Protein AF-E0STH6-F1 (afdb_monomer_lite)

Sequence (412 aa):
MKVSERFRKMLRERCEHLIDGGINCFPKWLHGRVPSFRKGESYQKFLVTPISEDNEFKKFILKRFEDPEVGGIVIVGHVGGVVAIDNDALKVKNMEKEFLRVVKEFGHIVYIDRRVVLQPKVSLRGMHATLFVDRELFHKYIFKIEHNYNAEFTIRAHGLITVYPSLRIEKSDEGNELSVYLKLSQADIFDALYDERLEVLPKIIEAFGGKLVLQPIDYSKAEASEYTGSPGEPWHGLQFREITANNVFLFLKNFARIMHCEGLERIVESIEKEEPFPMPYVIYQSLVPDTNHPRSSWTLAENIIGRILGEAGADESALLKVREAIERSQEKYMKINSSVDHRTVRANLTRAYKFKEFGHDKPGACVFKLMGMCGSECNLTCWLKLKTSSAREALEKAALLAIAGHEVQPNA

Radius of gyration: 22.59 Å; chains: 1; bounding box: 60×48×62 Å

Organism: Ignisphaera aggregans (strain DSM 17230 / JCM 13409 / AQ1.S1) (NCBI:txid583356)

Secondary structure (DSSP, 8-state):
----HHHHHHHHHHHHHHHHTT-EEEEEESS-SSPPPPTT--GGGGGTS-GGG-HHHHHHHHHGGGSTTEEEEEEE-GGGTEEEEEE-TTT-S-THHHHHHHHHHHTTTSEEEEEEEESSS-EEEEEEEEEEE-THHHHHEEEEEEE-SS--EEEESSSEEEESS-EEEEEETTEEEEEEEEE--SS-TTTS-EETTSSSHHHHHHHTTEEEEEEE--GGG-SS-----------PPP--TT--TTTHHHHHHHHHHHTT-HHHHHHHHHHHTTPSPSSPP-BHHHHSTT-S---BHHHHHHHHHHHHHHHTT--HHHHHHHHHHHHHHHHHHHHH-TT------HHHHHHHHHH-----SPTT--HHHHTT-S-TT--S-HHHHHTSHHHHHHHHHHHHHHHTTPPPPPP-

Structure (mmCIF, N/CA/C/O backbone):
data_AF-E0STH6-F1
#
_entry.id   AF-E0STH6-F1
#
loop_
_atom_site.group_PDB
_atom_site.id
_atom_site.type_symbol
_atom_site.label_atom_id
_atom_site.label_alt_id
_atom_site.label_comp_id
_atom_site.label_asym_id
_atom_site.label_entity_id
_atom_site.label_seq_id
_atom_site.pdbx_PDB_ins_code
_atom_site.Cartn_x
_atom_site.Cartn_y
_atom_site.Cartn_z
_atom_site.occupancy
_atom_site.B_iso_or_equiv
_atom_site.auth_seq_id
_atom_site.auth_comp_id
_atom_site.auth_asym_id
_atom_site.auth_atom_id
_atom_site.pdbx_PDB_model_num
ATOM 1 N N . MET A 1 1 ? 9.265 -13.059 20.787 1.00 78.88 1 MET A N 1
ATOM 2 C CA . MET A 1 1 ? 8.400 -12.449 21.830 1.00 78.88 1 MET A CA 1
ATOM 3 C C . MET A 1 1 ? 7.137 -13.292 21.927 1.00 78.88 1 MET A C 1
ATOM 5 O O . MET A 1 1 ? 6.694 -13.748 20.885 1.00 78.88 1 MET A O 1
ATOM 9 N N . LYS A 1 2 ? 6.586 -13.540 23.123 1.00 87.81 2 LYS A N 1
ATOM 10 C CA . LYS A 1 2 ? 5.322 -14.283 23.292 1.00 87.81 2 LYS A CA 1
ATOM 11 C C . LYS A 1 2 ? 4.220 -13.342 23.773 1.00 87.81 2 LYS A C 1
ATOM 13 O O . LYS A 1 2 ? 4.488 -12.458 24.583 1.00 87.81 2 LYS A O 1
ATOM 18 N N . VAL A 1 3 ? 3.002 -13.542 23.283 1.00 90.75 3 VAL A N 1
ATOM 19 C CA . VAL A 1 3 ? 1.813 -12.766 23.645 1.00 90.75 3 VAL A CA 1
ATOM 20 C C . VAL A 1 3 ? 1.096 -13.439 24.811 1.00 90.75 3 VAL A C 1
ATOM 22 O O . VAL A 1 3 ? 0.913 -14.660 24.829 1.00 90.75 3 VAL A O 1
ATOM 25 N N . SER A 1 4 ? 0.691 -12.640 25.800 1.00 95.31 4 SER A N 1
ATOM 26 C CA . SER A 1 4 ? 0.012 -13.153 26.989 1.00 95.31 4 SER A CA 1
ATOM 27 C C . SER A 1 4 ? -1.300 -13.849 26.626 1.00 95.31 4 SER A C 1
ATOM 29 O O . SER A 1 4 ? -2.015 -13.443 25.709 1.00 95.31 4 SER A O 1
ATOM 31 N N . GLU A 1 5 ? -1.638 -14.901 27.369 1.00 96.25 5 GLU A N 1
ATOM 32 C CA . GLU A 1 5 ? -2.890 -15.638 27.178 1.00 96.25 5 GLU A CA 1
ATOM 33 C C . GLU A 1 5 ? -4.118 -14.730 27.313 1.00 96.25 5 GLU A C 1
ATOM 35 O O . GLU A 1 5 ? -5.025 -14.800 26.489 1.00 96.25 5 GLU A O 1
ATOM 40 N N . ARG A 1 6 ? -4.102 -13.796 28.275 1.00 96.56 6 ARG A N 1
ATOM 41 C CA . ARG A 1 6 ? -5.165 -12.796 28.453 1.00 96.56 6 ARG A CA 1
ATOM 42 C C . ARG A 1 6 ? -5.404 -11.971 27.186 1.00 96.56 6 ARG A C 1
ATOM 44 O O . ARG A 1 6 ? -6.552 -11.781 26.798 1.00 96.56 6 ARG A O 1
ATOM 51 N N . PHE A 1 7 ? -4.341 -11.482 26.545 1.00 94.62 7 PHE A N 1
ATOM 52 C CA . PHE A 1 7 ? -4.475 -10.698 25.317 1.00 94.62 7 PHE A CA 1
ATOM 53 C C . PHE A 1 7 ? -4.980 -11.570 24.166 1.00 94.62 7 PHE A C 1
ATOM 55 O O . PHE A 1 7 ? -5.891 -11.169 23.451 1.00 94.62 7 PHE A O 1
ATOM 62 N N . ARG A 1 8 ? -4.468 -12.799 24.031 1.00 95.06 8 ARG A N 1
ATOM 63 C CA . ARG A 1 8 ? -4.928 -13.748 23.004 1.00 95.06 8 ARG A CA 1
ATOM 64 C C . ARG A 1 8 ? -6.395 -14.145 23.166 1.00 95.06 8 ARG A C 1
ATOM 66 O O . ARG A 1 8 ? -7.093 -14.263 22.164 1.00 95.06 8 ARG A O 1
ATOM 73 N N . LYS A 1 9 ? -6.883 -14.280 24.403 1.00 96.25 9 LYS A N 1
ATOM 74 C CA . LYS A 1 9 ? -8.303 -14.515 24.694 1.00 96.25 9 LYS A CA 1
ATOM 75 C C . LYS A 1 9 ? -9.173 -13.350 24.216 1.00 96.25 9 LYS A C 1
ATOM 77 O O . LYS A 1 9 ? -10.132 -13.582 23.492 1.00 96.25 9 LYS A O 1
ATOM 82 N N . MET A 1 10 ? -8.775 -12.114 24.520 1.00 95.56 10 MET A N 1
ATOM 83 C CA . MET A 1 10 ? -9.455 -10.912 24.021 1.00 95.56 10 MET A CA 1
ATOM 84 C C . MET A 1 10 ? -9.454 -10.854 22.485 1.00 95.56 10 MET A C 1
ATOM 86 O O . MET A 1 10 ? -10.474 -10.533 21.883 1.00 95.56 10 MET A O 1
ATOM 90 N N . LEU A 1 11 ? -8.331 -11.192 21.833 1.00 94.88 11 LEU A N 1
ATOM 91 C CA . LEU A 1 11 ? -8.275 -11.251 20.370 1.00 94.88 11 LEU A CA 1
ATOM 92 C C . LEU A 1 11 ? -9.243 -12.296 19.799 1.00 94.88 11 LEU A C 1
ATOM 94 O O . LEU A 1 11 ? -9.912 -12.036 18.802 1.00 94.88 11 LEU A O 1
ATOM 98 N N . ARG A 1 12 ? -9.322 -13.471 20.431 1.00 95.31 12 ARG A N 1
ATOM 99 C CA . ARG A 1 12 ? -10.223 -14.555 20.032 1.00 95.31 12 ARG A CA 1
ATOM 100 C C . ARG A 1 12 ? -11.687 -14.146 20.165 1.00 95.31 12 ARG A C 1
ATOM 102 O O . ARG A 1 12 ? -12.418 -14.285 19.194 1.00 95.31 12 ARG A O 1
ATOM 109 N N . GLU A 1 13 ? -12.090 -13.639 21.330 1.00 95.19 13 GLU A N 1
ATOM 110 C CA . GLU A 1 13 ? -13.458 -13.161 21.595 1.00 95.19 13 GLU A CA 1
ATOM 111 C C . GLU A 1 13 ? -13.850 -12.081 20.583 1.00 95.19 13 GLU A C 1
ATOM 113 O O . GLU A 1 13 ? -14.916 -12.122 19.973 1.00 95.19 13 GLU A O 1
ATOM 118 N N . ARG A 1 14 ? -12.926 -11.156 20.312 1.00 93.62 14 ARG A N 1
ATOM 119 C CA . ARG A 1 14 ? -13.131 -10.117 19.314 1.00 93.62 14 ARG A CA 1
ATOM 120 C C . ARG A 1 14 ? -13.286 -10.676 17.899 1.00 93.62 14 ARG A C 1
ATOM 122 O O . ARG A 1 14 ? -14.179 -10.251 17.176 1.00 93.62 14 ARG A O 1
ATOM 129 N N . CYS A 1 15 ? -12.421 -11.603 17.498 1.00 92.62 15 CYS A N 1
ATOM 130 C CA . CYS A 1 15 ? -12.483 -12.266 16.196 1.00 92.62 15 CYS A CA 1
ATOM 131 C C . CYS A 1 15 ? -13.795 -13.038 16.015 1.00 92.62 15 CYS A C 1
ATOM 133 O O . CYS A 1 15 ? -14.380 -13.008 14.937 1.00 92.62 15 CYS A O 1
ATOM 135 N N . GLU A 1 16 ? -14.264 -13.711 17.063 1.00 94.12 16 GLU A N 1
ATOM 136 C CA . GLU A 1 16 ? -15.542 -14.419 17.065 1.00 94.12 16 GLU A CA 1
ATOM 137 C C . GLU A 1 16 ? -16.713 -13.461 16.830 1.00 94.12 16 GLU A C 1
ATOM 139 O O . GLU A 1 16 ? -17.486 -13.684 15.902 1.00 94.12 16 GLU A O 1
ATOM 144 N N . HIS A 1 17 ? -16.765 -12.341 17.558 1.00 92.19 17 HIS A N 1
ATOM 145 C CA . HIS A 1 17 ? -17.800 -11.320 17.365 1.00 92.19 17 HIS A CA 1
ATOM 146 C C . HIS A 1 17 ? -17.785 -10.716 15.953 1.00 92.19 17 HIS A C 1
ATOM 148 O O . HIS A 1 17 ? -18.843 -10.442 15.397 1.00 92.19 17 HIS A O 1
ATOM 154 N N . LEU A 1 18 ? -16.603 -10.516 15.356 1.00 90.81 18 LEU A N 1
ATOM 155 C CA . LEU A 1 18 ? -16.492 -10.023 13.978 1.00 90.81 18 LEU A CA 1
ATOM 156 C C . LEU A 1 18 ? -17.097 -11.010 12.982 1.00 90.81 18 LEU A C 1
ATOM 158 O O . LEU A 1 18 ? -17.889 -10.606 12.136 1.00 90.81 18 LEU A O 1
ATOM 162 N N . ILE A 1 19 ? -16.757 -12.295 13.114 1.00 90.69 19 ILE A N 1
ATOM 163 C CA . ILE A 1 19 ? -17.283 -13.353 12.245 1.00 90.69 19 ILE A CA 1
ATOM 164 C C . ILE A 1 19 ? -18.804 -13.445 12.384 1.00 90.69 19 ILE A C 1
ATOM 166 O O . ILE A 1 19 ? -19.499 -13.529 11.374 1.00 90.69 19 ILE A O 1
ATOM 170 N N . ASP A 1 20 ? -19.319 -13.385 13.612 1.00 88.94 20 ASP A N 1
ATOM 171 C CA . ASP A 1 20 ? -20.760 -13.446 13.878 1.00 88.94 20 ASP A CA 1
ATOM 172 C C . ASP A 1 20 ? -21.508 -12.207 13.375 1.00 88.94 20 ASP A C 1
ATOM 174 O O . ASP A 1 20 ? -22.646 -12.317 12.926 1.00 88.94 20 ASP A O 1
ATOM 178 N N . GLY A 1 21 ? -20.843 -11.049 13.351 1.00 84.00 21 GLY A N 1
ATOM 179 C CA . GLY A 1 21 ? -21.325 -9.824 12.711 1.00 84.00 21 GLY A CA 1
ATOM 180 C C . GLY A 1 21 ? -21.163 -9.788 11.186 1.00 84.00 21 GLY A C 1
ATOM 181 O O . GLY A 1 21 ? -21.366 -8.736 10.587 1.00 84.00 21 GLY A O 1
ATOM 182 N N . GLY A 1 22 ? -20.766 -10.892 10.543 1.00 83.38 22 GLY A N 1
ATOM 183 C CA . GLY A 1 22 ? -20.619 -10.978 9.084 1.00 83.38 22 GLY A CA 1
ATOM 184 C C . GLY A 1 22 ? -19.307 -10.414 8.526 1.00 83.38 22 GLY A C 1
ATOM 185 O O . GLY A 1 22 ? -19.155 -10.290 7.310 1.00 83.38 22 GLY A O 1
ATOM 186 N N . ILE A 1 23 ? -18.333 -10.095 9.383 1.00 87.00 23 ILE A N 1
ATOM 187 C CA . ILE A 1 23 ? -17.012 -9.602 8.984 1.00 87.00 23 ILE A CA 1
ATOM 188 C C . ILE A 1 23 ? -16.007 -10.748 9.027 1.00 87.00 23 ILE A C 1
ATOM 190 O O . ILE A 1 23 ? -15.649 -11.273 10.085 1.00 87.00 23 ILE A O 1
ATOM 194 N N . ASN A 1 24 ? -15.466 -11.093 7.861 1.00 85.69 24 ASN A N 1
ATOM 195 C CA . ASN A 1 24 ? -14.418 -12.099 7.776 1.00 85.69 24 ASN A CA 1
ATOM 196 C C . ASN A 1 24 ? -13.152 -11.628 8.494 1.00 85.69 24 ASN A C 1
ATOM 198 O O . ASN A 1 24 ? -12.640 -10.535 8.248 1.00 85.69 24 ASN A O 1
ATOM 202 N N . CYS A 1 25 ? -12.639 -12.481 9.375 1.00 88.12 25 CYS A N 1
ATOM 203 C CA . CYS A 1 25 ? -11.616 -12.125 10.342 1.00 88.12 25 CYS A CA 1
ATOM 204 C C . CYS A 1 25 ? -10.623 -13.275 10.548 1.00 88.12 25 CYS A C 1
ATOM 206 O O . CYS A 1 25 ? -11.005 -14.444 10.591 1.00 88.12 25 CYS A O 1
ATOM 208 N N . PHE A 1 26 ? -9.337 -12.942 10.683 1.00 85.81 26 PHE A N 1
ATOM 209 C CA . PHE A 1 26 ? -8.238 -13.898 10.764 1.00 85.81 26 PHE A CA 1
ATOM 210 C C . PHE A 1 26 ? -7.182 -13.496 11.809 1.00 85.81 26 PHE A C 1
ATOM 212 O O . PHE A 1 26 ? -6.922 -12.305 12.005 1.00 85.81 26 PHE A O 1
ATOM 219 N N . PRO A 1 27 ? -6.502 -14.469 12.442 1.00 87.38 27 PRO A N 1
ATOM 220 C CA . PRO A 1 27 ? -5.383 -14.216 13.346 1.00 87.38 27 PRO A CA 1
ATOM 221 C C . PRO A 1 27 ? -4.172 -13.614 12.621 1.00 87.38 27 PRO A C 1
ATOM 223 O O . PRO A 1 27 ? -3.837 -13.976 11.487 1.00 87.38 27 PRO A O 1
ATOM 226 N N . LYS A 1 28 ? -3.459 -12.734 13.329 1.00 85.06 28 LYS A N 1
ATOM 227 C CA . LYS A 1 28 ? -2.213 -12.099 12.893 1.00 85.06 28 LYS A CA 1
ATOM 228 C C . LYS A 1 28 ? -1.058 -12.476 13.814 1.00 85.06 28 LYS A C 1
ATOM 230 O O . LYS A 1 28 ? -1.096 -12.190 15.009 1.00 85.06 28 LYS A O 1
ATOM 235 N N . TRP A 1 29 ? 0.002 -13.047 13.252 1.00 84.44 29 TRP A N 1
ATOM 236 C CA . TRP A 1 29 ? 1.235 -13.345 13.985 1.00 84.44 29 TRP A CA 1
ATOM 237 C C . TRP A 1 29 ? 2.114 -12.102 14.131 1.00 84.44 29 TRP A C 1
ATOM 239 O O . TRP A 1 29 ? 2.215 -11.303 13.198 1.00 84.44 29 TRP A O 1
ATOM 249 N N . LEU A 1 30 ? 2.810 -11.985 15.265 1.00 82.62 30 LEU A N 1
ATOM 250 C CA . LEU A 1 30 ? 3.708 -10.871 15.597 1.00 82.62 30 LEU A CA 1
ATOM 251 C C . LEU A 1 30 ? 4.749 -10.599 14.506 1.00 82.62 30 LEU A C 1
ATOM 253 O O . LEU A 1 30 ? 5.013 -9.444 14.172 1.00 82.62 30 LEU A O 1
ATOM 257 N N . HIS A 1 31 ? 5.325 -11.671 13.959 1.00 74.94 31 HIS A N 1
ATOM 258 C CA . HIS A 1 31 ? 6.380 -11.634 12.944 1.00 74.94 31 HIS A CA 1
ATOM 259 C C . HIS A 1 31 ? 5.861 -11.962 11.531 1.00 74.94 31 HIS A C 1
ATOM 261 O O . HIS A 1 31 ? 6.570 -11.775 10.540 1.00 74.94 31 HIS A O 1
ATOM 267 N N . GLY A 1 32 ? 4.619 -12.445 11.422 1.00 63.31 32 GLY A N 1
ATOM 268 C CA . GLY A 1 32 ? 4.029 -12.926 10.176 1.00 63.31 32 GLY A CA 1
ATOM 269 C C . GLY A 1 32 ? 3.346 -11.818 9.378 1.00 63.31 32 GLY A C 1
ATOM 270 O O . GLY A 1 32 ? 2.658 -10.955 9.923 1.00 63.31 32 GLY A O 1
ATOM 271 N N . ARG A 1 33 ? 3.486 -11.839 8.046 1.00 53.09 33 ARG A N 1
ATOM 272 C CA . ARG A 1 33 ? 2.798 -10.889 7.148 1.00 53.09 33 ARG A CA 1
ATOM 273 C C . ARG A 1 33 ? 1.398 -11.349 6.727 1.00 53.09 33 ARG A C 1
ATOM 275 O O . ARG A 1 33 ? 0.561 -10.483 6.493 1.00 53.09 33 ARG A O 1
ATOM 282 N N . VAL A 1 34 ? 1.109 -12.649 6.741 1.00 52.84 34 VAL A N 1
ATOM 283 C CA . VAL A 1 34 ? -0.125 -13.228 6.176 1.00 52.84 34 VAL A CA 1
ATOM 284 C C . VAL A 1 34 ? -0.783 -14.176 7.190 1.00 52.84 34 VAL A C 1
ATOM 286 O O . VAL A 1 34 ? -0.053 -14.843 7.926 1.00 52.84 34 VAL A O 1
ATOM 289 N N . PRO A 1 35 ? -2.124 -14.247 7.261 1.00 57.06 35 PRO A N 1
ATOM 290 C CA . PRO A 1 35 ? -2.815 -15.327 7.958 1.00 57.06 35 PRO A CA 1
ATOM 291 C C . PRO A 1 35 ? -2.490 -16.696 7.342 1.00 57.06 35 PRO A C 1
ATOM 293 O O . PRO A 1 35 ? -2.284 -16.805 6.136 1.00 57.06 35 PRO A O 1
ATOM 296 N N . SER A 1 36 ? -2.455 -17.753 8.153 1.00 50.22 36 SER A N 1
ATOM 297 C CA . SER A 1 36 ? -2.300 -19.124 7.645 1.00 50.22 36 SER A CA 1
ATOM 298 C C . SER A 1 36 ? -3.665 -19.711 7.265 1.00 50.22 36 SER A C 1
ATOM 300 O O . SER A 1 36 ? -4.509 -19.897 8.140 1.00 50.22 36 SER A O 1
ATOM 302 N N . PHE A 1 37 ? -3.873 -20.019 5.983 1.00 56.94 37 PHE A N 1
ATOM 303 C CA . PHE A 1 37 ? -5.074 -20.693 5.462 1.00 56.94 37 PHE A CA 1
ATOM 304 C C . PHE A 1 37 ? -4.937 -22.227 5.540 1.00 56.94 37 PHE A C 1
ATOM 306 O O . PHE A 1 37 ? -3.838 -22.742 5.780 1.00 56.94 37 PHE A O 1
ATOM 313 N N . ARG A 1 38 ? -6.030 -22.989 5.354 1.00 54.62 38 ARG A N 1
ATOM 314 C CA . ARG A 1 38 ? -5.915 -24.448 5.152 1.00 54.62 38 ARG A CA 1
ATOM 315 C C . ARG A 1 38 ? -5.156 -24.714 3.846 1.00 54.62 38 ARG A C 1
ATOM 317 O O . ARG A 1 38 ? -5.165 -23.899 2.925 1.00 54.62 38 ARG A O 1
ATOM 324 N N . LYS A 1 39 ? -4.478 -25.862 3.759 1.00 46.38 39 LYS A N 1
ATOM 325 C CA . LYS A 1 39 ? -3.745 -26.266 2.550 1.00 46.38 39 LYS A CA 1
ATOM 326 C C . LYS A 1 39 ? -4.707 -26.285 1.353 1.00 46.38 39 LYS A C 1
ATOM 328 O O . LYS A 1 39 ? -5.705 -26.992 1.399 1.00 46.38 39 LYS A O 1
ATOM 333 N N . GLY A 1 40 ? -4.388 -25.521 0.308 1.00 50.62 40 GLY A N 1
ATOM 334 C CA . GLY A 1 40 ? -5.206 -25.401 -0.906 1.00 50.62 40 GLY A CA 1
ATOM 335 C C . GLY A 1 40 ? -6.249 -24.278 -0.882 1.00 50.62 40 GLY A C 1
ATOM 336 O O . GLY A 1 40 ? -6.810 -23.975 -1.928 1.00 50.62 40 GLY A O 1
ATOM 337 N N . GLU A 1 41 ? -6.479 -23.620 0.258 1.00 56.06 41 GLU A N 1
ATOM 338 C CA . GLU A 1 41 ? -7.356 -22.449 0.325 1.00 56.06 41 GLU A CA 1
ATOM 339 C C . GLU A 1 41 ? -6.565 -21.152 0.150 1.00 56.06 41 GLU A C 1
ATOM 341 O O . GLU A 1 41 ? -5.469 -20.984 0.691 1.00 56.06 41 GLU A O 1
ATOM 346 N N . SER A 1 42 ? -7.148 -20.213 -0.591 1.00 59.06 42 SER A N 1
ATOM 347 C CA . SER A 1 42 ? -6.598 -18.880 -0.794 1.00 59.06 42 SER A CA 1
ATOM 348 C C . SER A 1 42 ? -7.498 -17.818 -0.165 1.00 59.06 42 SER A C 1
ATOM 350 O O . SER A 1 42 ? -8.705 -18.009 -0.006 1.00 59.06 42 SER A O 1
ATOM 352 N N . TYR A 1 43 ? -6.920 -16.663 0.178 1.00 59.75 43 TYR A N 1
ATOM 353 C CA . TYR A 1 43 ? -7.680 -15.564 0.779 1.00 59.75 43 TYR A CA 1
ATOM 354 C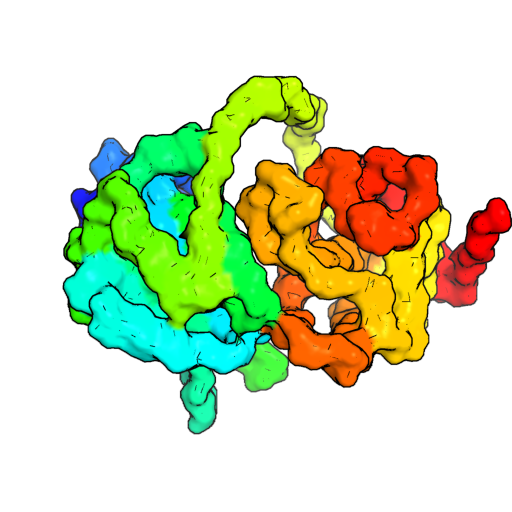 C . TYR A 1 43 ? -8.819 -15.065 -0.128 1.00 59.75 43 TYR A C 1
ATOM 356 O O . TYR A 1 43 ? -9.790 -14.509 0.379 1.00 59.75 43 TYR A O 1
ATOM 364 N N . GLN A 1 44 ? -8.719 -15.269 -1.452 1.00 60.59 44 GLN A N 1
ATOM 365 C CA . GLN A 1 44 ? -9.730 -14.826 -2.412 1.00 60.59 44 GLN A CA 1
ATOM 366 C C . GLN A 1 44 ? -11.097 -15.486 -2.188 1.00 60.59 44 GLN A C 1
ATOM 368 O O . GLN A 1 44 ? -12.108 -14.820 -2.390 1.00 60.59 44 GLN A O 1
ATOM 373 N N . LYS A 1 45 ? -11.152 -16.737 -1.700 1.00 65.19 45 LYS A N 1
ATOM 374 C CA . LYS A 1 45 ? -12.418 -17.401 -1.323 1.00 65.19 45 LYS A CA 1
ATOM 375 C C . LYS A 1 45 ? -13.212 -16.554 -0.320 1.00 65.19 45 LYS A C 1
ATOM 377 O O . LYS A 1 45 ? -14.419 -16.374 -0.447 1.00 65.19 45 LYS A O 1
ATOM 382 N N . PHE A 1 46 ? -12.510 -15.962 0.639 1.00 65.81 46 PHE A N 1
ATOM 383 C CA . PHE A 1 46 ? -13.097 -15.183 1.728 1.00 65.81 46 PHE A CA 1
ATOM 384 C C . PHE A 1 46 ? -13.355 -13.714 1.360 1.00 65.81 46 PHE A C 1
ATOM 386 O O . PHE A 1 46 ? -13.711 -12.923 2.232 1.00 65.81 46 PHE A O 1
ATOM 393 N N . LEU A 1 47 ? -13.187 -13.342 0.084 1.00 61.19 47 LEU A N 1
ATOM 394 C CA . LEU A 1 47 ? -13.750 -12.108 -0.472 1.00 61.19 47 LEU A CA 1
ATOM 395 C C . LEU A 1 47 ? -15.221 -12.283 -0.873 1.00 61.19 47 LEU A C 1
ATOM 397 O O . LEU A 1 47 ? -15.914 -11.285 -1.036 1.00 61.19 47 LEU A O 1
ATOM 401 N N . VAL A 1 48 ? -15.693 -13.523 -1.028 1.00 63.66 48 VAL A N 1
ATOM 402 C CA . VAL A 1 48 ? -17.047 -13.824 -1.517 1.00 63.66 48 VAL A CA 1
ATOM 403 C C . VAL A 1 48 ? -17.860 -14.596 -0.479 1.00 63.66 48 VAL A C 1
ATOM 405 O O . VAL A 1 48 ? -19.036 -14.307 -0.296 1.00 63.66 48 VAL A O 1
ATOM 408 N N . THR A 1 49 ? -17.239 -15.535 0.239 1.00 72.31 49 THR A N 1
ATOM 409 C CA . THR A 1 49 ? -17.946 -16.410 1.186 1.00 72.31 49 THR A CA 1
ATOM 410 C C . THR A 1 49 ? -17.739 -15.969 2.643 1.00 72.31 49 THR A C 1
ATOM 412 O O . THR A 1 49 ? -16.582 -15.849 3.074 1.00 72.31 49 THR A O 1
ATOM 415 N N . PRO A 1 50 ? -18.814 -15.750 3.426 1.00 81.81 50 PRO A N 1
ATOM 416 C CA . PRO A 1 50 ? -18.721 -15.509 4.865 1.00 81.81 50 PRO A CA 1
ATOM 417 C C . PRO A 1 50 ? -18.158 -16.711 5.633 1.00 81.81 50 PRO A C 1
ATOM 419 O O . PRO A 1 50 ? -18.536 -17.855 5.398 1.00 81.81 50 PRO A O 1
ATOM 422 N N . ILE A 1 51 ? -17.283 -16.459 6.609 1.00 83.69 51 ILE A N 1
ATOM 423 C CA . ILE A 1 51 ? -16.764 -17.496 7.520 1.00 83.69 51 ILE A CA 1
ATOM 424 C C . ILE A 1 51 ? -17.873 -18.023 8.443 1.00 83.69 51 ILE A C 1
ATOM 426 O O . ILE A 1 51 ? -17.815 -19.177 8.859 1.00 83.69 51 ILE A O 1
ATOM 430 N N . SER A 1 52 ? -18.880 -17.203 8.754 1.00 84.06 52 SER A N 1
ATOM 431 C CA . SER A 1 52 ? -20.022 -17.585 9.595 1.00 84.06 52 SER A CA 1
ATOM 432 C C . SER A 1 52 ? -20.829 -18.758 9.026 1.00 84.06 52 SER A C 1
ATOM 434 O O . SER A 1 52 ? -21.450 -19.492 9.790 1.00 84.06 52 SER A O 1
ATOM 436 N N . GLU A 1 53 ? -20.774 -18.981 7.711 1.00 84.31 53 GLU A N 1
ATOM 437 C CA . GLU A 1 53 ? -21.448 -20.097 7.039 1.00 84.31 53 GLU A CA 1
ATOM 438 C C . GLU A 1 53 ? -20.671 -21.426 7.153 1.00 84.31 53 GLU A C 1
ATOM 440 O O . GLU A 1 53 ? -21.249 -22.497 6.977 1.00 84.31 53 GLU A O 1
ATOM 445 N N . ASP A 1 54 ? -19.379 -21.391 7.507 1.00 85.06 54 ASP A N 1
ATOM 446 C CA . ASP A 1 54 ? -18.521 -22.570 7.681 1.00 85.06 54 ASP A CA 1
ATOM 447 C C . ASP A 1 54 ? -18.087 -22.714 9.150 1.00 85.06 54 ASP A C 1
ATOM 449 O O . ASP A 1 54 ? -17.011 -22.282 9.577 1.00 85.06 54 ASP A O 1
ATOM 453 N N . ASN A 1 55 ? -18.942 -23.360 9.949 1.00 87.88 55 ASN A N 1
ATOM 454 C CA . ASN A 1 55 ? -18.712 -23.575 11.381 1.00 87.88 55 ASN A CA 1
ATOM 455 C C . ASN A 1 55 ? -17.406 -24.330 11.691 1.00 87.88 55 ASN A C 1
ATOM 457 O O . ASN A 1 55 ? -16.779 -24.086 12.728 1.00 87.88 55 ASN A O 1
ATOM 461 N N . GLU A 1 56 ? -16.976 -25.254 10.828 1.00 86.56 56 GLU A N 1
ATOM 462 C CA . GLU A 1 56 ? -15.711 -25.967 11.022 1.00 86.56 56 GLU A CA 1
ATOM 463 C C . GLU A 1 56 ? -14.511 -25.057 10.769 1.00 86.56 56 GLU A C 1
ATOM 465 O O . GLU A 1 56 ? -13.519 -25.100 11.508 1.00 86.56 56 GLU A O 1
ATOM 470 N N . PHE A 1 57 ? -14.583 -24.221 9.734 1.00 84.06 57 PHE A N 1
ATOM 471 C CA . PHE A 1 57 ? -13.551 -23.242 9.439 1.00 84.06 57 PHE A CA 1
ATOM 472 C C . PHE A 1 57 ? -13.495 -22.144 10.503 1.00 84.06 57 PHE A C 1
ATOM 474 O O . PHE A 1 57 ? -12.402 -21.846 10.989 1.00 84.06 57 PHE A O 1
ATOM 481 N N . LYS A 1 58 ? -14.643 -21.637 10.976 1.00 89.19 58 LYS A N 1
ATOM 482 C CA . LYS A 1 58 ? -14.724 -20.722 12.128 1.00 89.19 58 LYS A CA 1
ATOM 483 C C . LYS A 1 58 ? -13.992 -21.300 13.342 1.00 89.19 58 LYS A C 1
ATOM 485 O O . LYS A 1 58 ? -13.092 -20.656 13.881 1.00 89.19 58 LYS A O 1
ATOM 490 N N . LYS A 1 59 ? -14.296 -22.544 13.739 1.00 89.38 59 LYS A N 1
ATOM 491 C CA . LYS A 1 59 ? -13.608 -23.228 14.856 1.00 89.38 59 LYS A CA 1
ATOM 492 C C . LYS A 1 59 ? -12.101 -23.345 14.623 1.00 89.38 59 LYS A C 1
ATOM 494 O O . LYS A 1 59 ? -11.316 -23.111 15.542 1.00 89.38 59 LYS A O 1
ATOM 499 N N . PHE A 1 60 ? -11.689 -23.683 13.401 1.00 85.94 60 PHE A N 1
ATOM 500 C CA . PHE A 1 60 ? -10.277 -23.754 13.028 1.00 85.94 60 PHE A CA 1
ATOM 501 C C . PHE A 1 60 ? -9.568 -22.401 13.181 1.00 85.94 60 PHE A C 1
ATOM 503 O O . PHE A 1 60 ? -8.478 -22.362 13.750 1.00 85.94 60 PHE A O 1
ATOM 510 N N . ILE A 1 61 ? -10.182 -21.306 12.723 1.00 86.06 61 ILE A N 1
ATOM 511 C CA . ILE A 1 61 ? -9.649 -19.943 12.851 1.00 86.06 61 ILE A CA 1
ATOM 512 C C . ILE A 1 61 ? -9.530 -19.540 14.322 1.00 86.06 61 ILE A C 1
ATOM 514 O O . ILE A 1 61 ? -8.457 -19.115 14.752 1.00 86.06 61 ILE A O 1
ATOM 518 N N . LEU A 1 62 ? -10.584 -19.736 15.117 1.00 91.12 62 LEU A N 1
ATOM 519 C CA . LEU A 1 62 ? -10.588 -19.360 16.534 1.00 91.12 62 LEU A CA 1
ATOM 520 C C . LEU A 1 62 ? -9.559 -20.147 17.356 1.00 91.12 62 LEU A C 1
ATOM 522 O O . LEU A 1 62 ? -8.936 -19.586 18.259 1.00 91.12 62 LEU A O 1
ATOM 526 N N . LYS A 1 63 ? -9.304 -21.414 17.004 1.00 89.00 63 LYS A N 1
ATOM 527 C CA . LYS A 1 63 ? -8.257 -22.230 17.637 1.00 89.00 63 LYS A CA 1
ATOM 528 C C . LYS A 1 63 ? -6.854 -21.653 17.428 1.00 89.00 63 LYS A C 1
ATOM 530 O O . LYS A 1 63 ? -5.991 -21.812 18.282 1.00 89.00 63 LYS A O 1
ATOM 535 N N . ARG A 1 64 ? -6.593 -20.940 16.327 1.00 88.50 64 ARG A N 1
ATOM 536 C CA . ARG A 1 64 ? -5.257 -20.375 16.054 1.00 88.50 64 ARG A CA 1
ATOM 537 C C . ARG A 1 64 ? -4.818 -19.319 17.064 1.00 88.50 64 ARG A C 1
ATOM 539 O O . ARG A 1 64 ? -3.620 -19.147 17.238 1.00 88.50 64 ARG A O 1
ATOM 546 N N . PHE A 1 65 ? -5.741 -18.664 17.765 1.00 90.31 65 PHE A N 1
ATOM 547 C CA . PHE A 1 65 ? -5.390 -17.731 18.842 1.00 90.31 65 PHE A CA 1
ATOM 548 C C . PHE A 1 65 ? -4.739 -18.430 20.055 1.00 90.31 65 PHE A C 1
ATOM 550 O O . PHE A 1 65 ? -4.175 -17.764 20.924 1.00 90.31 65 PHE A O 1
ATOM 557 N N . GLU A 1 66 ? -4.738 -19.767 20.110 1.00 88.62 66 GLU A N 1
ATOM 558 C CA . GLU A 1 66 ? -3.969 -20.552 21.088 1.00 88.62 66 GLU A CA 1
ATOM 559 C C . GLU A 1 66 ? -2.450 -20.507 20.839 1.00 88.62 66 GLU A C 1
ATOM 561 O O . GLU A 1 66 ? -1.676 -20.805 21.752 1.00 88.62 66 GLU A O 1
ATOM 566 N N . ASP A 1 67 ? -2.005 -20.056 19.665 1.00 88.56 67 ASP A N 1
ATOM 567 C CA . ASP A 1 67 ? -0.591 -19.858 19.353 1.00 88.56 67 ASP A CA 1
ATOM 568 C C . ASP A 1 67 ? -0.025 -18.624 20.100 1.00 88.56 67 ASP A C 1
ATOM 570 O O . ASP A 1 67 ? -0.570 -17.521 19.975 1.00 88.56 67 ASP A O 1
ATOM 574 N N . PRO A 1 68 ? 1.066 -18.764 20.882 1.00 90.31 68 PRO A N 1
ATOM 575 C CA . PRO A 1 68 ? 1.669 -17.664 21.637 1.00 90.31 68 PRO A CA 1
ATOM 576 C C . PRO A 1 68 ? 2.278 -16.554 20.766 1.00 90.31 68 PRO A C 1
ATOM 578 O O . PRO A 1 68 ? 2.646 -15.509 21.304 1.00 90.31 68 PRO A O 1
ATOM 581 N N . GLU A 1 69 ? 2.415 -16.753 19.458 1.00 88.69 69 GLU A N 1
ATOM 582 C CA . GLU A 1 69 ? 2.903 -15.743 18.520 1.00 88.69 69 GLU A CA 1
ATOM 583 C C . GLU A 1 69 ? 1.783 -14.935 17.853 1.00 88.69 69 GLU A C 1
ATOM 585 O O . GLU A 1 69 ? 2.073 -13.963 17.148 1.00 88.69 69 GLU A O 1
ATOM 590 N N . VAL A 1 70 ? 0.510 -15.278 18.083 1.00 89.06 70 VAL A N 1
ATOM 591 C CA . VAL A 1 70 ? -0.625 -14.480 17.603 1.00 89.06 70 VAL A CA 1
ATOM 592 C C . VAL A 1 70 ? -0.763 -13.224 18.453 1.00 89.06 70 VAL A C 1
ATOM 594 O O . VAL A 1 70 ? -1.019 -13.279 19.654 1.00 89.06 70 VAL A O 1
ATOM 597 N N . GLY A 1 71 ? -0.578 -12.078 17.802 1.00 90.00 71 GLY A N 1
ATOM 598 C CA . GLY A 1 71 ? -0.585 -10.759 18.423 1.00 90.00 71 GLY A CA 1
ATOM 599 C C . GLY A 1 71 ? -1.615 -9.801 17.849 1.00 90.00 71 GLY A C 1
ATOM 600 O O . GLY A 1 71 ? -1.665 -8.667 18.306 1.00 90.00 71 GLY A O 1
ATOM 601 N N . GLY A 1 72 ? -2.434 -10.203 16.880 1.00 91.38 72 GLY A N 1
ATOM 602 C CA . GLY A 1 72 ? -3.426 -9.298 16.311 1.00 91.38 72 GLY A CA 1
ATOM 603 C C . GLY A 1 72 ? -4.528 -9.972 15.513 1.00 91.38 72 GLY A C 1
ATOM 604 O O . GLY A 1 72 ? -4.621 -11.200 15.442 1.00 91.38 72 GLY A O 1
ATOM 605 N N . ILE A 1 73 ? -5.322 -9.118 14.880 1.00 90.31 73 ILE A N 1
ATOM 606 C CA . ILE A 1 73 ? -6.488 -9.453 14.075 1.00 90.31 73 ILE A CA 1
ATOM 607 C C . ILE A 1 73 ? -6.383 -8.757 12.722 1.00 90.31 73 ILE A C 1
ATOM 609 O O . ILE A 1 73 ? -5.969 -7.600 12.628 1.00 90.31 73 ILE A O 1
ATOM 613 N N . VAL A 1 74 ? -6.788 -9.464 11.673 1.00 85.94 74 VAL A N 1
ATOM 614 C CA . VAL A 1 74 ? -6.941 -8.917 10.330 1.00 85.94 74 VAL A CA 1
ATOM 615 C C . VAL A 1 74 ? -8.350 -9.176 9.830 1.00 85.94 74 VAL A C 1
ATOM 617 O O . VAL A 1 74 ? -8.817 -10.308 9.906 1.00 85.94 74 VAL A O 1
ATOM 620 N N . ILE A 1 75 ? -8.989 -8.157 9.270 1.00 85.56 75 ILE A N 1
ATOM 621 C CA . ILE A 1 75 ? -10.303 -8.267 8.637 1.00 85.56 75 ILE A CA 1
ATOM 622 C C . ILE A 1 75 ? -10.195 -8.239 7.112 1.00 85.56 75 ILE A C 1
ATOM 624 O O . ILE A 1 75 ? -9.227 -7.711 6.551 1.00 85.56 75 ILE A O 1
ATOM 628 N N . VAL A 1 76 ? -11.204 -8.805 6.453 1.00 74.31 76 VAL A N 1
ATOM 629 C CA . VAL A 1 76 ? -11.398 -8.774 5.000 1.00 74.31 76 VAL A CA 1
ATOM 630 C C . VAL A 1 76 ? -12.747 -8.140 4.709 1.00 74.31 76 VAL A C 1
ATOM 632 O O . VAL A 1 76 ? -13.770 -8.622 5.190 1.00 74.31 76 VAL A O 1
ATOM 635 N N . GLY A 1 77 ? -12.739 -7.052 3.938 1.00 64.50 77 GLY A N 1
ATOM 636 C CA . GLY A 1 77 ? -13.884 -6.152 3.945 1.00 64.50 77 GLY A CA 1
ATOM 637 C C . GLY A 1 77 ? -15.058 -6.514 3.030 1.00 64.50 77 GLY A C 1
ATOM 638 O O . GLY A 1 77 ? -16.211 -6.309 3.398 1.00 64.50 77 GLY A O 1
ATOM 639 N N . HIS A 1 78 ? -14.780 -7.111 1.872 1.00 66.44 78 HIS A N 1
ATOM 640 C CA . HIS A 1 78 ? -15.750 -7.239 0.780 1.00 66.44 78 HIS A CA 1
ATOM 641 C C . HIS A 1 78 ? -17.068 -7.950 1.151 1.00 66.44 78 HIS A C 1
ATOM 643 O O . HIS A 1 78 ? -18.142 -7.453 0.830 1.00 66.44 78 HIS A O 1
ATOM 649 N N . VAL A 1 79 ? -17.003 -9.080 1.867 1.00 63.31 79 VAL A N 1
ATOM 650 C CA . VAL A 1 79 ? -18.190 -9.895 2.207 1.00 63.31 79 VAL A CA 1
ATOM 651 C C . VAL A 1 79 ? -19.182 -9.143 3.094 1.00 63.31 79 VAL A C 1
ATOM 653 O O . VAL A 1 79 ? -20.391 -9.266 2.908 1.00 63.31 79 VAL A O 1
ATOM 656 N N . GLY A 1 80 ? -18.668 -8.355 4.039 1.00 65.62 80 GLY A N 1
ATOM 657 C CA . GLY A 1 80 ? -19.484 -7.628 5.008 1.00 65.62 80 GLY A CA 1
ATOM 658 C C . GLY A 1 80 ? -19.876 -6.222 4.563 1.00 65.62 80 GLY A C 1
ATOM 659 O O . GLY A 1 80 ? -20.435 -5.496 5.369 1.00 65.62 80 GLY A O 1
ATOM 660 N N . GLY A 1 81 ? -19.545 -5.791 3.339 1.00 73.75 81 GLY A N 1
ATOM 661 C CA . GLY A 1 81 ? -19.747 -4.390 2.946 1.00 73.75 81 GLY A CA 1
ATOM 662 C C . GLY A 1 81 ? -18.729 -3.427 3.572 1.00 73.75 81 GLY A C 1
ATOM 663 O O . GLY A 1 81 ? -18.927 -2.220 3.557 1.00 73.75 81 GLY A O 1
ATOM 664 N N . VAL A 1 82 ? -17.640 -3.921 4.163 1.00 84.06 82 VAL A N 1
ATOM 665 C CA . VAL A 1 82 ? -16.692 -3.089 4.915 1.00 84.06 82 VAL A CA 1
ATOM 666 C C . VAL A 1 82 ? -15.757 -2.353 3.954 1.00 84.06 82 VAL A C 1
ATOM 668 O O . VAL A 1 82 ? -15.021 -2.966 3.175 1.00 84.06 82 VAL A O 1
ATOM 671 N N . VAL A 1 83 ? -15.722 -1.030 4.083 1.00 81.75 83 VAL A N 1
ATOM 672 C CA . VAL A 1 83 ? -14.752 -0.145 3.437 1.00 81.75 83 VAL A CA 1
ATOM 673 C C . VAL A 1 83 ? -13.814 0.409 4.493 1.00 81.75 83 VAL A C 1
ATOM 675 O O . VAL A 1 83 ? -14.261 1.051 5.441 1.00 81.75 83 VAL A O 1
ATOM 678 N N . ALA A 1 84 ? -12.507 0.222 4.302 1.00 83.38 84 ALA A N 1
ATOM 679 C CA . ALA A 1 84 ? -11.502 0.925 5.091 1.00 83.38 84 ALA A CA 1
ATOM 680 C C . ALA A 1 84 ? -10.773 1.968 4.248 1.00 83.38 84 ALA A C 1
ATOM 682 O O . ALA A 1 84 ? -10.195 1.655 3.209 1.00 83.38 84 ALA A O 1
ATOM 683 N N . ILE A 1 85 ? -10.750 3.204 4.724 1.00 81.31 85 ILE A N 1
ATOM 684 C CA . ILE A 1 85 ? -9.851 4.244 4.246 1.00 81.31 85 ILE A CA 1
ATOM 685 C C . ILE A 1 85 ? -8.521 4.046 4.972 1.00 81.31 85 ILE A C 1
ATOM 687 O O . ILE A 1 85 ? -8.426 4.306 6.169 1.00 81.31 85 ILE A O 1
ATOM 691 N N . ASP A 1 86 ? -7.518 3.551 4.250 1.00 77.25 86 ASP A N 1
ATOM 692 C CA . ASP A 1 86 ? -6.174 3.287 4.763 1.00 77.25 86 ASP A CA 1
ATOM 693 C C . ASP A 1 86 ? -5.201 4.375 4.301 1.00 77.25 86 ASP A C 1
ATOM 695 O O . ASP A 1 86 ? -5.003 4.574 3.097 1.00 77.25 86 ASP A O 1
ATOM 699 N N . ASN A 1 87 ? -4.584 5.056 5.264 1.00 73.00 87 ASN A N 1
ATOM 700 C CA . ASN A 1 87 ? -3.481 5.979 5.047 1.00 73.00 87 ASN A CA 1
ATOM 701 C C . ASN A 1 87 ? -2.192 5.403 5.645 1.00 73.00 87 ASN A C 1
ATOM 703 O O . ASN A 1 87 ? -2.147 5.073 6.831 1.00 73.00 87 ASN A O 1
ATOM 707 N N . ASP A 1 88 ? -1.109 5.386 4.863 1.00 62.12 88 ASP A N 1
ATOM 708 C CA . ASP A 1 88 ? 0.230 5.115 5.384 1.00 62.12 88 ASP A CA 1
ATOM 709 C C . ASP A 1 88 ? 0.983 6.432 5.625 1.00 62.12 88 ASP A C 1
ATOM 711 O O . ASP A 1 88 ? 1.545 7.018 4.700 1.00 62.12 88 ASP A O 1
ATOM 715 N N . ALA A 1 89 ? 1.049 6.875 6.886 1.00 51.47 89 ALA A N 1
ATOM 716 C CA . ALA A 1 89 ? 1.709 8.128 7.288 1.00 51.47 89 ALA A CA 1
ATOM 717 C C . ALA A 1 89 ? 3.221 8.184 6.966 1.00 51.47 89 ALA A C 1
ATOM 719 O O . ALA A 1 89 ? 3.879 9.195 7.203 1.00 51.47 89 ALA A O 1
ATOM 720 N N . LEU A 1 90 ? 3.811 7.088 6.471 1.00 48.69 90 LEU A N 1
ATOM 721 C CA . LEU A 1 90 ? 5.164 7.080 5.912 1.00 48.69 90 LEU A CA 1
ATOM 722 C C . LEU A 1 90 ? 5.261 7.746 4.534 1.00 48.69 90 LEU A C 1
ATOM 724 O O . LEU A 1 90 ? 6.362 8.150 4.160 1.00 48.69 90 LEU A O 1
ATOM 728 N N . LYS A 1 91 ? 4.146 7.824 3.800 1.00 51.00 91 LYS A N 1
ATOM 729 C CA . LYS A 1 91 ? 4.077 8.329 2.426 1.00 51.00 91 LYS A CA 1
ATOM 730 C C . LYS A 1 91 ? 3.637 9.783 2.326 1.00 51.00 91 LYS A C 1
ATOM 732 O O . LYS A 1 91 ? 4.046 10.452 1.392 1.00 51.00 91 LYS A O 1
ATOM 737 N N . VAL A 1 92 ? 2.855 10.250 3.298 1.00 54.28 92 VAL A N 1
ATOM 738 C CA . VAL A 1 92 ? 2.363 11.627 3.384 1.00 54.28 92 VAL A CA 1
ATOM 739 C C . VAL A 1 92 ? 2.553 12.137 4.802 1.00 54.28 92 VAL A C 1
ATOM 741 O O . VAL A 1 92 ? 2.048 11.534 5.755 1.00 54.28 92 VAL A O 1
ATOM 744 N N . LYS A 1 93 ? 3.274 13.251 4.954 1.00 54.38 93 LYS A N 1
ATOM 745 C CA . LYS A 1 93 ? 3.328 13.976 6.226 1.00 54.38 93 LYS A CA 1
ATOM 746 C C . LYS A 1 93 ? 2.176 14.989 6.252 1.00 54.38 93 LYS A C 1
ATOM 748 O O . LYS A 1 93 ? 1.686 15.414 5.221 1.00 54.38 93 LYS A O 1
ATOM 753 N N . ASN A 1 94 ? 1.748 15.392 7.449 1.00 63.28 94 ASN A N 1
ATOM 754 C CA . ASN A 1 94 ? 0.790 16.490 7.693 1.00 63.28 94 ASN A CA 1
ATOM 755 C C . ASN A 1 94 ? -0.722 16.200 7.630 1.00 63.28 94 ASN A C 1
ATOM 757 O O . ASN A 1 94 ? -1.478 17.129 7.874 1.00 63.28 94 ASN A O 1
ATOM 761 N N . MET A 1 95 ? -1.177 14.952 7.474 1.00 70.44 95 MET A N 1
ATOM 762 C CA . MET A 1 95 ? -2.618 14.605 7.538 1.00 70.44 95 MET A CA 1
ATOM 763 C C . MET A 1 95 ? -3.222 14.595 8.965 1.00 70.44 95 MET A C 1
ATOM 765 O O . MET A 1 95 ? -4.347 14.152 9.180 1.00 70.44 95 MET A O 1
ATOM 769 N N . GLU A 1 96 ? -2.471 15.023 9.987 1.00 78.12 96 GLU A N 1
ATOM 770 C CA . GLU A 1 96 ? -2.897 14.925 11.393 1.00 78.12 96 GLU A CA 1
ATOM 771 C C . GLU A 1 96 ? -4.155 15.741 11.692 1.00 78.12 96 GLU A C 1
ATOM 773 O O . GLU A 1 96 ? -5.012 15.306 12.460 1.00 78.12 96 GLU A O 1
ATOM 778 N N . LYS A 1 97 ? -4.276 16.926 11.089 1.00 83.50 97 LYS A N 1
ATOM 779 C CA . LYS A 1 97 ? -5.429 17.801 11.316 1.00 83.50 97 LYS A CA 1
ATOM 780 C C . LYS A 1 97 ? -6.688 17.195 10.708 1.00 83.50 97 LYS A C 1
ATOM 782 O O . LYS A 1 97 ? -7.734 17.202 11.349 1.00 83.50 97 LYS A O 1
ATOM 787 N N . GLU A 1 98 ? -6.562 16.633 9.516 1.00 84.62 98 GLU A N 1
ATOM 788 C CA . GLU A 1 98 ? -7.595 15.916 8.780 1.00 84.62 98 GLU A CA 1
ATOM 789 C C . GLU A 1 98 ? -8.023 14.669 9.564 1.00 84.62 98 GLU A C 1
ATOM 791 O O . GLU A 1 98 ? -9.215 14.443 9.760 1.00 84.62 98 GLU A O 1
ATOM 796 N N . PHE A 1 99 ? -7.071 13.916 10.129 1.00 82.31 99 PHE A N 1
ATOM 797 C CA . PHE A 1 99 ? -7.367 12.784 11.011 1.00 82.31 99 PHE A CA 1
ATOM 798 C C . PHE A 1 99 ? -8.149 13.198 12.253 1.00 82.31 99 PHE A C 1
ATOM 800 O O . PHE A 1 99 ? -9.192 12.614 12.547 1.00 82.31 99 PHE A O 1
ATOM 807 N N . LEU A 1 100 ? -7.681 14.217 12.977 1.00 87.00 100 LEU A N 1
ATOM 808 C CA . LEU A 1 100 ? -8.368 14.713 14.170 1.00 87.00 100 LEU A CA 1
ATOM 809 C C . LEU A 1 100 ? -9.760 15.252 13.836 1.00 87.00 100 LEU A C 1
ATOM 811 O O . LEU A 1 100 ? -10.696 15.055 14.612 1.00 87.00 100 LEU A O 1
ATOM 815 N N . ARG A 1 101 ? -9.912 15.886 12.669 1.00 90.06 101 ARG A N 1
ATOM 816 C CA . ARG A 1 101 ? -11.206 16.319 12.146 1.00 90.06 101 ARG A CA 1
ATOM 817 C C . ARG A 1 101 ? -12.130 15.126 11.916 1.00 90.06 101 ARG A C 1
ATOM 819 O O . ARG A 1 101 ? -13.241 15.140 12.432 1.00 90.06 101 ARG A O 1
ATOM 826 N N . VAL A 1 102 ? -11.666 14.075 11.237 1.00 89.88 102 VAL A N 1
ATOM 827 C CA . VAL A 1 102 ? -12.471 12.868 10.982 1.00 89.88 102 VAL A CA 1
ATOM 828 C C . VAL A 1 102 ? -12.850 12.153 12.280 1.00 89.88 102 VAL A C 1
ATOM 830 O O . VAL A 1 102 ? -14.002 11.760 12.445 1.00 89.88 102 VAL A O 1
ATOM 833 N N . VAL A 1 103 ? -11.932 12.041 13.243 1.00 91.75 103 VAL A N 1
ATOM 834 C CA . VAL A 1 103 ? -12.232 11.471 14.567 1.00 91.75 103 VAL A CA 1
ATOM 835 C C . VAL A 1 103 ? -13.299 12.291 15.292 1.00 91.75 103 VAL A C 1
ATOM 837 O O . VAL A 1 103 ? -14.242 11.720 15.835 1.00 91.75 103 VAL A O 1
ATOM 840 N N . LYS A 1 104 ? -13.186 13.622 15.279 1.00 93.56 104 LYS A N 1
ATOM 841 C CA . LYS A 1 104 ? -14.140 14.512 15.949 1.00 93.56 104 LYS A CA 1
ATOM 842 C C . LYS A 1 104 ? -15.518 14.502 15.283 1.00 93.56 104 LYS A C 1
ATOM 844 O O . LYS A 1 104 ? -16.524 14.457 15.982 1.00 93.56 104 LYS A O 1
ATOM 849 N N . GLU A 1 105 ? -15.561 14.576 13.956 1.00 94.31 105 GLU A N 1
ATOM 850 C CA . GLU A 1 105 ? -16.805 14.693 13.188 1.00 94.31 105 GLU A CA 1
ATOM 851 C C . GLU A 1 105 ? -17.510 13.346 13.015 1.00 94.31 105 GLU A C 1
ATOM 853 O O . GLU A 1 105 ? -18.732 13.302 13.083 1.00 94.31 105 GLU A O 1
ATOM 858 N N . PHE A 1 106 ? -16.771 12.243 12.855 1.00 93.69 106 PHE A N 1
ATOM 859 C CA . PHE A 1 106 ? -17.340 10.941 12.486 1.00 93.69 106 PHE A CA 1
ATOM 860 C C . PHE A 1 106 ? -17.018 9.806 13.464 1.00 93.69 106 PHE A C 1
ATOM 862 O O . PHE A 1 106 ? -17.645 8.757 13.382 1.00 93.69 106 PHE A O 1
ATOM 869 N N . GLY A 1 107 ? -16.109 9.970 14.431 1.00 91.31 107 GLY A N 1
ATOM 870 C CA . GLY A 1 107 ? -15.684 8.884 15.334 1.00 91.31 107 GLY A CA 1
ATOM 871 C C . GLY A 1 107 ? -16.771 8.318 16.263 1.00 91.31 107 GLY A C 1
ATOM 872 O O . GLY A 1 107 ? -16.528 7.338 16.967 1.00 91.31 107 GLY A O 1
ATOM 873 N N . HIS A 1 108 ? -17.963 8.914 16.279 1.00 91.94 108 HIS A N 1
ATOM 874 C CA . HIS A 1 108 ? -19.148 8.395 16.967 1.00 91.94 108 HIS A CA 1
ATOM 875 C C . HIS A 1 108 ? -19.957 7.397 16.115 1.00 91.94 108 HIS A C 1
ATOM 877 O O . HIS A 1 108 ? -20.746 6.643 16.671 1.00 91.94 108 HIS A O 1
ATOM 883 N N . ILE A 1 109 ? -19.738 7.369 14.795 1.00 91.69 109 ILE A N 1
ATOM 884 C CA . ILE A 1 109 ? -20.431 6.506 13.819 1.00 91.69 109 ILE A CA 1
ATOM 885 C C . ILE A 1 109 ? -19.473 5.721 12.911 1.00 91.69 109 ILE A C 1
ATOM 887 O O . ILE A 1 109 ? -19.896 4.806 12.219 1.00 91.69 109 ILE A O 1
ATOM 891 N N . VAL A 1 110 ? -18.182 6.047 12.899 1.00 91.69 110 VAL A N 1
ATOM 892 C CA . VAL A 1 110 ? -17.150 5.393 12.083 1.00 91.69 110 VAL A CA 1
ATOM 893 C C . VAL A 1 110 ? -16.106 4.792 13.007 1.00 91.69 110 VAL A C 1
ATOM 895 O O . VAL A 1 110 ? -15.650 5.443 13.950 1.00 91.69 110 VAL A O 1
ATOM 898 N N . TYR A 1 111 ? -15.692 3.560 12.720 1.00 92.94 111 TYR A N 1
ATOM 899 C CA . TYR A 1 111 ? -14.599 2.927 13.442 1.00 92.94 111 TYR A CA 1
ATOM 900 C C . TYR A 1 111 ? -13.265 3.500 12.979 1.00 92.94 111 TYR A C 1
ATOM 902 O O . TYR A 1 111 ? -12.963 3.493 11.790 1.00 92.94 111 TYR A O 1
ATOM 910 N N . ILE A 1 112 ? -12.446 3.987 13.905 1.00 92.88 112 ILE A N 1
ATOM 911 C CA . ILE A 1 112 ? -11.156 4.588 13.581 1.00 92.88 112 ILE A CA 1
ATOM 912 C C . ILE A 1 112 ? -10.099 3.988 14.488 1.00 92.88 112 ILE A C 1
ATOM 914 O O . ILE A 1 112 ? -10.230 4.023 15.715 1.00 92.88 112 ILE A O 1
ATOM 918 N N . ASP A 1 113 ? -9.028 3.485 13.887 1.00 92.56 113 ASP A N 1
ATOM 919 C CA . ASP A 1 113 ? -7.834 3.082 14.608 1.00 92.56 113 ASP A CA 1
ATOM 920 C C . ASP A 1 113 ? -6.562 3.666 14.000 1.00 92.56 113 ASP A C 1
ATOM 922 O O . ASP A 1 113 ? -6.519 4.163 12.871 1.00 92.56 113 ASP A O 1
ATOM 926 N N . ARG A 1 114 ? -5.513 3.663 14.815 1.00 89.56 114 ARG A N 1
ATOM 927 C CA . ARG A 1 114 ? -4.213 4.210 14.468 1.00 89.56 114 ARG A CA 1
ATOM 928 C C . ARG A 1 114 ? -3.120 3.264 14.894 1.00 89.56 114 ARG A C 1
ATOM 930 O O . ARG A 1 114 ? -3.084 2.829 16.045 1.00 89.56 114 ARG A O 1
ATOM 937 N N . ARG A 1 115 ? -2.174 3.002 13.997 1.00 89.06 115 ARG A N 1
ATOM 938 C CA . ARG A 1 115 ? -0.952 2.293 14.367 1.00 89.06 115 ARG A CA 1
ATOM 939 C C . ARG A 1 115 ? 0.067 3.288 14.919 1.00 89.06 115 ARG A C 1
ATOM 941 O O . ARG A 1 115 ? 0.243 4.395 14.414 1.00 89.06 115 ARG A O 1
ATOM 948 N N . VAL A 1 116 ? 0.752 2.890 15.981 1.00 88.25 116 VAL A N 1
ATOM 949 C CA . VAL A 1 116 ? 1.845 3.645 16.596 1.00 88.25 116 VAL A CA 1
ATOM 950 C C . VAL A 1 116 ? 3.032 2.719 16.811 1.00 88.25 116 VAL A C 1
ATOM 952 O O . VAL A 1 116 ? 2.860 1.546 17.138 1.00 88.25 116 VAL A O 1
ATOM 955 N N . VAL A 1 117 ? 4.239 3.232 16.598 1.00 87.62 117 VAL A N 1
ATOM 956 C CA . VAL A 1 117 ? 5.487 2.516 16.866 1.00 87.62 117 VAL A CA 1
ATOM 957 C C . VAL A 1 117 ? 6.059 3.005 18.188 1.00 87.62 117 VAL A C 1
ATOM 959 O O . VAL A 1 117 ? 6.219 4.208 18.415 1.00 87.62 117 VAL A O 1
ATOM 962 N N . LEU A 1 118 ? 6.361 2.042 19.053 1.00 83.69 118 LEU A N 1
ATOM 963 C CA . LEU A 1 118 ? 6.951 2.240 20.363 1.00 83.69 118 LEU A CA 1
ATOM 964 C C . LEU A 1 118 ? 8.478 2.179 20.233 1.00 83.69 118 LEU A C 1
ATOM 966 O O . LEU A 1 118 ? 9.068 1.119 20.033 1.00 83.69 118 LEU A O 1
ATOM 970 N N . GLN A 1 119 ? 9.093 3.347 20.339 1.00 76.94 119 GLN A N 1
ATOM 971 C CA . GLN A 1 119 ? 10.531 3.607 20.421 1.00 76.94 119 GLN A CA 1
ATOM 972 C C . GLN A 1 119 ? 10.755 4.605 21.577 1.00 76.94 119 GLN A C 1
ATOM 974 O O . GLN A 1 119 ? 9.762 5.071 22.146 1.00 76.94 119 GLN A O 1
ATOM 979 N N . PRO A 1 120 ? 12.000 4.990 21.941 1.00 69.81 120 PRO A N 1
ATOM 980 C CA . PRO A 1 120 ? 12.229 6.016 22.969 1.00 69.81 120 PRO A CA 1
ATOM 981 C C . PRO A 1 120 ? 11.405 7.298 22.755 1.00 69.81 120 PRO A C 1
ATOM 983 O O . PRO A 1 120 ? 11.035 7.968 23.715 1.00 69.81 120 PRO A O 1
ATOM 986 N N . LYS A 1 121 ? 11.059 7.610 21.497 1.00 78.19 121 LYS A N 1
ATOM 987 C CA . LYS A 1 121 ? 9.977 8.530 21.135 1.00 78.19 121 LYS A CA 1
ATOM 988 C C . LYS A 1 121 ? 8.870 7.757 20.417 1.00 78.19 121 LYS A C 1
ATOM 990 O O . LYS A 1 121 ? 9.145 7.031 19.464 1.00 78.19 121 LYS A O 1
ATOM 995 N N . VAL A 1 122 ? 7.620 7.936 20.846 1.00 81.75 122 VAL A N 1
ATOM 996 C CA . VAL A 1 122 ? 6.452 7.364 20.157 1.00 81.75 122 VAL A CA 1
ATOM 997 C C . VAL A 1 122 ? 6.333 8.003 18.779 1.00 81.75 122 VAL A C 1
ATOM 999 O O . VAL A 1 122 ? 6.324 9.228 18.662 1.00 81.75 122 VAL A O 1
ATOM 1002 N N . SER A 1 123 ? 6.219 7.179 17.738 1.00 81.19 123 SER A N 1
ATOM 1003 C CA . SER A 1 123 ? 5.942 7.661 16.385 1.00 81.19 123 SER A CA 1
ATOM 1004 C C . SER A 1 123 ? 4.578 7.181 15.911 1.00 81.19 123 SER A C 1
ATOM 1006 O O . SER A 1 123 ? 4.184 6.029 16.097 1.00 81.19 123 SER A O 1
ATOM 1008 N N . LEU A 1 124 ? 3.830 8.093 15.302 1.00 80.69 124 LEU A N 1
ATOM 1009 C CA . LEU A 1 124 ? 2.501 7.815 14.786 1.00 80.69 124 LEU A CA 1
ATOM 1010 C C . LEU A 1 124 ? 2.608 7.255 13.361 1.00 80.69 124 LEU A C 1
ATOM 1012 O O . LEU A 1 124 ? 3.348 7.791 12.534 1.00 80.69 124 LEU A O 1
ATOM 1016 N N . ARG A 1 125 ? 1.903 6.158 13.065 1.00 76.44 125 ARG A N 1
ATOM 1017 C CA . ARG A 1 125 ? 2.095 5.362 11.845 1.00 76.44 125 ARG A CA 1
ATOM 1018 C C . ARG A 1 125 ? 0.782 4.890 11.235 1.00 76.44 125 ARG A C 1
ATOM 1020 O O . ARG A 1 125 ? 0.335 3.797 11.538 1.00 76.44 125 ARG A O 1
ATOM 1027 N N . GLY A 1 126 ? 0.271 5.612 10.251 1.00 76.75 126 GLY A N 1
ATOM 1028 C CA . GLY A 1 126 ? -0.899 5.199 9.479 1.00 76.75 126 GLY A CA 1
ATOM 1029 C C . GLY A 1 126 ? -2.196 5.135 10.287 1.00 76.75 126 GLY A C 1
ATOM 1030 O O . GLY A 1 126 ? -2.186 5.065 11.518 1.00 76.75 126 GLY A O 1
ATOM 1031 N N . MET A 1 127 ? -3.316 5.219 9.585 1.00 82.75 127 MET A N 1
ATOM 1032 C CA . MET A 1 127 ? -4.643 5.286 10.186 1.00 82.75 127 MET A CA 1
ATOM 1033 C C . MET A 1 127 ? -5.648 4.554 9.307 1.00 82.75 127 MET A C 1
ATOM 1035 O O . MET A 1 127 ? -5.565 4.648 8.081 1.00 82.75 127 MET A O 1
ATOM 1039 N N . HIS A 1 128 ? -6.605 3.881 9.939 1.00 87.56 128 HIS A N 1
ATOM 1040 C CA . HIS A 1 128 ? -7.730 3.266 9.254 1.00 87.56 128 HIS A CA 1
ATOM 1041 C C . HIS A 1 128 ? -9.037 3.891 9.733 1.00 87.56 128 HIS A C 1
ATOM 1043 O O . HIS A 1 128 ? -9.324 3.876 10.928 1.00 87.56 128 HIS A O 1
ATOM 1049 N N . ALA A 1 129 ? -9.846 4.404 8.807 1.00 88.75 129 ALA A N 1
ATOM 1050 C CA . ALA A 1 129 ? -11.245 4.741 9.062 1.00 88.75 129 ALA A CA 1
ATOM 1051 C C . ALA A 1 129 ? -12.131 3.713 8.354 1.00 88.75 129 ALA A C 1
ATOM 1053 O O . ALA A 1 129 ? -12.039 3.556 7.141 1.00 88.75 129 ALA A O 1
ATOM 1054 N N . THR A 1 130 ? -12.945 2.985 9.108 1.00 89.12 130 THR A N 1
ATOM 1055 C CA . THR A 1 130 ? -13.735 1.850 8.632 1.00 89.12 130 THR A CA 1
ATOM 1056 C C . THR A 1 130 ? -15.220 2.093 8.860 1.00 89.12 130 THR A C 1
ATOM 1058 O O . THR A 1 130 ? -15.638 2.455 9.960 1.00 89.12 130 THR A O 1
ATOM 1061 N N . LEU A 1 131 ? -16.006 1.865 7.816 1.00 90.19 131 LEU A N 1
ATOM 1062 C CA . LEU A 1 131 ? -17.465 1.921 7.818 1.00 90.19 131 LEU A CA 1
ATOM 1063 C C . LEU A 1 131 ? -18.022 0.853 6.873 1.00 90.19 131 LEU A C 1
ATOM 1065 O O . LEU A 1 131 ? -17.259 0.215 6.142 1.00 90.19 131 LEU A O 1
ATOM 1069 N N . PHE A 1 132 ? -19.339 0.673 6.876 1.00 88.06 132 PHE A N 1
ATOM 1070 C CA . PHE A 1 132 ? -20.004 -0.253 5.968 1.00 88.06 132 PHE A CA 1
ATOM 1071 C C . PHE A 1 132 ? -20.707 0.496 4.840 1.00 88.06 132 PHE A C 1
ATOM 1073 O O . PHE A 1 132 ? -21.205 1.600 5.036 1.00 88.06 132 PHE A O 1
ATOM 1080 N N . VAL A 1 133 ? -20.763 -0.122 3.669 1.00 85.44 133 VAL A N 1
ATOM 1081 C CA . VAL A 1 133 ? -21.520 0.318 2.494 1.00 85.44 133 VAL A CA 1
ATOM 1082 C C . VAL A 1 133 ? -22.279 -0.874 1.921 1.00 85.44 133 VAL A C 1
ATOM 1084 O O . VAL A 1 133 ? -21.972 -2.025 2.245 1.00 85.44 133 VAL A O 1
ATOM 1087 N N . ASP A 1 134 ? -23.240 -0.614 1.037 1.00 81.00 134 ASP A N 1
ATOM 1088 C CA . ASP A 1 134 ? -23.909 -1.688 0.306 1.00 81.00 134 ASP A CA 1
ATOM 1089 C C . ASP A 1 134 ? -22.893 -2.485 -0.528 1.00 81.00 134 ASP A C 1
ATOM 1091 O O . ASP A 1 134 ? -22.221 -1.950 -1.414 1.00 81.00 134 ASP A O 1
ATOM 1095 N N . ARG A 1 135 ? -22.785 -3.789 -0.250 1.00 73.75 135 ARG A N 1
ATOM 1096 C CA . ARG A 1 135 ? -21.874 -4.702 -0.953 1.00 73.75 135 ARG A CA 1
ATOM 1097 C C . ARG A 1 135 ? -22.149 -4.760 -2.457 1.00 73.75 135 ARG A C 1
ATOM 1099 O O . ARG A 1 135 ? -21.223 -4.988 -3.232 1.00 73.75 135 ARG A O 1
ATOM 1106 N N . GLU A 1 136 ? -23.391 -4.516 -2.887 1.00 74.25 136 GLU A N 1
ATOM 1107 C CA . GLU A 1 136 ? -23.758 -4.472 -4.306 1.00 74.25 136 GLU A CA 1
ATOM 1108 C C . GLU A 1 136 ? -23.013 -3.354 -5.047 1.00 74.25 136 GLU A C 1
ATOM 1110 O O . GLU A 1 136 ? -22.782 -3.445 -6.255 1.00 74.25 136 GLU A O 1
ATOM 1115 N N . LEU A 1 137 ? -22.567 -2.314 -4.333 1.00 73.56 137 LEU A N 1
ATOM 1116 C CA . LEU A 1 137 ? -21.738 -1.261 -4.907 1.00 73.56 137 LEU A CA 1
ATOM 1117 C C . LEU A 1 137 ? -20.373 -1.787 -5.350 1.00 73.56 137 LEU A C 1
ATOM 1119 O O . LEU A 1 137 ? -19.865 -1.300 -6.352 1.00 73.56 137 LEU A O 1
ATOM 1123 N N . PHE A 1 138 ? -19.797 -2.791 -4.682 1.00 65.12 138 PHE A N 1
ATOM 1124 C CA . PHE A 1 138 ? -18.527 -3.391 -5.113 1.00 65.12 138 PHE A CA 1
ATOM 1125 C C . PHE A 1 138 ? -18.667 -4.228 -6.385 1.00 65.12 138 PHE A C 1
ATOM 1127 O O . PHE A 1 138 ? -17.703 -4.391 -7.130 1.00 65.12 138 PHE A O 1
ATOM 1134 N N . HIS A 1 139 ? -19.869 -4.739 -6.652 1.00 62.72 139 HIS A N 1
ATOM 1135 C CA . HIS A 1 139 ? -20.181 -5.444 -7.892 1.00 62.72 139 HIS A CA 1
ATOM 1136 C C . HIS A 1 139 ? -20.502 -4.480 -9.038 1.00 62.72 139 HIS A C 1
ATOM 1138 O O . HIS A 1 139 ? -20.289 -4.809 -10.198 1.00 62.72 139 HIS A O 1
ATOM 1144 N N . LYS A 1 140 ? -20.985 -3.273 -8.741 1.00 61.56 140 LYS A N 1
ATOM 1145 C CA . LYS A 1 140 ? -21.373 -2.292 -9.766 1.00 61.56 140 LYS A CA 1
ATOM 1146 C C . LYS A 1 140 ? -20.285 -1.268 -10.066 1.00 61.56 140 LYS A C 1
ATOM 1148 O O . LYS A 1 140 ? -20.219 -0.777 -11.192 1.00 61.56 140 LYS A O 1
ATOM 1153 N N . TYR A 1 141 ? -19.449 -0.935 -9.084 1.00 66.56 141 TYR A N 1
ATOM 1154 C CA . TYR A 1 141 ? -18.539 0.201 -9.149 1.00 66.56 141 TYR A CA 1
ATOM 1155 C C . TYR A 1 141 ? -17.144 -0.110 -8.602 1.00 66.56 141 TYR A C 1
ATOM 1157 O O . TYR A 1 141 ? -16.962 -0.743 -7.565 1.00 66.56 141 TYR A O 1
ATOM 1165 N N . ILE A 1 142 ? -16.141 0.455 -9.267 1.00 65.06 142 ILE A N 1
ATOM 1166 C CA . ILE A 1 142 ? -14.801 0.651 -8.724 1.00 65.06 142 ILE A CA 1
ATOM 1167 C C . ILE A 1 142 ? -14.802 1.977 -7.962 1.00 65.06 142 ILE A C 1
ATOM 1169 O O . ILE A 1 142 ? -15.074 3.037 -8.532 1.00 65.06 142 ILE A O 1
ATOM 1173 N N . PHE A 1 143 ? -14.458 1.921 -6.677 1.00 68.75 143 PHE A N 1
ATOM 1174 C CA . PHE A 1 143 ? -14.294 3.100 -5.832 1.00 68.75 143 PHE A CA 1
ATOM 1175 C C . PHE A 1 143 ? -12.949 3.751 -6.158 1.00 68.75 143 PHE A C 1
ATOM 1177 O O . PHE A 1 143 ? -11.888 3.171 -5.912 1.00 68.75 143 PHE A O 1
ATOM 1184 N N . LYS A 1 144 ? -12.989 4.955 -6.724 1.00 65.19 144 LYS A N 1
ATOM 1185 C CA . LYS A 1 144 ? -11.810 5.766 -7.023 1.00 65.19 144 LYS A CA 1
ATOM 1186 C C . LYS A 1 144 ? -11.765 6.994 -6.137 1.00 65.19 144 LYS A C 1
ATOM 1188 O O . LYS A 1 144 ? -12.801 7.506 -5.722 1.00 65.19 144 LYS A O 1
ATOM 1193 N N . ILE A 1 145 ? -10.557 7.482 -5.887 1.00 65.50 145 ILE A N 1
ATOM 1194 C CA . ILE A 1 145 ? -10.355 8.738 -5.178 1.00 65.50 145 ILE A CA 1
ATOM 1195 C C . ILE A 1 145 ? -9.525 9.654 -6.068 1.00 65.50 145 ILE A C 1
ATOM 1197 O O . ILE A 1 145 ? -8.407 9.322 -6.458 1.00 65.50 145 ILE A O 1
ATOM 1201 N N . GLU A 1 146 ? -10.083 10.812 -6.397 1.00 69.44 146 GLU A N 1
ATOM 1202 C CA . GLU A 1 146 ? -9.312 11.928 -6.935 1.00 69.44 146 GLU A CA 1
ATOM 1203 C C . GLU A 1 146 ? -8.649 12.639 -5.754 1.00 69.44 146 GLU A C 1
ATOM 1205 O O . GLU A 1 146 ? -9.336 13.087 -4.838 1.00 69.44 146 GLU A O 1
ATOM 1210 N N . HIS A 1 147 ? -7.320 12.702 -5.740 1.00 67.62 147 HIS A N 1
ATOM 1211 C CA . HIS A 1 147 ? -6.547 13.287 -4.642 1.00 67.62 147 HIS A CA 1
ATOM 1212 C C . HIS A 1 147 ? -5.973 14.648 -5.029 1.00 67.62 147 HIS A C 1
ATOM 1214 O O . HIS A 1 147 ? -5.590 14.866 -6.177 1.00 67.62 147 HIS A O 1
ATOM 1220 N N . ASN A 1 148 ? -5.804 15.532 -4.049 1.00 54.31 148 ASN A N 1
ATOM 1221 C CA . ASN A 1 148 ? -5.140 16.822 -4.210 1.00 54.31 148 ASN A CA 1
ATOM 1222 C C . ASN A 1 148 ? -3.624 16.763 -3.911 1.00 54.31 148 ASN A C 1
ATOM 1224 O O . ASN A 1 148 ? -3.131 17.601 -3.170 1.00 54.31 148 ASN A O 1
ATOM 1228 N N . TYR A 1 149 ? -2.885 15.784 -4.457 1.00 49.34 149 TYR A N 1
ATOM 1229 C CA . TYR A 1 149 ? -1.413 15.584 -4.353 1.00 49.34 149 TYR A CA 1
ATOM 1230 C C . TYR A 1 149 ? -0.784 15.469 -2.941 1.00 49.34 149 TYR A C 1
ATOM 1232 O O . TYR A 1 149 ? 0.271 14.857 -2.809 1.00 49.34 149 TYR A O 1
ATOM 1240 N N . ASN A 1 150 ? -1.447 15.960 -1.892 1.00 49.34 150 ASN A N 1
ATOM 1241 C CA . ASN A 1 150 ? -0.996 16.022 -0.501 1.00 49.34 150 ASN A CA 1
ATOM 1242 C C . ASN A 1 150 ? -1.540 14.868 0.355 1.00 49.34 150 ASN A C 1
ATOM 1244 O O . ASN A 1 150 ? -1.381 14.887 1.569 1.00 49.34 150 ASN A O 1
ATOM 1248 N N . ALA A 1 151 ? -2.236 13.895 -0.242 1.00 52.03 151 ALA A N 1
ATOM 1249 C CA . ALA A 1 151 ? -2.926 12.834 0.484 1.00 52.03 151 ALA A CA 1
ATOM 1250 C C . ALA A 1 151 ? -2.903 11.513 -0.312 1.00 52.03 151 ALA A C 1
ATOM 1252 O O . ALA A 1 151 ? -3.650 11.345 -1.270 1.00 52.03 151 ALA A O 1
ATOM 1253 N N . GLU A 1 152 ? -2.056 10.556 0.086 1.00 59.16 152 GLU A N 1
ATOM 1254 C CA . GLU A 1 152 ? -2.010 9.191 -0.463 1.00 59.16 152 GLU A CA 1
ATOM 1255 C C . GLU A 1 152 ? -2.718 8.253 0.524 1.00 59.16 152 GLU A C 1
ATOM 1257 O O . GLU A 1 152 ? -2.101 7.567 1.343 1.00 59.16 152 GLU A O 1
ATOM 1262 N N . PHE A 1 153 ? -4.047 8.272 0.481 1.00 66.50 153 PHE A N 1
ATOM 1263 C CA . PHE A 1 153 ? -4.897 7.312 1.181 1.00 66.50 153 PHE A CA 1
ATOM 1264 C C . PHE A 1 153 ? -5.666 6.472 0.169 1.00 66.50 153 PHE A C 1
ATOM 1266 O O . PHE A 1 153 ? -5.835 6.851 -0.983 1.00 66.50 153 PHE A O 1
ATOM 1273 N N . THR A 1 154 ? -6.114 5.296 0.584 1.00 66.50 154 THR A N 1
ATOM 1274 C CA . THR A 1 154 ? -6.736 4.327 -0.320 1.00 66.50 154 THR A CA 1
ATOM 1275 C C . THR A 1 154 ? -8.028 3.813 0.275 1.00 66.50 154 THR A C 1
ATOM 1277 O O . THR A 1 154 ? -8.099 3.592 1.479 1.00 66.50 154 THR A O 1
ATOM 1280 N N . ILE A 1 155 ? -9.031 3.574 -0.564 1.00 70.81 155 ILE A N 1
ATOM 1281 C CA . ILE A 1 155 ? -10.194 2.781 -0.177 1.00 70.81 155 ILE A CA 1
ATOM 1282 C C . ILE A 1 155 ? -9.835 1.316 -0.380 1.00 70.81 155 ILE A C 1
ATOM 1284 O O . ILE A 1 155 ? -9.601 0.856 -1.498 1.00 70.81 155 ILE A O 1
ATOM 1288 N N . ARG A 1 156 ? -9.781 0.575 0.719 1.00 70.75 156 ARG A N 1
ATOM 1289 C CA . ARG A 1 156 ? -9.616 -0.871 0.737 1.00 70.75 156 ARG A CA 1
ATOM 1290 C C . ARG A 1 156 ? -10.968 -1.526 0.961 1.00 70.75 156 ARG A C 1
ATOM 1292 O O . ARG A 1 156 ? -11.382 -1.744 2.094 1.00 70.75 156 ARG A O 1
ATOM 1299 N N . ALA A 1 157 ? -11.619 -1.859 -0.148 1.00 57.53 157 ALA A N 1
ATOM 1300 C CA . ALA A 1 157 ? -12.725 -2.818 -0.184 1.00 57.53 157 ALA A CA 1
ATOM 1301 C C . ALA A 1 157 ? -12.213 -4.266 -0.332 1.00 57.53 157 ALA A C 1
ATOM 1303 O O . ALA A 1 157 ? -12.838 -5.224 0.120 1.00 57.53 157 ALA A O 1
ATOM 1304 N N . HIS A 1 158 ? -11.023 -4.429 -0.925 1.00 57.22 158 HIS A N 1
ATOM 1305 C CA . HIS A 1 158 ? -10.383 -5.720 -1.157 1.00 57.22 158 HIS A CA 1
ATOM 1306 C C . HIS A 1 158 ? -9.029 -5.776 -0.449 1.00 57.22 158 HIS A C 1
ATOM 1308 O O . HIS A 1 158 ? -8.179 -4.902 -0.627 1.00 57.22 158 HIS A O 1
ATOM 1314 N N . GLY A 1 159 ? -8.813 -6.831 0.334 1.00 64.06 159 GLY A N 1
ATOM 1315 C CA . GLY A 1 159 ? -7.546 -7.084 1.009 1.00 64.06 159 GLY A CA 1
ATOM 1316 C C . GLY A 1 159 ? -7.667 -7.205 2.522 1.00 64.06 159 GLY A C 1
ATOM 1317 O O . GLY A 1 159 ? -8.753 -7.241 3.092 1.00 64.06 159 GLY A O 1
ATOM 1318 N N . LEU A 1 160 ? -6.500 -7.325 3.143 1.00 72.19 160 LEU A N 1
ATOM 1319 C CA . LEU A 1 160 ? -6.315 -7.604 4.559 1.00 72.19 160 LEU A CA 1
ATOM 1320 C C . LEU A 1 160 ? -6.013 -6.304 5.314 1.00 72.19 160 LEU A C 1
ATOM 1322 O O . LEU A 1 160 ? -5.006 -5.650 5.028 1.00 72.19 160 LEU A O 1
ATOM 1326 N N . ILE A 1 161 ? -6.853 -5.949 6.287 1.00 80.19 161 ILE A N 1
ATOM 1327 C CA . ILE A 1 161 ? -6.692 -4.750 7.127 1.00 80.19 161 ILE A CA 1
ATOM 1328 C C . ILE A 1 161 ? -6.444 -5.195 8.566 1.00 80.19 161 ILE A C 1
ATOM 1330 O O . ILE A 1 161 ? -7.245 -5.925 9.138 1.00 80.19 161 ILE A O 1
ATOM 1334 N N . THR A 1 162 ? -5.306 -4.810 9.146 1.00 85.81 162 THR A N 1
ATOM 1335 C CA . THR A 1 162 ? -5.007 -5.114 10.557 1.00 85.81 162 THR A CA 1
ATOM 1336 C C . THR A 1 162 ? -5.686 -4.078 11.437 1.00 85.81 162 THR A C 1
ATOM 1338 O O . THR A 1 162 ? -5.477 -2.892 11.202 1.00 85.81 162 THR A O 1
ATOM 1341 N N . VAL A 1 163 ? -6.459 -4.518 12.431 1.00 89.19 163 VAL A N 1
ATOM 1342 C CA . VAL A 1 163 ? -7.293 -3.626 13.253 1.00 89.19 163 VAL A CA 1
ATOM 1343 C C . VAL A 1 163 ? -7.024 -3.768 14.748 1.00 89.19 163 VAL A C 1
ATOM 1345 O O . VAL A 1 163 ? -6.454 -4.769 15.196 1.00 89.19 163 VAL A O 1
ATOM 1348 N N . TYR A 1 164 ? -7.435 -2.781 15.544 1.00 91.31 164 TYR A N 1
ATOM 1349 C CA . TYR A 1 164 ? -7.404 -2.886 17.003 1.00 91.31 164 TYR A CA 1
ATOM 1350 C C . TYR A 1 164 ? -8.279 -4.054 17.516 1.00 91.31 164 TYR A C 1
ATOM 1352 O O . TYR A 1 164 ? -9.408 -4.229 17.047 1.00 91.31 164 TYR A O 1
ATOM 1360 N N . PRO A 1 165 ? -7.826 -4.786 18.553 1.00 91.62 165 PRO A N 1
ATOM 1361 C CA . PRO A 1 165 ? -6.499 -4.714 19.168 1.00 91.62 165 PRO A CA 1
ATOM 1362 C C . PRO A 1 165 ? -5.480 -5.539 18.372 1.00 91.62 165 PRO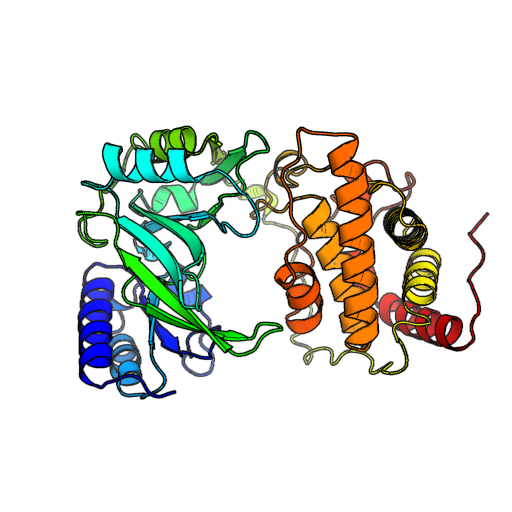 A C 1
ATOM 1364 O O . PRO A 1 165 ? -5.738 -6.687 18.029 1.00 91.62 165 PRO A O 1
ATOM 1367 N N . SER A 1 166 ? -4.302 -4.974 18.096 1.00 91.12 166 SER A N 1
ATOM 1368 C CA . SER A 1 166 ? -3.223 -5.686 17.398 1.00 91.12 166 SER A CA 1
ATOM 1369 C C . SER A 1 166 ? -1.839 -5.182 17.800 1.00 91.12 166 SER A C 1
ATOM 1371 O O . SER A 1 166 ? -1.639 -3.994 18.049 1.00 91.12 166 SER A O 1
ATOM 1373 N N . LEU A 1 167 ? -0.874 -6.098 17.804 1.00 91.56 167 LEU A N 1
ATOM 1374 C CA . LEU A 1 167 ? 0.551 -5.896 18.038 1.00 91.56 167 LEU A CA 1
ATOM 1375 C C . LEU A 1 167 ? 1.336 -6.497 16.870 1.00 91.56 167 LEU A C 1
ATOM 1377 O O . LEU A 1 167 ? 0.980 -7.549 16.333 1.00 91.56 167 LEU A O 1
ATOM 1381 N N . ARG A 1 168 ? 2.441 -5.859 16.496 1.00 86.81 168 ARG A N 1
ATOM 1382 C CA . ARG A 1 168 ? 3.330 -6.339 15.437 1.00 86.81 168 ARG A CA 1
ATOM 1383 C C . ARG A 1 168 ? 4.774 -6.000 15.761 1.00 86.81 168 ARG A C 1
ATOM 1385 O O . ARG A 1 168 ? 5.048 -4.921 16.268 1.00 86.81 168 ARG A O 1
ATOM 1392 N N . ILE A 1 169 ? 5.692 -6.896 15.415 1.00 84.25 169 ILE A N 1
ATOM 1393 C CA . ILE A 1 169 ? 7.123 -6.603 15.420 1.00 84.25 169 ILE A CA 1
ATOM 1394 C C . ILE A 1 169 ? 7.574 -6.383 13.976 1.00 84.25 169 ILE A C 1
ATOM 1396 O O . ILE A 1 169 ? 7.446 -7.269 13.126 1.00 84.25 169 ILE A O 1
ATOM 1400 N N . GLU A 1 170 ? 8.092 -5.195 13.690 1.00 74.25 170 GLU A N 1
ATOM 1401 C CA . GLU A 1 170 ? 8.680 -4.841 12.400 1.00 74.25 170 GLU A CA 1
ATOM 1402 C C . GLU A 1 170 ? 10.208 -4.827 12.511 1.00 74.25 170 GLU A C 1
ATOM 1404 O O . GLU A 1 170 ? 10.756 -4.399 13.519 1.00 74.25 170 GLU A O 1
ATOM 1409 N N . LYS A 1 171 ? 10.909 -5.320 11.485 1.00 67.94 171 LYS A N 1
ATOM 1410 C CA . LYS A 1 171 ? 12.366 -5.160 11.392 1.00 67.94 171 LYS A CA 1
ATOM 1411 C C . LYS A 1 171 ? 12.668 -3.795 10.775 1.00 67.94 171 LYS A C 1
ATOM 1413 O O . LYS A 1 171 ? 12.200 -3.539 9.664 1.00 67.94 171 LYS A O 1
ATOM 1418 N N . SER A 1 172 ? 13.462 -2.981 11.455 1.00 67.44 172 SER A N 1
ATOM 1419 C CA . SER A 1 172 ? 14.033 -1.728 10.964 1.00 67.44 172 SER A CA 1
ATOM 1420 C C . SER A 1 172 ? 15.565 -1.785 10.958 1.00 67.44 172 SER A C 1
ATOM 1422 O O . SER A 1 172 ? 16.158 -2.796 11.337 1.00 67.44 172 SER A O 1
ATOM 1424 N N . ASP A 1 173 ? 16.209 -0.725 10.460 1.00 57.78 173 ASP A N 1
ATOM 1425 C CA . ASP A 1 173 ? 17.680 -0.614 10.443 1.00 57.78 173 ASP A CA 1
ATOM 1426 C C . ASP A 1 173 ? 18.282 -0.529 11.851 1.00 57.78 173 ASP A C 1
ATOM 1428 O O . ASP A 1 173 ? 19.418 -0.937 12.062 1.00 57.78 173 ASP A O 1
ATOM 1432 N N . GLU A 1 174 ? 17.498 -0.065 12.824 1.00 66.00 174 GLU A N 1
ATOM 1433 C CA . GLU A 1 174 ? 17.912 0.114 14.219 1.00 66.00 174 GLU A CA 1
ATOM 1434 C C . GLU A 1 174 ? 17.521 -1.082 15.111 1.00 66.00 174 GLU A C 1
ATOM 1436 O O . GLU A 1 174 ? 17.812 -1.094 16.306 1.00 66.00 174 GLU A O 1
ATOM 1441 N N . GLY A 1 175 ? 16.868 -2.106 14.546 1.00 75.00 175 GLY A N 1
ATOM 1442 C CA . GLY A 1 175 ? 16.477 -3.325 15.253 1.00 75.00 175 GLY A CA 1
ATOM 1443 C C . GLY A 1 175 ? 15.007 -3.697 15.071 1.00 75.00 175 GLY A C 1
ATOM 1444 O O . GLY A 1 175 ? 14.421 -3.525 14.008 1.00 75.00 175 GLY A O 1
ATOM 1445 N N . ASN A 1 176 ? 14.407 -4.293 16.101 1.00 78.69 176 ASN A N 1
ATOM 1446 C CA . ASN A 1 176 ? 12.994 -4.669 16.084 1.00 78.69 176 ASN A CA 1
ATOM 1447 C C . ASN A 1 176 ? 12.140 -3.541 16.680 1.00 78.69 176 ASN A C 1
ATOM 1449 O O . ASN A 1 176 ? 12.338 -3.155 17.828 1.00 78.69 176 ASN A O 1
ATOM 1453 N N . GLU A 1 177 ? 11.146 -3.075 15.931 1.00 85.88 177 GLU A N 1
ATOM 1454 C CA . GLU A 1 177 ? 10.180 -2.059 16.348 1.00 85.88 177 GLU A CA 1
ATOM 1455 C C . GLU A 1 177 ? 8.852 -2.704 16.743 1.00 85.88 177 GLU A C 1
ATOM 1457 O O . GLU A 1 177 ? 8.264 -3.470 15.973 1.00 85.88 177 GLU A O 1
ATOM 1462 N N . LEU A 1 178 ? 8.347 -2.370 17.933 1.00 88.06 178 LEU A N 1
ATOM 1463 C CA . LEU A 1 178 ? 7.020 -2.793 18.367 1.00 88.06 178 LEU A CA 1
ATOM 1464 C C . LEU A 1 178 ? 5.977 -1.788 17.874 1.00 88.06 178 LEU A C 1
ATOM 1466 O O . LEU A 1 178 ? 5.945 -0.642 18.308 1.00 88.06 178 LEU A O 1
ATOM 1470 N N . SER A 1 179 ? 5.100 -2.235 16.984 1.00 89.00 179 SER A N 1
ATOM 1471 C CA . SER A 1 179 ? 3.919 -1.497 16.546 1.00 89.00 179 SER A CA 1
ATOM 1472 C C . SER A 1 179 ? 2.684 -1.967 17.302 1.00 89.00 179 SER A C 1
ATOM 1474 O O . SER A 1 179 ? 2.456 -3.173 17.421 1.00 89.00 179 SER A O 1
ATOM 1476 N N . VAL A 1 180 ? 1.851 -1.031 17.746 1.00 91.62 180 VAL A N 1
ATOM 1477 C CA . VAL A 1 180 ? 0.560 -1.311 18.383 1.00 91.62 180 VAL A CA 1
ATOM 1478 C C . VAL A 1 180 ? -0.546 -0.527 17.687 1.00 91.62 180 VAL A C 1
ATOM 1480 O O . VAL A 1 180 ? -0.315 0.577 17.202 1.00 91.62 180 VAL A O 1
ATOM 1483 N N . TYR A 1 181 ? -1.736 -1.108 17.608 1.00 91.69 181 TYR A N 1
ATOM 1484 C CA . TYR A 1 181 ? -2.927 -0.450 17.073 1.00 91.69 181 TYR A CA 1
ATOM 1485 C C . TYR A 1 181 ? -3.751 0.088 18.237 1.00 91.69 181 TYR A C 1
ATOM 1487 O O . TYR A 1 181 ? -3.930 -0.620 19.226 1.00 91.69 181 TYR A O 1
ATOM 1495 N N . LEU A 1 182 ? -4.230 1.324 18.126 1.00 91.50 182 LEU A N 1
ATOM 1496 C CA . LEU A 1 182 ? -5.026 2.029 19.128 1.00 91.50 182 LEU A CA 1
ATOM 1497 C C . LEU A 1 182 ? -6.353 2.462 18.505 1.00 91.50 182 LEU A C 1
ATOM 1499 O O . LEU A 1 182 ? -6.350 3.138 17.479 1.00 91.50 182 LEU A O 1
ATOM 1503 N N . LYS A 1 183 ? -7.476 2.100 19.132 1.00 93.62 183 LYS A N 1
ATOM 1504 C CA . LYS A 1 183 ? -8.803 2.594 18.744 1.00 93.62 183 LYS A CA 1
ATOM 1505 C C . LYS A 1 183 ? -8.930 4.068 19.146 1.00 93.62 183 LYS A C 1
ATOM 1507 O O . LYS A 1 183 ? -8.652 4.413 20.292 1.00 93.62 183 LYS A O 1
ATOM 1512 N N . LEU A 1 184 ? -9.339 4.913 18.204 1.00 91.81 184 LEU A N 1
ATOM 1513 C CA . LEU A 1 184 ? -9.566 6.349 18.398 1.00 91.81 184 LEU A CA 1
ATOM 1514 C C . LEU A 1 184 ? -11.056 6.721 18.383 1.00 91.81 184 LEU A C 1
ATOM 1516 O O . LEU A 1 184 ? -11.426 7.763 18.918 1.00 91.81 184 LEU A O 1
ATOM 1520 N N . SER A 1 185 ? -11.906 5.894 17.774 1.00 92.50 185 SER A N 1
ATOM 1521 C CA . SER A 1 185 ? -13.356 6.102 17.725 1.00 92.50 185 SER A CA 1
ATOM 1522 C C . SER A 1 185 ? -14.068 5.637 18.999 1.00 92.50 185 SER A C 1
ATOM 1524 O O . SER A 1 185 ? -13.603 4.745 19.712 1.00 92.50 185 SER A O 1
ATOM 1526 N N . GLN A 1 186 ? -15.253 6.197 19.245 1.00 90.69 186 GLN A N 1
ATOM 1527 C CA . GLN A 1 186 ? -16.218 5.645 20.201 1.00 90.69 186 GLN A CA 1
ATOM 1528 C C . GLN A 1 186 ? -16.925 4.438 19.580 1.00 90.69 186 GLN A C 1
ATOM 1530 O O . GLN A 1 186 ? -16.975 3.371 20.198 1.00 90.69 186 GLN A O 1
ATOM 1535 N N . ALA A 1 187 ? -17.363 4.585 18.322 1.00 88.81 187 ALA A N 1
ATOM 1536 C CA . ALA A 1 187 ? -17.987 3.518 17.552 1.00 88.81 187 ALA A CA 1
ATOM 1537 C C . ALA A 1 187 ? -17.067 2.307 17.489 1.00 88.81 187 ALA A C 1
ATOM 1539 O O . ALA A 1 187 ? -15.863 2.423 17.214 1.00 88.81 187 ALA A O 1
ATOM 1540 N N . ASP A 1 188 ? -17.628 1.146 17.794 1.00 88.06 188 ASP A N 1
ATOM 1541 C CA . ASP A 1 188 ? -16.957 -0.102 17.526 1.00 88.06 188 ASP A CA 1
ATOM 1542 C C . ASP A 1 188 ? -17.167 -0.543 16.080 1.00 88.06 188 ASP A C 1
ATOM 1544 O O . ASP A 1 188 ? -18.083 -0.077 15.419 1.00 88.06 188 ASP A O 1
ATOM 1548 N N . ILE A 1 189 ? -16.310 -1.418 15.555 1.00 86.88 189 ILE A N 1
ATOM 1549 C CA . ILE A 1 189 ? -16.399 -1.795 14.137 1.00 86.88 189 ILE A CA 1
ATOM 1550 C C . ILE A 1 189 ? -17.717 -2.494 13.797 1.00 86.88 189 ILE A C 1
ATOM 1552 O O . ILE A 1 189 ? -18.162 -2.380 12.671 1.00 86.88 189 ILE A O 1
ATOM 1556 N N . PHE A 1 190 ? -18.349 -3.174 14.756 1.00 79.38 190 PHE A N 1
ATOM 1557 C CA . PHE A 1 190 ? -19.663 -3.795 14.572 1.00 79.38 190 PHE A CA 1
ATOM 1558 C C . PHE A 1 190 ? -20.823 -2.792 14.682 1.00 79.38 190 PHE A C 1
ATOM 1560 O O . PHE A 1 190 ? -21.892 -3.055 14.149 1.00 79.38 190 PHE A O 1
ATOM 1567 N N . ASP A 1 191 ? -20.598 -1.649 15.335 1.00 80.44 191 ASP A N 1
ATOM 1568 C CA . ASP A 1 191 ? -21.569 -0.555 15.473 1.00 80.44 191 ASP A CA 1
ATOM 1569 C C . ASP A 1 191 ? -21.339 0.557 14.441 1.00 80.44 191 ASP A C 1
ATOM 1571 O O . ASP A 1 191 ? -22.019 1.585 14.466 1.00 80.44 191 ASP A O 1
ATOM 1575 N N . ALA A 1 192 ? -20.331 0.412 13.575 1.00 83.75 192 ALA A N 1
ATOM 1576 C CA . ALA A 1 192 ? -20.039 1.421 12.574 1.00 83.75 192 ALA A CA 1
ATOM 1577 C C . ALA A 1 192 ? -21.224 1.545 11.605 1.00 83.75 192 ALA A C 1
ATOM 1579 O O . ALA A 1 192 ? -21.906 0.572 11.286 1.00 83.75 192 ALA A O 1
ATOM 1580 N N . LEU A 1 193 ? -21.470 2.767 11.145 1.00 85.50 193 LEU A N 1
ATOM 1581 C CA . LEU A 1 193 ? -22.602 3.103 10.299 1.00 85.50 193 LEU A CA 1
ATOM 1582 C C . LEU A 1 193 ? -22.599 2.279 9.007 1.00 85.50 193 LEU A C 1
ATOM 1584 O O . LEU A 1 193 ? -21.573 2.162 8.330 1.00 85.50 193 LEU A O 1
ATOM 1588 N N . TYR A 1 194 ? -23.785 1.790 8.649 1.00 87.44 194 TYR A N 1
ATOM 1589 C CA . TYR A 1 194 ? -24.099 1.292 7.317 1.00 87.44 194 TYR A CA 1
ATOM 1590 C C . TYR A 1 194 ? -24.527 2.447 6.408 1.00 87.44 194 TYR A C 1
ATOM 1592 O O . TYR A 1 194 ? -25.656 2.929 6.468 1.00 87.44 194 TYR A O 1
ATOM 1600 N N . ASP A 1 195 ? -23.594 2.918 5.586 1.00 86.25 195 ASP A N 1
ATOM 1601 C CA . ASP A 1 195 ? -23.771 4.019 4.644 1.00 86.25 195 ASP A CA 1
ATOM 1602 C C . ASP A 1 195 ? -24.338 3.519 3.306 1.00 86.25 195 ASP A C 1
ATOM 1604 O O . ASP A 1 195 ? -23.666 3.500 2.273 1.00 86.25 195 ASP A O 1
ATOM 1608 N N . GLU A 1 196 ? -25.597 3.079 3.340 1.00 84.00 196 GLU A N 1
ATOM 1609 C CA . GLU A 1 196 ? -26.313 2.498 2.195 1.00 84.00 196 GLU A CA 1
ATOM 1610 C C . GLU A 1 196 ? -26.331 3.423 0.965 1.00 84.00 196 GLU A C 1
ATOM 1612 O O . GLU A 1 196 ? -26.219 2.970 -0.172 1.00 84.00 196 GLU A O 1
ATOM 1617 N N . ARG A 1 197 ? -26.458 4.736 1.190 1.00 83.56 197 ARG A N 1
ATOM 1618 C CA . ARG A 1 197 ? -26.629 5.750 0.137 1.00 83.56 197 ARG A CA 1
ATOM 1619 C C . ARG A 1 197 ? -25.356 6.529 -0.190 1.00 83.56 197 ARG A C 1
ATOM 1621 O O . ARG A 1 197 ? -25.424 7.471 -0.976 1.00 83.56 197 ARG A O 1
ATOM 1628 N N . LEU A 1 198 ? -24.211 6.141 0.378 1.00 86.31 198 LEU A N 1
ATOM 1629 C CA . LEU A 1 198 ? -22.935 6.849 0.230 1.00 86.31 198 LEU A CA 1
ATOM 1630 C C . LEU A 1 198 ? -23.024 8.338 0.620 1.00 86.31 198 LEU A C 1
ATOM 1632 O O . LEU A 1 198 ? -22.509 9.207 -0.080 1.00 86.31 198 LEU A O 1
ATOM 1636 N N . GLU A 1 199 ? -23.681 8.655 1.732 1.00 89.81 199 GLU A N 1
ATOM 1637 C CA . GLU A 1 199 ? -23.812 10.023 2.248 1.00 89.81 199 GLU A CA 1
ATOM 1638 C C . GLU A 1 199 ? -22.651 10.427 3.167 1.00 89.81 199 GLU A C 1
ATOM 1640 O O . GLU A 1 199 ? -22.374 11.621 3.339 1.00 89.81 199 GLU A O 1
ATOM 1645 N N . VAL A 1 200 ? -21.975 9.449 3.776 1.00 90.94 200 VAL A N 1
ATOM 1646 C CA . VAL A 1 200 ? -20.917 9.655 4.773 1.00 90.94 200 VAL A CA 1
ATOM 1647 C C . VAL A 1 200 ? -19.538 9.372 4.187 1.00 90.94 200 VAL A C 1
ATOM 1649 O O . VAL A 1 200 ? -18.626 10.176 4.387 1.00 90.94 200 VAL A O 1
ATOM 1652 N N . LEU A 1 201 ? -19.374 8.302 3.403 1.00 89.56 201 LEU A N 1
ATOM 1653 C CA . LEU A 1 201 ? -18.103 7.936 2.778 1.00 89.56 201 LEU A CA 1
ATOM 1654 C C . LEU A 1 201 ? -17.484 9.097 1.971 1.00 89.56 201 LEU A C 1
ATOM 1656 O O . LEU A 1 201 ? -16.307 9.394 2.201 1.00 89.56 201 LEU A O 1
ATOM 1660 N N . PRO A 1 202 ? -18.220 9.809 1.086 1.00 90.12 202 PRO A N 1
ATOM 1661 C CA . PRO A 1 202 ? -17.654 10.941 0.356 1.00 90.12 202 PRO A CA 1
ATOM 1662 C C . PRO A 1 202 ? -17.219 12.083 1.274 1.00 90.12 202 PRO A C 1
ATOM 1664 O O . PRO A 1 202 ? -16.180 12.680 1.021 1.00 90.12 202 PRO A O 1
ATOM 1667 N N . LYS A 1 203 ? -17.959 12.350 2.360 1.00 91.81 203 LYS A N 1
ATOM 1668 C CA . LYS A 1 203 ? -17.624 13.409 3.328 1.00 91.81 203 LYS A CA 1
ATOM 1669 C C . LYS A 1 203 ? -16.338 13.097 4.087 1.00 91.81 203 LYS A C 1
ATOM 1671 O O . LYS A 1 203 ? -15.534 13.993 4.323 1.00 91.81 203 LYS A O 1
ATOM 1676 N N . ILE A 1 204 ? -16.111 11.829 4.440 1.00 89.50 204 ILE A N 1
ATOM 1677 C CA . ILE A 1 204 ? -14.848 11.406 5.062 1.00 89.50 204 ILE A CA 1
ATOM 1678 C C . ILE A 1 204 ? -13.689 11.569 4.069 1.00 89.50 204 ILE A C 1
ATOM 1680 O O . ILE A 1 204 ? -12.631 12.076 4.431 1.00 89.50 204 ILE A O 1
ATOM 1684 N N . ILE A 1 205 ? -13.884 11.166 2.811 1.00 85.19 205 ILE A N 1
ATOM 1685 C CA . ILE A 1 205 ? -12.874 11.306 1.751 1.00 85.19 205 ILE A CA 1
ATOM 1686 C C . ILE A 1 205 ? -12.551 12.783 1.488 1.00 85.19 205 ILE A C 1
ATOM 1688 O O . ILE A 1 205 ? -11.380 13.134 1.351 1.00 85.19 205 ILE A O 1
ATOM 1692 N N . GLU A 1 206 ? -13.562 13.649 1.487 1.00 88.00 206 GLU A N 1
ATOM 1693 C CA . GLU A 1 206 ? -13.413 15.101 1.373 1.00 88.00 206 GLU A CA 1
ATOM 1694 C C . GLU A 1 206 ? -12.671 15.696 2.573 1.00 88.00 206 GLU A C 1
ATOM 1696 O O . GLU A 1 206 ? -11.782 16.530 2.400 1.00 88.00 206 GLU A O 1
ATOM 1701 N N . ALA A 1 207 ? -12.954 15.224 3.790 1.00 86.56 207 ALA A N 1
ATOM 1702 C CA . ALA A 1 207 ? -12.213 15.624 4.984 1.00 86.56 207 ALA A CA 1
ATOM 1703 C C . ALA A 1 207 ? -10.723 15.238 4.914 1.00 86.56 207 ALA A C 1
ATOM 1705 O O . ALA A 1 207 ? -9.902 15.912 5.533 1.00 86.56 207 ALA A O 1
ATOM 1706 N N . PHE A 1 208 ? -10.373 14.214 4.127 1.00 78.25 208 PHE A N 1
ATOM 1707 C CA . PHE A 1 208 ? -8.995 13.846 3.782 1.00 78.25 208 PHE A CA 1
ATOM 1708 C C . PHE A 1 208 ? -8.424 14.564 2.550 1.00 78.25 208 PHE A C 1
ATOM 1710 O O . PHE A 1 208 ? -7.306 14.263 2.137 1.00 78.25 208 PHE A O 1
ATOM 1717 N N . GLY A 1 209 ? -9.157 15.502 1.947 1.00 76.00 209 GLY A N 1
ATOM 1718 C CA . GLY A 1 209 ? -8.712 16.249 0.768 1.00 76.00 209 GLY A CA 1
ATOM 1719 C C . GLY A 1 209 ? -8.844 15.489 -0.556 1.00 76.00 209 GLY A C 1
ATOM 1720 O O . GLY A 1 209 ? -8.226 15.875 -1.548 1.00 76.00 209 GLY A O 1
ATOM 1721 N N . GLY A 1 210 ? -9.622 14.407 -0.595 1.00 77.62 210 GLY A N 1
ATOM 1722 C CA . GLY A 1 210 ? -9.948 13.699 -1.83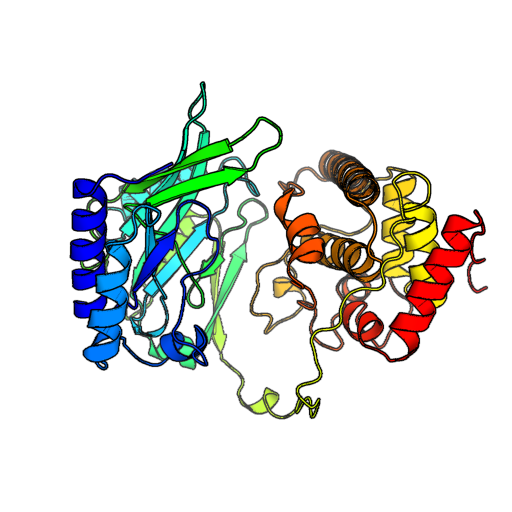1 1.00 77.62 210 GLY A CA 1
ATOM 1723 C C . GLY A 1 210 ? -11.387 13.920 -2.290 1.00 77.62 210 GLY A C 1
ATOM 1724 O O . GLY A 1 210 ? -12.193 14.557 -1.620 1.00 77.62 210 GLY A O 1
ATOM 1725 N N . LYS A 1 211 ? -11.740 13.320 -3.423 1.00 82.44 211 LYS A N 1
ATOM 1726 C CA . LYS A 1 211 ? -13.111 13.241 -3.929 1.00 82.44 211 LYS A CA 1
ATOM 1727 C C . LYS A 1 211 ? -13.408 11.816 -4.376 1.00 82.44 211 LYS A C 1
ATOM 1729 O O . LYS A 1 211 ? -12.657 11.244 -5.165 1.00 82.44 211 LYS A O 1
ATOM 1734 N N . LEU A 1 212 ? -14.497 11.241 -3.865 1.00 81.56 212 LEU A N 1
ATOM 1735 C CA . LEU A 1 212 ? -14.947 9.913 -4.280 1.00 81.56 212 LEU A CA 1
ATOM 1736 C C . LEU A 1 212 ? -15.493 9.974 -5.709 1.00 81.56 212 LEU A C 1
ATOM 1738 O O . LEU A 1 212 ? -16.371 10.781 -6.013 1.00 81.56 212 LEU A O 1
ATOM 1742 N N . VAL A 1 213 ? -15.009 9.078 -6.560 1.00 78.81 213 VAL A N 1
ATOM 1743 C CA . VAL A 1 213 ? -15.535 8.848 -7.904 1.00 78.81 213 VAL A CA 1
ATOM 1744 C C . VAL A 1 213 ? -15.924 7.381 -8.010 1.00 78.81 213 VAL A C 1
ATOM 1746 O O . VAL A 1 213 ? -15.098 6.490 -7.824 1.00 78.81 213 VAL A O 1
ATOM 1749 N N . LEU A 1 214 ? -17.194 7.123 -8.307 1.00 77.00 214 LEU A N 1
ATOM 1750 C CA . LEU A 1 214 ? -17.688 5.777 -8.573 1.00 77.00 214 LEU A CA 1
ATOM 1751 C C . LEU A 1 214 ? -17.589 5.520 -10.070 1.00 77.00 214 LEU A C 1
ATOM 1753 O O . LEU A 1 214 ? -18.290 6.153 -10.858 1.00 77.00 214 LEU A O 1
ATOM 1757 N N . GLN A 1 215 ? -16.710 4.606 -10.468 1.00 66.50 215 GLN A N 1
ATOM 1758 C CA . GLN A 1 215 ? -16.604 4.207 -11.864 1.00 66.50 215 GLN A CA 1
ATOM 1759 C C . GLN A 1 215 ? -17.376 2.904 -12.089 1.00 66.50 215 GLN A C 1
ATOM 1761 O O . GLN A 1 215 ? -17.040 1.918 -11.439 1.00 66.50 215 GLN A O 1
ATOM 1766 N N . PRO A 1 216 ? -18.367 2.854 -12.997 1.00 68.94 216 PRO A N 1
ATOM 1767 C CA . PRO A 1 216 ? -19.058 1.610 -13.326 1.00 68.94 216 PRO A CA 1
ATOM 1768 C C . PRO A 1 216 ? -18.085 0.517 -13.780 1.00 68.94 216 PRO A C 1
ATOM 1770 O O . PRO A 1 216 ? -17.150 0.793 -14.535 1.00 68.94 216 PRO A O 1
ATOM 1773 N N . ILE A 1 217 ? -18.309 -0.717 -13.330 1.00 53.75 217 ILE A N 1
ATOM 1774 C CA . ILE A 1 217 ? -17.562 -1.883 -13.802 1.00 53.75 217 ILE A CA 1
ATOM 1775 C C . ILE A 1 217 ? -18.080 -2.250 -15.191 1.00 53.75 217 ILE A C 1
ATOM 1777 O O . ILE A 1 217 ? -19.236 -2.632 -15.365 1.00 53.75 217 ILE A O 1
ATOM 1781 N N . ASP A 1 218 ? -17.205 -2.133 -16.186 1.00 51.72 218 ASP A N 1
ATOM 1782 C CA . ASP A 1 218 ? -17.483 -2.560 -17.551 1.00 51.72 218 ASP A CA 1
ATOM 1783 C C . ASP A 1 218 ? -17.101 -4.036 -17.732 1.00 51.72 218 ASP A C 1
ATOM 1785 O O . ASP A 1 218 ? -15.942 -4.380 -17.981 1.00 51.72 218 ASP A O 1
ATOM 1789 N N . TYR A 1 219 ? -18.097 -4.914 -17.602 1.00 42.03 219 TYR A N 1
ATOM 1790 C CA . TYR A 1 219 ? -17.928 -6.352 -17.814 1.00 42.03 219 TYR A CA 1
ATOM 1791 C C . TYR A 1 219 ? -17.628 -6.716 -19.275 1.00 42.03 219 TYR A C 1
ATOM 1793 O O . TYR A 1 219 ? -17.087 -7.792 -19.519 1.00 42.03 219 TYR A O 1
ATOM 1801 N N . SER A 1 220 ? -17.900 -5.830 -20.244 1.00 36.25 220 SER A N 1
ATOM 1802 C CA . SER A 1 220 ? -17.654 -6.114 -21.667 1.00 36.25 220 SER A CA 1
ATOM 1803 C C . SER A 1 220 ? -16.163 -6.136 -22.032 1.00 36.25 220 SER A C 1
ATOM 1805 O O . SER A 1 220 ? -15.778 -6.730 -23.033 1.00 36.25 220 SER A O 1
ATOM 1807 N N . LYS A 1 221 ? -15.297 -5.552 -21.191 1.00 34.25 221 LYS A N 1
ATOM 1808 C CA . LYS A 1 221 ? -13.831 -5.574 -21.355 1.00 34.25 221 LYS A CA 1
ATOM 1809 C C . LYS A 1 221 ? -13.138 -6.735 -20.631 1.00 34.25 221 LYS A C 1
ATOM 1811 O O . LYS A 1 221 ? -11.913 -6.828 -20.688 1.00 34.25 221 LYS A O 1
ATOM 1816 N N . ALA A 1 222 ? -13.879 -7.590 -19.919 1.00 29.00 222 ALA A N 1
ATOM 1817 C CA . ALA A 1 222 ? -13.312 -8.732 -19.194 1.00 29.00 222 ALA A CA 1
ATOM 1818 C C . ALA A 1 222 ? -13.024 -9.946 -20.103 1.00 29.00 222 ALA A C 1
ATOM 1820 O O . ALA A 1 222 ? -12.280 -10.846 -19.713 1.00 29.00 222 ALA A O 1
ATOM 1821 N N . GLU A 1 223 ? -13.534 -9.946 -21.336 1.00 27.95 223 GLU A N 1
ATOM 1822 C CA . GLU A 1 223 ? -13.212 -10.935 -22.367 1.00 27.95 223 GLU A CA 1
ATOM 1823 C C . GLU A 1 223 ? -11.956 -10.521 -23.151 1.00 27.95 223 GLU A C 1
ATOM 1825 O O . GLU A 1 223 ? -12.055 -10.002 -24.255 1.00 27.95 223 GLU A O 1
ATOM 1830 N N . ALA A 1 224 ? -10.772 -10.688 -22.549 1.00 29.30 224 ALA A N 1
ATOM 1831 C CA . ALA A 1 224 ? -9.490 -10.951 -23.233 1.00 29.30 224 ALA A CA 1
ATOM 1832 C C . ALA A 1 224 ? -8.294 -10.764 -22.282 1.00 29.30 224 ALA A C 1
ATOM 1834 O O . ALA A 1 224 ? -7.494 -9.840 -22.415 1.00 29.30 224 ALA A O 1
ATOM 1835 N N . SER A 1 225 ? -8.109 -11.692 -21.346 1.00 28.23 225 SER A N 1
ATOM 1836 C CA . SER A 1 225 ? -6.773 -12.261 -21.144 1.00 28.23 225 SER A CA 1
ATOM 1837 C C . SER A 1 225 ? -6.920 -13.638 -20.506 1.00 28.23 225 SER A C 1
ATOM 1839 O O . SER A 1 225 ? -6.643 -13.836 -19.321 1.00 28.23 225 SER A O 1
ATOM 1841 N N . GLU A 1 226 ? -7.368 -14.611 -21.296 1.00 25.31 226 GLU A N 1
ATOM 1842 C CA . GLU A 1 226 ? -7.023 -16.001 -21.018 1.00 25.31 226 GLU A CA 1
ATOM 1843 C C . GLU A 1 226 ? -5.503 -16.117 -21.138 1.00 25.31 226 GLU A C 1
ATOM 1845 O O . GLU A 1 226 ? -4.929 -16.321 -22.204 1.00 25.31 226 GLU A O 1
ATOM 1850 N N . TYR A 1 227 ? -4.821 -15.909 -20.017 1.00 26.33 227 TYR A N 1
ATOM 1851 C CA . TYR A 1 227 ? -3.449 -16.338 -19.866 1.00 26.33 227 TYR A CA 1
ATOM 1852 C C . TYR A 1 227 ? -3.509 -17.860 -19.710 1.00 26.33 227 TYR A C 1
ATOM 1854 O O . TYR A 1 227 ? -3.597 -18.379 -18.600 1.00 26.33 227 TYR A O 1
ATOM 1862 N N . THR A 1 228 ? -3.494 -18.584 -20.830 1.00 27.05 228 THR A N 1
ATOM 1863 C CA . THR A 1 228 ? -3.364 -20.050 -20.898 1.00 27.05 228 THR A CA 1
ATOM 1864 C C . THR A 1 228 ? -1.937 -20.494 -20.551 1.00 27.05 228 THR A C 1
ATOM 1866 O O . THR A 1 228 ? -1.318 -21.294 -21.250 1.00 27.05 228 THR A O 1
ATOM 1869 N N . GLY A 1 229 ? -1.368 -19.927 -19.488 1.00 25.66 229 GLY A N 1
ATOM 1870 C CA . GLY A 1 229 ? -0.097 -20.353 -18.930 1.00 25.66 229 GLY A CA 1
ATOM 1871 C C . GLY A 1 229 ? -0.359 -21.435 -17.897 1.00 25.66 229 GLY A C 1
ATOM 1872 O O . GLY A 1 229 ? -0.883 -21.146 -16.823 1.00 25.66 229 GLY A O 1
ATOM 1873 N N . SER A 1 230 ? 0.002 -22.672 -18.227 1.00 24.86 230 SER A N 1
ATOM 1874 C CA . SER A 1 230 ? 0.067 -23.811 -17.310 1.00 24.86 230 SER A CA 1
ATOM 1875 C C . SER A 1 230 ? 0.686 -23.412 -15.958 1.00 24.86 230 SER A C 1
ATOM 1877 O O . SER A 1 230 ? 1.560 -22.538 -15.937 1.00 24.86 230 SER A O 1
ATOM 1879 N N . PRO A 1 231 ? 0.309 -24.051 -14.831 1.00 27.03 231 PRO A N 1
ATOM 1880 C CA . PRO A 1 231 ? 0.945 -23.831 -13.535 1.00 27.03 231 PRO A CA 1
ATOM 1881 C C . PRO A 1 231 ? 2.371 -24.403 -13.561 1.00 27.03 231 PRO A C 1
ATOM 1883 O O . PRO A 1 231 ? 2.638 -25.499 -13.079 1.00 27.03 231 PRO A O 1
ATOM 1886 N N . GLY A 1 232 ? 3.281 -23.667 -14.194 1.00 25.64 232 GLY A N 1
ATOM 1887 C CA . GLY A 1 232 ? 4.712 -23.891 -14.127 1.00 25.64 232 GLY A CA 1
ATOM 1888 C C . GLY A 1 232 ? 5.225 -23.488 -12.750 1.00 25.64 232 GLY A C 1
ATOM 1889 O O . GLY A 1 232 ? 4.755 -22.519 -12.150 1.00 25.64 232 GLY A O 1
ATOM 1890 N N . GLU A 1 233 ? 6.182 -24.261 -12.255 1.00 23.66 233 GLU A N 1
ATOM 1891 C CA . GLU A 1 233 ? 6.916 -24.031 -11.015 1.00 23.66 233 GLU A CA 1
ATOM 1892 C C . GLU A 1 233 ? 7.342 -22.560 -10.834 1.00 23.66 233 GLU A C 1
ATOM 1894 O O . GLU A 1 233 ? 7.596 -21.841 -11.809 1.00 23.66 233 GLU A O 1
ATOM 1899 N N . PRO A 1 234 ? 7.444 -22.071 -9.583 1.00 28.36 234 PRO A N 1
ATOM 1900 C CA . PRO A 1 234 ? 7.884 -20.711 -9.325 1.00 28.36 234 PRO A CA 1
ATOM 1901 C C . PRO A 1 234 ? 9.265 -20.487 -9.947 1.00 28.36 234 PRO A C 1
ATOM 1903 O O . PRO A 1 234 ? 10.234 -21.123 -9.551 1.00 28.36 234 PRO A O 1
ATOM 1906 N N . TRP A 1 235 ? 9.358 -19.526 -10.874 1.00 30.94 235 TRP A N 1
ATOM 1907 C CA . TRP A 1 235 ? 10.636 -18.987 -11.343 1.00 30.94 235 TRP A CA 1
ATOM 1908 C C . TRP A 1 235 ? 11.497 -18.624 -10.126 1.00 30.94 235 TRP A C 1
ATOM 1910 O O . TRP A 1 235 ? 11.206 -17.649 -9.417 1.00 30.94 235 TRP A O 1
ATOM 1920 N N . HIS A 1 236 ? 12.498 -19.456 -9.852 1.00 33.53 236 HIS A N 1
ATOM 1921 C CA . HIS A 1 236 ? 13.622 -19.136 -8.994 1.00 33.53 236 HIS A CA 1
ATOM 1922 C C . HIS A 1 236 ? 14.490 -18.162 -9.792 1.00 33.53 236 HIS A C 1
ATOM 1924 O O . HIS A 1 236 ? 14.927 -18.499 -10.890 1.00 33.53 236 HIS A O 1
ATOM 1930 N N . GLY A 1 237 ? 14.645 -16.937 -9.277 1.00 40.41 237 GLY A N 1
ATOM 1931 C CA . GLY A 1 237 ? 15.439 -15.887 -9.913 1.00 40.41 237 GLY A CA 1
ATOM 1932 C C . GLY A 1 237 ? 16.830 -16.396 -10.276 1.00 40.41 237 GLY A C 1
ATOM 1933 O O . GLY A 1 237 ? 17.392 -17.256 -9.588 1.00 40.41 237 GLY A O 1
ATOM 1934 N N . LEU A 1 238 ? 17.366 -15.877 -11.374 1.00 46.09 238 LEU A N 1
ATOM 1935 C CA . LEU A 1 238 ? 18.750 -16.114 -11.749 1.00 46.09 238 LEU A CA 1
ATOM 1936 C C . LEU A 1 238 ? 19.627 -15.667 -10.573 1.00 46.09 238 LEU A C 1
ATOM 1938 O O . LEU A 1 238 ? 19.443 -14.576 -10.044 1.00 46.09 238 LEU A O 1
ATOM 1942 N N . GLN A 1 239 ? 20.536 -16.517 -10.097 1.00 50.78 239 GLN A N 1
ATOM 1943 C CA . GLN A 1 239 ? 21.406 -16.164 -8.972 1.00 50.78 239 GLN A CA 1
ATOM 1944 C C . GLN A 1 239 ? 22.678 -15.471 -9.471 1.00 50.78 239 GLN A C 1
ATOM 1946 O O . GLN A 1 239 ? 23.774 -15.977 -9.240 1.00 50.78 239 GLN A O 1
ATOM 1951 N N . PHE A 1 240 ? 22.561 -14.306 -10.117 1.00 58.84 240 PHE A N 1
ATOM 1952 C CA . PHE A 1 240 ? 23.729 -13.454 -10.365 1.00 58.84 240 PHE A CA 1
ATOM 1953 C C . PHE A 1 240 ? 24.040 -12.645 -9.108 1.00 58.84 240 PHE A C 1
ATOM 1955 O O . PHE A 1 240 ? 23.891 -11.425 -9.064 1.00 58.84 240 PHE A O 1
ATOM 1962 N N . ARG A 1 241 ? 24.514 -13.343 -8.066 1.00 56.94 241 ARG A N 1
ATOM 1963 C CA . ARG A 1 241 ? 24.923 -12.738 -6.782 1.00 56.94 241 ARG A CA 1
ATOM 1964 C C . ARG A 1 241 ? 26.089 -11.745 -6.912 1.00 56.94 241 ARG A C 1
ATOM 1966 O O . ARG A 1 241 ? 26.505 -11.156 -5.924 1.00 56.94 241 ARG A O 1
ATOM 1973 N N . GLU A 1 242 ? 26.617 -11.584 -8.120 1.00 75.06 242 GLU A N 1
ATOM 1974 C CA . GLU A 1 242 ? 27.714 -10.695 -8.494 1.00 75.06 242 GLU A CA 1
ATOM 1975 C C . GLU A 1 242 ? 27.220 -9.315 -8.964 1.00 75.06 242 GLU A C 1
ATOM 1977 O O . GLU A 1 242 ? 28.038 -8.429 -9.222 1.00 75.06 242 GLU A O 1
ATOM 1982 N N . ILE A 1 243 ? 25.899 -9.092 -9.046 1.00 82.94 243 ILE A N 1
ATOM 1983 C CA . ILE A 1 243 ? 25.344 -7.740 -9.182 1.00 82.94 243 ILE A CA 1
ATOM 1984 C C . ILE A 1 243 ? 25.359 -7.066 -7.808 1.00 82.94 243 ILE A C 1
ATOM 1986 O O . ILE A 1 243 ? 24.526 -7.344 -6.946 1.00 82.94 243 ILE A O 1
ATOM 1990 N N . THR A 1 244 ? 26.337 -6.183 -7.628 1.00 86.88 244 THR A N 1
ATOM 1991 C CA . THR A 1 244 ? 26.680 -5.489 -6.383 1.00 86.88 244 THR A CA 1
ATOM 1992 C C . THR A 1 244 ? 26.479 -3.982 -6.528 1.00 86.88 244 THR A C 1
ATOM 1994 O O . THR A 1 244 ? 26.208 -3.460 -7.614 1.00 86.88 244 THR A O 1
ATOM 1997 N N . ALA A 1 245 ? 26.695 -3.234 -5.446 1.00 87.75 245 ALA A N 1
ATOM 1998 C CA . ALA A 1 245 ? 26.765 -1.777 -5.485 1.00 87.75 245 ALA A CA 1
ATOM 1999 C C . ALA A 1 245 ? 27.685 -1.231 -6.605 1.00 87.75 245 ALA A C 1
ATOM 2001 O O . ALA A 1 245 ? 27.411 -0.167 -7.159 1.00 87.75 245 ALA A O 1
ATOM 2002 N N . ASN A 1 246 ? 28.757 -1.922 -6.995 1.00 91.75 246 ASN A N 1
ATOM 2003 C CA . ASN A 1 246 ? 29.716 -1.376 -7.964 1.00 91.75 246 ASN A CA 1
ATOM 2004 C C . ASN A 1 246 ? 29.230 -1.420 -9.417 1.00 91.75 246 ASN A C 1
ATOM 2006 O O . ASN A 1 246 ? 29.617 -0.559 -10.200 1.00 91.75 246 ASN A O 1
ATOM 2010 N N . ASN A 1 247 ? 28.365 -2.369 -9.771 1.00 93.50 247 ASN A N 1
ATOM 2011 C CA . ASN A 1 247 ? 27.968 -2.619 -11.161 1.00 93.50 247 ASN A CA 1
ATOM 2012 C C . ASN A 1 247 ? 26.448 -2.522 -11.401 1.00 93.50 247 ASN A C 1
ATOM 2014 O O . ASN A 1 247 ? 26.001 -2.679 -12.535 1.00 93.50 247 ASN A O 1
ATOM 2018 N N . VAL A 1 248 ? 25.648 -2.210 -10.374 1.00 94.00 248 VAL A N 1
ATOM 2019 C CA . VAL A 1 248 ? 24.178 -2.188 -10.464 1.00 94.00 248 VAL A CA 1
ATOM 2020 C C . VAL A 1 248 ? 23.613 -1.205 -11.499 1.00 94.00 248 VAL A C 1
ATOM 2022 O O . VAL A 1 248 ? 22.680 -1.557 -12.218 1.00 94.00 248 VAL A O 1
ATOM 2025 N N . PHE A 1 249 ? 24.163 0.006 -11.626 1.00 96.38 249 PHE A N 1
ATOM 2026 C CA . PHE A 1 249 ? 23.673 0.975 -12.618 1.00 96.38 249 PHE A CA 1
ATOM 2027 C C . PHE A 1 249 ? 24.045 0.565 -14.040 1.00 96.38 249 PHE A C 1
ATOM 2029 O O . PHE A 1 249 ? 23.198 0.604 -14.929 1.00 96.38 249 PHE A O 1
ATOM 2036 N N . LEU A 1 250 ? 25.270 0.070 -14.236 1.00 95.19 250 LEU A N 1
ATOM 2037 C CA . LEU A 1 250 ? 25.705 -0.491 -15.510 1.00 95.19 250 LEU A CA 1
ATOM 2038 C C . LEU A 1 250 ? 24.820 -1.674 -15.932 1.00 95.19 250 LEU A C 1
ATOM 2040 O O . LEU A 1 250 ? 24.387 -1.745 -17.079 1.00 95.19 250 LEU A O 1
ATOM 2044 N N . PHE A 1 251 ? 24.473 -2.551 -14.987 1.00 95.31 251 PHE A N 1
ATOM 2045 C CA . PHE A 1 251 ? 23.522 -3.641 -15.198 1.00 95.31 251 PHE A CA 1
ATOM 2046 C C . PHE A 1 251 ? 22.144 -3.135 -15.637 1.00 95.31 251 PHE A C 1
ATOM 2048 O O . PHE A 1 251 ? 21.628 -3.582 -16.661 1.00 95.31 251 PHE A O 1
ATOM 2055 N N . LEU A 1 252 ? 21.557 -2.186 -14.902 1.00 94.88 252 LEU A N 1
ATOM 2056 C CA . LEU A 1 252 ? 20.235 -1.643 -15.219 1.00 94.88 252 LEU A CA 1
ATOM 2057 C C . LEU A 1 252 ? 20.210 -0.939 -16.589 1.00 94.88 252 LEU A C 1
ATOM 2059 O O . LEU A 1 252 ? 19.251 -1.129 -17.339 1.00 94.88 252 LEU A O 1
ATOM 2063 N N . LYS A 1 253 ? 21.267 -0.193 -16.952 1.00 95.44 253 LYS A N 1
ATOM 2064 C CA . LYS A 1 253 ? 21.418 0.429 -18.282 1.00 95.44 253 LYS A CA 1
ATOM 2065 C C . LYS A 1 253 ? 21.532 -0.617 -19.386 1.00 95.44 253 LYS A C 1
ATOM 2067 O O . LYS A 1 253 ? 20.792 -0.556 -20.365 1.00 95.44 253 LYS A O 1
ATOM 2072 N N . ASN A 1 254 ? 22.399 -1.616 -19.210 1.00 94.12 254 ASN A N 1
ATOM 2073 C CA . ASN A 1 254 ? 22.560 -2.707 -20.173 1.00 94.12 254 ASN A CA 1
ATOM 2074 C C . ASN A 1 254 ? 21.244 -3.461 -20.382 1.00 94.12 254 ASN A C 1
ATOM 2076 O O . ASN A 1 254 ? 20.861 -3.725 -21.521 1.00 94.12 254 ASN A O 1
ATOM 2080 N N . PHE A 1 255 ? 20.521 -3.758 -19.300 1.00 92.12 255 PHE A N 1
ATOM 2081 C CA . PHE A 1 255 ? 19.212 -4.396 -19.378 1.00 92.12 255 PHE A CA 1
ATOM 2082 C C . PHE A 1 255 ? 18.207 -3.529 -20.146 1.00 92.12 255 PHE A C 1
ATOM 2084 O O . PHE A 1 255 ? 17.532 -4.026 -21.048 1.00 92.12 255 PHE A O 1
ATOM 2091 N N . ALA A 1 256 ? 18.137 -2.229 -19.842 1.00 91.12 256 ALA A N 1
ATOM 2092 C CA . ALA A 1 256 ? 17.254 -1.303 -20.542 1.00 91.12 256 ALA A CA 1
ATOM 2093 C C . ALA A 1 256 ? 17.559 -1.245 -22.048 1.00 91.12 256 ALA A C 1
ATOM 2095 O O . ALA A 1 256 ? 16.631 -1.342 -22.851 1.00 91.12 256 ALA A O 1
ATOM 2096 N N . ARG A 1 257 ? 18.839 -1.180 -22.434 1.00 91.12 257 ARG A N 1
ATOM 2097 C CA . ARG A 1 257 ? 19.278 -1.143 -23.839 1.00 91.12 257 ARG A CA 1
ATOM 2098 C C . ARG A 1 257 ? 18.989 -2.441 -24.585 1.00 91.12 257 ARG A C 1
ATOM 2100 O O . ARG A 1 257 ? 18.436 -2.396 -25.679 1.00 91.12 257 ARG A O 1
ATOM 2107 N N . ILE A 1 258 ? 19.289 -3.594 -23.982 1.00 89.94 258 ILE A N 1
ATOM 2108 C CA . ILE A 1 258 ? 19.012 -4.911 -24.582 1.00 89.94 258 ILE A CA 1
ATOM 2109 C C . ILE A 1 258 ? 17.503 -5.127 -24.758 1.00 89.94 258 ILE A C 1
ATOM 2111 O O . ILE A 1 258 ? 17.069 -5.683 -25.761 1.00 89.94 258 ILE A O 1
ATOM 2115 N N . MET A 1 259 ? 16.689 -4.655 -23.810 1.00 86.25 259 MET A N 1
ATOM 2116 C CA . MET A 1 259 ? 15.227 -4.748 -23.887 1.00 86.25 259 MET A CA 1
ATOM 2117 C C . MET A 1 259 ? 14.575 -3.597 -24.664 1.00 86.25 259 MET A C 1
ATOM 2119 O O . MET A 1 259 ? 13.339 -3.498 -24.684 1.00 86.25 259 MET A O 1
ATOM 2123 N N . HIS A 1 260 ? 15.370 -2.712 -25.272 1.00 87.31 260 HIS A N 1
ATOM 2124 C CA . HIS A 1 260 ? 14.908 -1.522 -25.988 1.00 87.31 260 HIS A CA 1
ATOM 2125 C C . HIS A 1 260 ? 13.887 -0.716 -25.157 1.00 87.31 260 HIS A C 1
ATOM 2127 O O . HIS A 1 260 ? 12.745 -0.486 -25.564 1.00 87.31 260 HIS A O 1
ATOM 2133 N N . CYS A 1 261 ? 14.232 -0.402 -23.907 1.00 87.19 261 CYS A N 1
ATOM 2134 C CA . CYS A 1 261 ? 13.378 0.285 -22.943 1.00 87.19 261 CYS A CA 1
ATOM 2135 C C . CYS A 1 261 ? 13.953 1.662 -22.588 1.00 87.19 261 CYS A C 1
ATOM 2137 O O . CYS A 1 261 ? 14.448 1.870 -21.483 1.00 87.19 261 CYS A O 1
ATOM 2139 N N . GLU A 1 262 ? 13.817 2.614 -23.514 1.00 88.12 262 GLU A N 1
ATOM 2140 C CA . GLU A 1 262 ? 14.292 4.003 -23.369 1.00 88.12 262 GLU A CA 1
ATOM 2141 C C . GLU A 1 262 ? 13.813 4.674 -22.076 1.00 88.12 262 GLU A C 1
ATOM 2143 O O . GLU A 1 262 ? 14.551 5.403 -21.422 1.00 88.12 262 GLU A O 1
ATOM 2148 N N . GLY A 1 263 ? 12.567 4.413 -21.675 1.00 88.81 263 GLY A N 1
ATOM 2149 C CA . GLY A 1 263 ? 12.011 4.998 -20.462 1.00 88.81 263 GLY A CA 1
ATOM 2150 C C . GLY A 1 263 ? 12.712 4.530 -19.190 1.00 88.81 263 GLY A C 1
ATOM 2151 O O . GLY A 1 263 ? 12.973 5.339 -18.302 1.00 88.81 263 GLY A O 1
ATOM 2152 N N . LEU A 1 264 ? 13.054 3.239 -19.122 1.00 91.12 264 LEU A N 1
ATOM 2153 C CA . LEU A 1 264 ? 13.853 2.700 -18.026 1.00 91.12 264 LEU A CA 1
ATOM 2154 C C . LEU A 1 264 ? 15.283 3.243 -18.092 1.00 91.12 264 LEU A C 1
ATOM 2156 O O . LEU A 1 264 ? 15.812 3.645 -17.064 1.00 91.12 264 LEU A O 1
ATOM 2160 N N . GLU A 1 265 ? 15.881 3.294 -19.283 1.00 92.19 265 GLU A N 1
ATOM 2161 C CA . GLU A 1 265 ? 17.229 3.830 -19.494 1.00 92.19 265 GLU A CA 1
ATOM 2162 C C . GLU A 1 265 ? 17.347 5.274 -18.993 1.00 92.19 265 GLU A C 1
ATOM 2164 O O . GLU A 1 265 ? 18.183 5.549 -18.138 1.00 92.19 265 GLU A O 1
ATOM 2169 N N . ARG A 1 266 ? 16.443 6.169 -19.411 1.00 90.06 266 ARG A N 1
ATOM 2170 C CA . ARG A 1 266 ? 16.412 7.573 -18.967 1.00 90.06 266 ARG A CA 1
ATOM 2171 C C . ARG A 1 266 ? 16.276 7.712 -17.452 1.00 90.06 266 ARG A C 1
ATOM 2173 O O . ARG A 1 266 ? 16.927 8.563 -16.852 1.00 90.06 266 ARG A O 1
ATOM 2180 N N . ILE A 1 267 ? 15.427 6.888 -16.828 1.00 91.94 267 ILE A N 1
ATOM 2181 C CA . ILE A 1 267 ? 15.290 6.865 -15.365 1.00 91.94 267 ILE A CA 1
ATOM 2182 C C . ILE A 1 267 ? 16.615 6.457 -14.730 1.00 91.94 267 ILE A C 1
ATOM 2184 O O . ILE A 1 267 ? 17.082 7.150 -13.833 1.00 91.94 267 ILE A O 1
ATOM 2188 N N . VAL A 1 268 ? 17.220 5.364 -15.201 1.00 94.19 268 VAL A N 1
ATOM 2189 C CA . VAL A 1 268 ? 18.464 4.808 -14.654 1.00 94.19 268 VAL A CA 1
ATOM 2190 C C . VAL A 1 268 ? 19.635 5.782 -14.814 1.00 94.19 268 VAL A C 1
ATOM 2192 O O . VAL A 1 268 ? 20.393 5.972 -13.868 1.00 94.19 268 VAL A O 1
ATOM 2195 N N . GLU A 1 269 ? 19.769 6.438 -15.965 1.00 93.50 269 GLU A N 1
ATOM 2196 C CA . GLU A 1 269 ? 20.812 7.441 -16.201 1.00 93.50 269 GLU A CA 1
ATOM 2197 C C . GLU A 1 269 ? 20.648 8.661 -15.293 1.00 93.50 269 GLU A C 1
ATOM 2199 O O . GLU A 1 269 ? 21.626 9.147 -14.724 1.00 93.50 269 GLU A O 1
ATOM 2204 N N . SER A 1 270 ? 19.414 9.141 -15.124 1.00 90.62 270 SER A N 1
ATOM 2205 C CA . SER A 1 270 ? 19.135 10.287 -14.262 1.00 90.62 270 SER A CA 1
ATOM 2206 C C . SER A 1 270 ? 19.410 9.973 -12.789 1.00 90.62 270 SER A C 1
ATOM 2208 O O . SER A 1 270 ? 20.062 10.767 -12.112 1.00 90.62 270 SER A O 1
ATOM 2210 N N . ILE A 1 271 ? 19.003 8.796 -12.290 1.00 93.06 271 ILE A N 1
ATOM 2211 C CA . ILE A 1 271 ? 19.310 8.396 -10.905 1.00 93.06 271 ILE A CA 1
ATOM 2212 C C . ILE A 1 271 ? 20.812 8.143 -10.705 1.00 93.06 271 ILE A C 1
ATOM 2214 O O . ILE A 1 271 ? 21.335 8.511 -9.659 1.00 93.06 271 ILE A O 1
ATOM 2218 N N . GLU A 1 272 ? 21.522 7.577 -11.692 1.00 94.31 272 GLU A N 1
ATOM 2219 C CA . GLU A 1 272 ? 22.978 7.354 -11.634 1.00 94.31 272 GLU A CA 1
ATOM 2220 C C . GLU A 1 272 ? 23.746 8.683 -11.552 1.00 94.31 272 GLU A C 1
ATOM 2222 O O . GLU A 1 272 ? 24.673 8.810 -10.754 1.00 94.31 272 GLU A O 1
ATOM 2227 N N . LYS A 1 273 ? 23.328 9.689 -12.332 1.00 92.56 273 LYS A N 1
ATOM 2228 C CA . LYS A 1 273 ? 23.891 11.053 -12.319 1.00 92.56 273 LYS A CA 1
ATOM 2229 C C . LYS A 1 273 ? 23.378 11.915 -11.161 1.00 92.56 273 LYS A C 1
ATOM 2231 O O . LYS A 1 273 ? 23.794 13.062 -11.009 1.00 92.56 273 LYS A O 1
ATOM 2236 N N . GLU A 1 274 ? 22.465 11.378 -10.355 1.00 86.75 274 GLU A N 1
ATOM 2237 C CA . GLU A 1 274 ? 21.725 12.098 -9.322 1.00 86.75 274 GLU A CA 1
ATOM 2238 C C . GLU A 1 274 ? 21.039 13.373 -9.843 1.00 86.75 274 GLU A C 1
ATOM 2240 O O . GLU A 1 274 ? 20.971 14.387 -9.150 1.00 86.75 274 GLU A O 1
ATOM 2245 N N . GLU A 1 275 ? 20.542 13.369 -11.069 1.00 88.31 275 GLU A N 1
ATOM 2246 C CA . GLU A 1 275 ? 19.756 14.474 -11.615 1.00 88.31 275 GLU A CA 1
ATOM 2247 C C . GLU A 1 275 ? 18.336 14.484 -11.013 1.00 88.31 275 GLU A C 1
ATOM 2249 O O . GLU A 1 275 ? 17.922 13.497 -10.392 1.00 88.31 275 GLU A O 1
ATOM 2254 N N . PRO A 1 276 ? 17.572 15.590 -11.126 1.00 79.38 276 PRO A N 1
ATOM 2255 C CA . PRO A 1 276 ? 16.168 15.601 -10.720 1.00 79.38 276 PRO A CA 1
ATOM 2256 C C . PRO A 1 276 ? 15.388 14.478 -11.406 1.00 79.38 276 PRO A C 1
ATOM 2258 O O . PRO A 1 276 ? 15.519 14.297 -12.616 1.00 79.38 276 PRO A O 1
ATOM 2261 N N . PHE A 1 277 ? 14.568 13.754 -10.637 1.00 83.19 277 PHE A N 1
ATOM 2262 C CA . PHE A 1 277 ? 13.842 12.585 -11.135 1.00 83.19 277 PHE A CA 1
ATOM 2263 C C . PHE A 1 277 ? 13.078 12.923 -12.428 1.00 83.19 277 PHE A C 1
ATOM 2265 O O . PHE A 1 277 ? 12.248 13.833 -12.428 1.00 83.19 277 PHE A O 1
ATOM 2272 N N . PRO A 1 278 ? 13.333 12.224 -13.548 1.00 78.75 278 PRO A N 1
ATOM 2273 C CA . PRO A 1 278 ? 12.953 12.717 -14.873 1.00 78.75 278 PRO A CA 1
ATOM 2274 C C . PRO A 1 278 ? 11.473 12.468 -15.195 1.00 78.75 278 PRO A C 1
ATOM 2276 O O . PRO A 1 278 ? 10.968 12.912 -16.223 1.00 78.75 278 PRO A O 1
ATOM 2279 N N . MET A 1 279 ? 10.770 11.744 -14.323 1.00 82.12 279 MET A N 1
ATOM 2280 C CA . MET A 1 279 ? 9.360 11.416 -14.460 1.00 82.12 279 MET A CA 1
ATOM 2281 C C . MET A 1 279 ? 8.513 12.308 -13.545 1.00 82.12 279 MET A C 1
ATOM 2283 O O . MET A 1 279 ? 8.765 12.341 -12.341 1.00 82.12 279 MET A O 1
ATOM 2287 N N . PRO A 1 280 ? 7.458 12.966 -14.054 1.00 74.06 280 PRO A N 1
ATOM 2288 C CA . PRO A 1 280 ? 6.505 13.682 -13.215 1.00 74.06 280 PRO A CA 1
ATOM 2289 C C . PRO A 1 280 ? 5.808 12.776 -12.197 1.00 74.06 280 PRO A C 1
ATOM 2291 O O . PRO A 1 280 ? 5.470 11.624 -12.491 1.00 74.06 280 PRO A O 1
ATOM 2294 N N . TYR A 1 281 ? 5.557 13.307 -11.000 1.00 71.06 281 TYR A N 1
ATOM 2295 C CA . TYR A 1 281 ? 4.766 12.613 -9.989 1.00 71.06 281 TYR A CA 1
ATOM 2296 C C . TYR A 1 281 ? 3.275 12.713 -10.310 1.00 71.06 281 TYR A C 1
ATOM 2298 O O . TYR A 1 281 ? 2.698 13.798 -10.301 1.00 71.06 281 TYR A O 1
ATOM 2306 N N . VAL A 1 282 ? 2.637 11.576 -10.573 1.00 69.69 282 VAL A N 1
ATOM 2307 C CA . VAL A 1 282 ? 1.206 11.492 -10.894 1.00 69.69 282 VAL A CA 1
ATOM 2308 C C . VAL A 1 282 ? 0.631 10.188 -10.367 1.00 69.69 282 VAL A C 1
ATOM 2310 O O . VAL A 1 282 ? 1.314 9.165 -10.337 1.00 69.69 282 VAL A O 1
ATOM 2313 N N . ILE A 1 283 ? -0.635 10.200 -9.962 1.00 70.25 283 ILE A N 1
ATOM 2314 C CA . ILE A 1 283 ? -1.334 8.972 -9.584 1.00 70.25 283 ILE A CA 1
ATOM 2315 C C . ILE A 1 283 ? -1.681 8.214 -10.863 1.00 70.25 283 ILE A C 1
ATOM 2317 O O . ILE A 1 283 ? -2.426 8.706 -11.696 1.00 70.25 283 ILE A O 1
ATOM 2321 N N . TYR A 1 284 ? -1.167 6.999 -11.029 1.00 70.19 284 TYR A N 1
ATOM 2322 C CA . TYR A 1 284 ? -1.325 6.224 -12.263 1.00 70.19 284 TYR A CA 1
ATOM 2323 C C . TYR A 1 284 ? -2.791 6.014 -12.666 1.00 70.19 284 TYR A C 1
ATOM 2325 O O . TYR A 1 284 ? -3.130 6.025 -13.847 1.00 70.19 284 TYR A O 1
ATOM 2333 N N . GLN A 1 285 ? -3.678 5.906 -11.675 1.00 66.06 285 GLN A N 1
ATOM 2334 C CA . GLN A 1 285 ? -5.116 5.775 -11.889 1.00 66.06 285 GLN A CA 1
ATOM 2335 C C . GLN A 1 285 ? -5.758 6.986 -12.585 1.00 66.06 285 GLN A C 1
ATOM 2337 O O . GLN A 1 285 ? -6.780 6.808 -13.250 1.00 66.06 285 GLN A O 1
ATOM 2342 N N . SER A 1 286 ? -5.176 8.188 -12.480 1.00 62.56 286 SER A N 1
ATOM 2343 C CA . SER A 1 286 ? -5.666 9.363 -13.214 1.00 62.56 286 SER A CA 1
ATOM 2344 C C . SER A 1 286 ? -5.305 9.328 -14.703 1.00 62.56 286 SER A C 1
ATOM 2346 O O . SER A 1 286 ? -5.946 10.005 -15.499 1.00 62.56 286 SER A O 1
ATOM 2348 N N . LEU A 1 287 ? -4.313 8.521 -15.090 1.00 63.91 287 LEU A N 1
ATOM 2349 C CA . LEU A 1 287 ? -3.850 8.377 -16.475 1.00 63.91 287 LEU A CA 1
ATOM 2350 C C . LEU A 1 287 ? -4.401 7.132 -17.161 1.00 63.91 287 LEU A C 1
ATOM 2352 O O . LEU A 1 287 ? -4.583 7.115 -18.375 1.00 63.91 287 LEU A O 1
ATOM 2356 N N . VAL A 1 288 ? -4.636 6.076 -16.384 1.00 68.00 288 VAL A N 1
ATOM 2357 C CA . VAL A 1 288 ? -5.119 4.785 -16.869 1.00 68.00 288 VAL A CA 1
ATOM 2358 C C . VAL A 1 288 ? -6.396 4.443 -16.113 1.00 68.00 288 VAL A C 1
ATOM 2360 O O . VAL A 1 288 ? -6.336 3.887 -15.003 1.00 68.00 288 VAL A O 1
ATOM 2363 N N . PRO A 1 289 ? -7.565 4.770 -16.698 1.00 55.81 289 PRO A N 1
ATOM 2364 C CA . PRO A 1 289 ? -8.854 4.351 -16.170 1.00 55.81 289 PRO A CA 1
ATOM 2365 C C . PRO A 1 289 ? -8.884 2.829 -15.942 1.00 55.81 289 PRO A C 1
ATOM 2367 O O . PRO A 1 289 ? -8.142 2.076 -16.571 1.00 55.81 289 PRO A O 1
ATOM 2370 N N . ASP A 1 290 ? -9.715 2.358 -15.010 1.00 59.16 290 ASP A N 1
ATOM 2371 C CA . ASP A 1 290 ? -9.874 0.927 -14.694 1.00 59.16 290 ASP A CA 1
ATOM 2372 C C . ASP A 1 290 ? -8.685 0.238 -13.989 1.00 59.16 290 ASP A C 1
ATOM 2374 O O . ASP A 1 290 ? -8.670 -0.989 -13.868 1.00 59.16 290 ASP A O 1
ATOM 2378 N N . THR A 1 291 ? -7.672 0.969 -13.518 1.00 58.00 291 THR A N 1
ATOM 2379 C CA . THR A 1 291 ? -6.645 0.410 -12.618 1.00 58.00 291 THR A CA 1
ATOM 2380 C C . THR A 1 291 ? -7.173 0.327 -11.184 1.00 58.00 291 THR A C 1
ATOM 2382 O O . THR A 1 291 ? -7.806 1.257 -10.683 1.00 58.00 291 THR A O 1
ATOM 2385 N N . ASN A 1 292 ? -6.933 -0.804 -10.513 1.00 55.00 292 ASN A N 1
ATOM 2386 C CA . ASN A 1 292 ? -7.444 -1.107 -9.167 1.00 55.00 292 ASN A CA 1
ATOM 2387 C C . ASN A 1 292 ? -6.474 -0.708 -8.038 1.00 55.00 292 ASN A C 1
ATOM 2389 O O . ASN A 1 292 ? -6.617 -1.165 -6.905 1.00 55.00 292 ASN A O 1
ATOM 2393 N N . HIS A 1 293 ? -5.468 0.120 -8.336 1.00 57.59 293 HIS A N 1
ATOM 2394 C CA . HIS A 1 293 ? -4.500 0.597 -7.355 1.00 57.59 293 HIS A CA 1
ATOM 2395 C C . HIS A 1 293 ? -4.188 2.094 -7.556 1.00 57.59 293 HIS A C 1
ATOM 2397 O O . HIS A 1 293 ? -3.966 2.534 -8.684 1.00 57.59 293 HIS A O 1
ATOM 2403 N N . PRO A 1 294 ? -4.060 2.883 -6.479 1.00 61.53 294 PRO A N 1
ATOM 2404 C CA . PRO A 1 294 ? -3.733 4.310 -6.558 1.00 61.53 294 PRO A CA 1
ATOM 2405 C C . PRO A 1 294 ? -2.214 4.550 -6.489 1.00 61.53 294 PRO A C 1
ATOM 2407 O O . PRO A 1 294 ? -1.730 5.421 -5.777 1.00 61.53 294 PRO A O 1
ATOM 2410 N N . ARG A 1 295 ? -1.421 3.725 -7.184 1.00 70.12 295 ARG A N 1
ATOM 2411 C CA . ARG A 1 295 ? 0.051 3.845 -7.141 1.00 70.12 295 ARG A CA 1
ATOM 2412 C C . ARG A 1 295 ? 0.493 5.086 -7.909 1.00 70.12 295 ARG A C 1
ATOM 2414 O O . ARG A 1 295 ? -0.038 5.354 -8.984 1.00 70.12 295 ARG A O 1
ATOM 2421 N N . SER A 1 296 ? 1.487 5.800 -7.392 1.00 74.31 296 SER A N 1
ATOM 2422 C CA . SER A 1 296 ? 2.128 6.876 -8.144 1.00 74.31 296 SER A CA 1
ATOM 2423 C C . SER A 1 296 ? 3.001 6.332 -9.275 1.00 74.31 296 SER A C 1
ATOM 2425 O O . SER A 1 296 ? 3.492 5.202 -9.209 1.00 74.31 296 SER A O 1
ATOM 2427 N N . SER A 1 297 ? 3.237 7.160 -10.288 1.00 75.94 297 SER A N 1
ATOM 2428 C CA . SER A 1 297 ? 4.191 6.916 -11.371 1.00 75.94 297 SER A CA 1
ATOM 2429 C C . SER A 1 297 ? 5.577 6.534 -10.836 1.00 75.94 297 SER A C 1
ATOM 2431 O O . SER A 1 297 ? 6.195 5.584 -11.315 1.00 75.94 297 SER A O 1
ATOM 2433 N N . TRP A 1 298 ? 6.016 7.190 -9.759 1.00 82.19 298 TRP A N 1
ATOM 2434 C CA . TRP A 1 298 ? 7.284 6.906 -9.085 1.00 82.19 298 TRP A CA 1
ATOM 2435 C C . TRP A 1 298 ? 7.284 5.539 -8.405 1.00 82.19 298 TRP A C 1
ATOM 2437 O O . TRP A 1 298 ? 8.214 4.762 -8.602 1.00 82.19 298 TRP A O 1
ATOM 2447 N N . THR A 1 299 ? 6.203 5.181 -7.700 1.00 78.00 299 THR A N 1
ATOM 2448 C CA . THR A 1 299 ? 6.075 3.848 -7.086 1.00 78.00 299 THR A CA 1
ATOM 2449 C C . THR A 1 299 ? 6.121 2.740 -8.142 1.00 78.00 299 THR A C 1
ATOM 2451 O O . THR A 1 299 ? 6.649 1.656 -7.895 1.00 78.00 299 THR A O 1
ATOM 2454 N N . LEU A 1 300 ? 5.563 2.985 -9.331 1.00 79.12 300 LEU A N 1
ATOM 2455 C CA . LEU A 1 300 ? 5.620 2.029 -10.436 1.00 79.12 300 LEU A CA 1
ATOM 2456 C C . LEU A 1 300 ? 7.043 1.874 -10.971 1.00 79.12 300 LEU A C 1
ATOM 2458 O O . LEU A 1 300 ? 7.503 0.742 -11.112 1.00 79.12 300 LEU A O 1
ATOM 2462 N N . ALA A 1 301 ? 7.756 2.981 -11.195 1.00 85.88 301 ALA A N 1
ATOM 2463 C CA . ALA A 1 301 ? 9.157 2.954 -11.607 1.00 85.88 301 ALA A CA 1
ATOM 2464 C C . ALA A 1 301 ? 10.047 2.234 -10.572 1.00 85.88 301 ALA A C 1
ATOM 2466 O O . ALA A 1 301 ? 10.817 1.345 -10.937 1.00 85.88 301 ALA A O 1
ATOM 2467 N N . GLU A 1 302 ? 9.882 2.537 -9.279 1.00 85.44 302 GLU A N 1
ATOM 2468 C 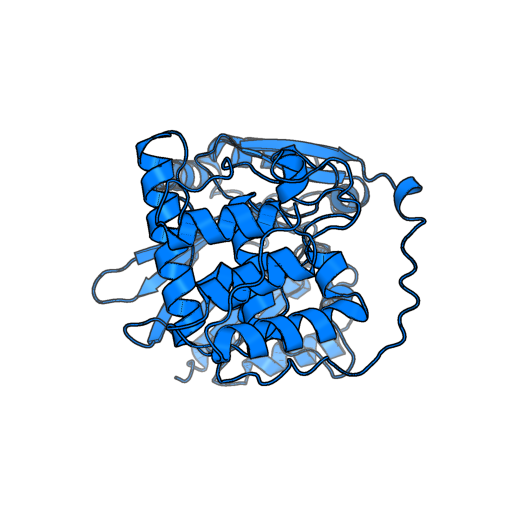CA . GLU A 1 302 ? 10.565 1.857 -8.168 1.00 85.44 302 GLU A CA 1
ATOM 2469 C C . GLU A 1 302 ? 10.305 0.347 -8.179 1.00 85.44 302 GLU A C 1
ATOM 2471 O O . GLU A 1 302 ? 11.237 -0.451 -8.086 1.00 85.44 302 GLU A O 1
ATOM 2476 N N . ASN A 1 303 ? 9.045 -0.069 -8.321 1.00 80.75 303 ASN A N 1
ATOM 2477 C CA . ASN A 1 303 ? 8.694 -1.487 -8.336 1.00 80.75 303 ASN A CA 1
ATOM 2478 C C . ASN A 1 303 ? 9.274 -2.211 -9.558 1.00 80.75 303 ASN A C 1
ATOM 2480 O O . ASN A 1 303 ? 9.720 -3.352 -9.433 1.00 80.75 303 ASN A O 1
ATOM 2484 N N . ILE A 1 304 ? 9.298 -1.560 -10.727 1.00 84.31 304 ILE A N 1
ATOM 2485 C CA . ILE A 1 304 ? 9.923 -2.102 -11.939 1.00 84.31 304 ILE A CA 1
ATOM 2486 C C . ILE A 1 304 ? 11.419 -2.334 -11.694 1.00 84.31 304 ILE A C 1
ATOM 2488 O O . ILE A 1 304 ? 11.895 -3.452 -11.884 1.00 84.31 304 ILE A O 1
ATOM 2492 N N . ILE A 1 305 ? 12.143 -1.325 -11.202 1.00 88.75 305 ILE A N 1
ATOM 2493 C CA . ILE A 1 305 ? 13.583 -1.427 -10.916 1.00 88.75 305 ILE A CA 1
ATOM 2494 C C . ILE A 1 305 ? 13.854 -2.496 -9.852 1.00 88.75 305 ILE A C 1
ATOM 2496 O O . ILE A 1 305 ? 14.662 -3.399 -10.067 1.00 88.75 305 ILE A O 1
ATOM 2500 N N . GLY A 1 306 ? 13.143 -2.440 -8.722 1.00 81.69 306 GLY A N 1
ATOM 2501 C CA . GLY A 1 306 ? 13.293 -3.399 -7.629 1.00 81.69 306 GLY A CA 1
ATOM 2502 C C . GLY A 1 306 ? 13.037 -4.837 -8.077 1.00 81.69 306 GLY A C 1
ATOM 2503 O O . GLY A 1 306 ? 13.724 -5.757 -7.630 1.00 81.69 306 GLY A O 1
ATOM 2504 N N . ARG A 1 307 ? 12.103 -5.042 -9.012 1.00 79.31 307 ARG A N 1
ATOM 2505 C CA . ARG A 1 307 ? 11.878 -6.360 -9.593 1.00 79.31 307 ARG A CA 1
ATOM 2506 C C . ARG A 1 307 ? 13.022 -6.820 -10.486 1.00 79.31 307 ARG A C 1
ATOM 2508 O O . ARG A 1 307 ? 13.422 -7.968 -10.341 1.00 79.31 307 ARG A O 1
ATOM 2515 N N . ILE A 1 308 ? 13.520 -5.974 -11.388 1.00 85.94 308 ILE A N 1
ATOM 2516 C CA . ILE A 1 308 ? 14.644 -6.324 -12.276 1.00 85.94 308 ILE A CA 1
ATOM 2517 C C . ILE A 1 308 ? 15.833 -6.804 -11.433 1.00 85.94 308 ILE A C 1
ATOM 2519 O O . ILE A 1 308 ? 16.391 -7.867 -11.695 1.00 85.94 308 ILE A O 1
ATOM 2523 N N . LEU A 1 309 ? 16.145 -6.075 -10.356 1.00 84.06 309 LEU A N 1
ATOM 2524 C CA . LEU A 1 309 ? 17.184 -6.457 -9.395 1.00 84.06 309 LEU A CA 1
ATOM 2525 C C . LEU A 1 309 ? 16.884 -7.794 -8.700 1.00 84.06 309 LEU A C 1
ATOM 2527 O O . LEU A 1 309 ? 17.786 -8.608 -8.512 1.00 84.06 309 LEU A O 1
ATOM 2531 N N . GLY A 1 310 ? 15.622 -8.039 -8.338 1.00 74.12 310 GLY A N 1
ATOM 2532 C CA . GLY A 1 310 ? 15.190 -9.295 -7.720 1.00 74.12 310 GLY A CA 1
ATOM 2533 C C . GLY A 1 310 ? 15.278 -10.501 -8.661 1.00 74.12 310 GLY A C 1
ATOM 2534 O O . GLY A 1 310 ? 15.669 -11.580 -8.224 1.00 74.12 310 GLY A O 1
ATOM 2535 N N . GLU A 1 311 ? 14.953 -10.332 -9.946 1.00 76.81 311 GLU A N 1
ATOM 2536 C CA . GLU A 1 311 ? 15.068 -11.395 -10.962 1.00 76.81 311 GLU A CA 1
ATOM 2537 C C . GLU A 1 311 ? 16.522 -11.727 -11.287 1.00 76.81 311 GLU A C 1
ATOM 2539 O O . GLU A 1 311 ? 16.841 -12.890 -11.531 1.00 76.81 311 GLU A O 1
ATOM 2544 N N . ALA A 1 312 ? 17.393 -10.715 -11.270 1.00 76.69 312 ALA A N 1
ATOM 2545 C CA . ALA A 1 312 ? 18.827 -10.880 -11.462 1.00 76.69 312 ALA A CA 1
ATOM 2546 C C . ALA A 1 312 ? 19.538 -11.474 -10.237 1.00 76.69 312 ALA A C 1
ATOM 2548 O O . ALA A 1 312 ? 20.701 -11.847 -10.333 1.00 76.69 312 ALA A O 1
ATOM 2549 N N . GLY A 1 313 ? 18.872 -11.544 -9.081 1.00 71.50 313 GLY A N 1
ATOM 2550 C CA . GLY A 1 313 ? 19.500 -12.004 -7.845 1.00 71.50 313 GLY A CA 1
ATOM 2551 C C . GLY A 1 313 ? 20.571 -11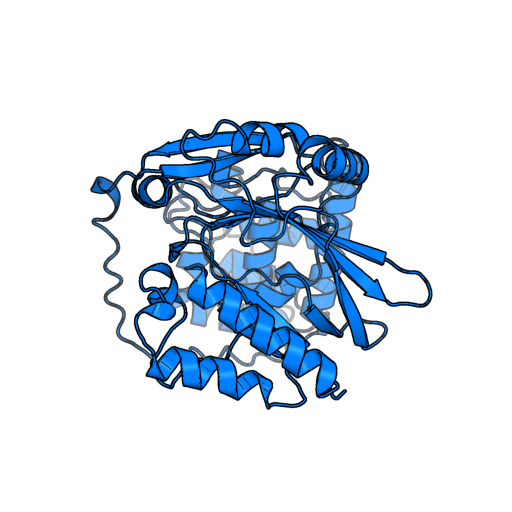.043 -7.324 1.00 71.50 313 GLY A C 1
ATOM 2552 O O . GLY A 1 313 ? 21.516 -11.496 -6.677 1.00 71.50 313 GLY A O 1
ATOM 2553 N N . ALA A 1 314 ? 20.417 -9.741 -7.596 1.00 77.44 314 ALA A N 1
ATOM 2554 C CA . ALA A 1 314 ? 21.319 -8.704 -7.108 1.00 77.44 314 ALA A CA 1
ATOM 2555 C C . ALA A 1 314 ? 21.405 -8.716 -5.580 1.00 77.44 314 ALA A C 1
ATOM 2557 O O . ALA A 1 314 ? 20.421 -9.026 -4.902 1.00 77.44 314 ALA A O 1
ATOM 2558 N N . ASP A 1 315 ? 22.567 -8.378 -5.031 1.00 74.12 315 ASP A N 1
ATOM 2559 C CA . ASP A 1 315 ? 22.771 -8.382 -3.588 1.00 74.12 315 ASP A CA 1
ATOM 2560 C C . ASP A 1 315 ? 22.059 -7.205 -2.883 1.00 74.12 315 ASP A C 1
ATOM 2562 O O . ASP A 1 315 ? 21.522 -6.276 -3.496 1.00 74.12 315 ASP A O 1
ATOM 2566 N N . GLU A 1 316 ? 22.032 -7.241 -1.549 1.00 71.19 316 GLU A N 1
ATOM 2567 C CA . GLU A 1 316 ? 21.386 -6.186 -0.760 1.00 71.19 316 GLU A CA 1
ATOM 2568 C C . GLU A 1 316 ? 22.110 -4.831 -0.885 1.00 71.19 316 GLU A C 1
ATOM 2570 O O . GLU A 1 316 ? 21.471 -3.785 -0.756 1.00 71.19 316 GLU A O 1
ATOM 2575 N N . SER A 1 317 ? 23.411 -4.826 -1.205 1.00 75.00 317 SER A N 1
ATOM 2576 C CA . SER A 1 317 ? 24.201 -3.602 -1.397 1.00 75.00 317 SER A CA 1
ATOM 2577 C C . SER A 1 317 ? 23.821 -2.864 -2.688 1.00 75.00 317 SER A C 1
ATOM 2579 O O . SER A 1 317 ? 23.706 -1.638 -2.691 1.00 75.00 317 SER A O 1
ATOM 2581 N N . ALA A 1 318 ? 23.542 -3.602 -3.765 1.00 83.06 318 ALA A N 1
ATOM 2582 C CA . ALA A 1 318 ? 23.041 -3.094 -5.034 1.00 83.06 318 ALA A CA 1
ATOM 2583 C C . ALA A 1 318 ? 21.668 -2.441 -4.849 1.00 83.06 318 ALA A C 1
ATOM 2585 O O . ALA A 1 318 ? 21.443 -1.311 -5.288 1.00 83.06 318 ALA A O 1
ATOM 2586 N N . LEU A 1 319 ? 20.770 -3.133 -4.137 1.00 78.31 319 LEU A N 1
ATOM 2587 C CA . LEU A 1 319 ? 19.442 -2.625 -3.799 1.00 78.31 319 LEU A CA 1
ATOM 2588 C C . LEU A 1 319 ? 19.529 -1.329 -2.980 1.00 78.31 319 LEU A C 1
ATOM 2590 O O . LEU A 1 319 ? 18.806 -0.373 -3.263 1.00 78.31 319 LEU A O 1
ATOM 2594 N N . LEU A 1 320 ? 20.417 -1.295 -1.981 1.00 78.12 320 LEU A N 1
ATOM 2595 C CA . LEU A 1 320 ? 20.641 -0.125 -1.136 1.00 78.12 320 LEU A CA 1
ATOM 2596 C C . LEU A 1 320 ? 21.144 1.070 -1.954 1.00 78.12 320 LEU A C 1
ATOM 2598 O O . LEU A 1 320 ? 20.559 2.148 -1.867 1.00 78.12 320 LEU A O 1
ATOM 2602 N N . LYS A 1 321 ? 22.159 0.869 -2.802 1.00 88.44 321 LYS A N 1
ATOM 2603 C CA . LYS A 1 321 ? 22.727 1.939 -3.633 1.00 88.44 321 LYS A CA 1
ATOM 2604 C C . LYS A 1 321 ? 21.699 2.541 -4.593 1.00 88.44 321 LYS A C 1
ATOM 2606 O O . LYS A 1 321 ? 21.607 3.761 -4.705 1.00 88.44 321 LYS A O 1
ATOM 2611 N N . VAL A 1 322 ? 20.907 1.702 -5.265 1.00 90.12 322 VAL A N 1
ATOM 2612 C CA . VAL A 1 322 ? 19.845 2.169 -6.173 1.00 90.12 322 VAL A CA 1
ATOM 2613 C C . VAL A 1 322 ? 18.765 2.932 -5.412 1.00 90.12 322 VAL A C 1
ATOM 2615 O O . VAL A 1 322 ? 18.318 3.979 -5.875 1.00 90.12 322 VAL A O 1
ATOM 2618 N N . ARG A 1 323 ? 18.370 2.447 -4.229 1.00 84.12 323 ARG A N 1
ATOM 2619 C CA . ARG A 1 323 ? 17.387 3.125 -3.376 1.00 84.12 323 ARG A CA 1
ATOM 2620 C C . ARG A 1 323 ? 17.835 4.539 -3.022 1.00 84.12 323 ARG A C 1
ATOM 2622 O O . ARG A 1 323 ? 17.081 5.481 -3.229 1.00 84.12 323 ARG A O 1
ATOM 2629 N N . GLU A 1 324 ? 19.050 4.675 -2.502 1.00 84.81 324 GLU A N 1
ATOM 2630 C CA . GLU A 1 324 ? 19.583 5.968 -2.075 1.00 84.81 324 GLU A CA 1
ATOM 2631 C C . GLU A 1 324 ? 19.707 6.954 -3.245 1.00 84.81 324 GLU A C 1
ATOM 2633 O O . GLU A 1 324 ? 19.449 8.144 -3.084 1.00 84.81 324 GLU A O 1
ATOM 2638 N N . ALA A 1 325 ? 20.059 6.469 -4.438 1.00 90.19 325 ALA A N 1
ATOM 2639 C CA . ALA A 1 325 ? 20.109 7.297 -5.639 1.00 90.19 325 ALA A CA 1
ATOM 2640 C C . ALA A 1 325 ? 18.715 7.770 -6.092 1.00 90.19 325 ALA A C 1
ATOM 2642 O O . ALA A 1 325 ? 18.548 8.942 -6.434 1.00 90.19 325 ALA A O 1
ATOM 2643 N N . ILE A 1 326 ? 17.702 6.892 -6.044 1.00 89.44 326 ILE A N 1
ATOM 2644 C CA . ILE A 1 326 ? 16.302 7.263 -6.310 1.00 89.44 326 ILE A CA 1
ATOM 2645 C C . ILE A 1 326 ? 15.839 8.328 -5.311 1.00 89.44 326 ILE A C 1
ATOM 2647 O O . ILE A 1 326 ? 15.309 9.353 -5.733 1.00 89.44 326 ILE A O 1
ATOM 2651 N N . GLU A 1 327 ? 16.083 8.120 -4.013 1.00 84.38 327 GLU A N 1
ATOM 2652 C CA . GLU A 1 327 ? 15.730 9.071 -2.949 1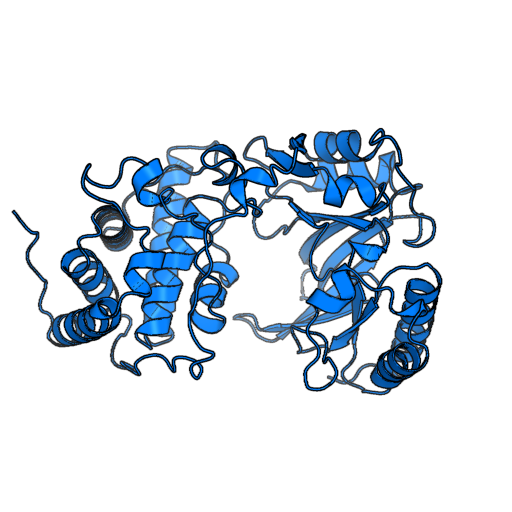.00 84.38 327 GLU A CA 1
ATOM 2653 C C . GLU A 1 327 ? 16.342 10.456 -3.225 1.00 84.38 327 GLU A C 1
ATOM 2655 O O . GLU A 1 327 ? 15.619 11.453 -3.276 1.00 84.38 327 GLU A O 1
ATOM 2660 N N . ARG A 1 328 ? 17.651 10.526 -3.512 1.00 86.31 328 ARG A N 1
ATOM 2661 C CA . ARG A 1 328 ? 18.340 11.793 -3.829 1.00 86.31 328 ARG A CA 1
ATOM 2662 C C . ARG A 1 328 ? 17.797 12.472 -5.089 1.00 86.31 328 ARG A C 1
ATOM 2664 O O . ARG A 1 328 ? 17.653 13.696 -5.119 1.00 86.31 328 ARG A O 1
ATOM 2671 N N . SER A 1 329 ? 17.492 11.697 -6.127 1.00 86.56 329 SER A N 1
ATOM 2672 C CA . SER A 1 329 ? 16.932 12.202 -7.385 1.00 86.56 329 SER A CA 1
ATOM 2673 C C . SER A 1 329 ? 15.515 12.771 -7.196 1.00 86.56 329 SER A C 1
ATOM 2675 O O . SER A 1 329 ? 15.205 13.868 -7.676 1.00 86.56 329 SER A O 1
ATOM 2677 N N . GLN A 1 330 ? 14.668 12.083 -6.424 1.00 82.25 330 GLN A N 1
ATOM 2678 C CA . GLN A 1 330 ? 13.317 12.533 -6.073 1.00 82.25 330 GLN A CA 1
ATOM 2679 C C . GLN A 1 330 ? 13.340 13.784 -5.183 1.00 82.25 330 GLN A C 1
ATOM 2681 O O . GLN A 1 330 ? 12.587 14.726 -5.427 1.00 82.25 330 GLN A O 1
ATOM 2686 N N . GLU A 1 331 ? 14.245 13.857 -4.202 1.00 82.12 331 GLU A N 1
ATOM 2687 C CA . GLU A 1 331 ? 14.434 15.057 -3.375 1.00 82.12 331 GLU A CA 1
ATOM 2688 C C . GLU A 1 331 ? 14.812 16.288 -4.207 1.00 82.12 331 GLU A C 1
ATOM 2690 O O . GLU A 1 331 ? 14.302 17.385 -3.965 1.00 82.12 331 GLU A O 1
ATOM 2695 N N . LYS A 1 332 ? 15.682 16.128 -5.213 1.00 81.06 332 LYS A N 1
ATOM 2696 C CA . LYS A 1 332 ? 16.032 17.214 -6.142 1.00 81.06 332 LYS A CA 1
ATOM 2697 C C . LYS A 1 332 ? 14.830 17.650 -6.981 1.00 81.06 332 LYS A C 1
ATOM 2699 O O . LYS A 1 332 ? 14.634 18.850 -7.151 1.00 81.06 332 LYS A O 1
ATOM 2704 N N . TYR A 1 333 ? 13.999 16.713 -7.439 1.00 77.19 333 TYR A N 1
ATOM 2705 C CA . TYR A 1 333 ? 12.750 17.043 -8.130 1.00 77.19 333 TYR A CA 1
ATOM 2706 C C . TYR A 1 333 ? 11.790 17.841 -7.235 1.00 77.19 333 TYR A C 1
ATOM 2708 O O . TYR A 1 333 ? 11.298 18.888 -7.648 1.00 77.19 333 TYR A O 1
ATOM 2716 N N . MET A 1 334 ? 11.566 17.402 -5.992 1.00 68.88 334 MET A N 1
ATOM 2717 C CA . MET A 1 334 ? 10.655 18.070 -5.048 1.00 68.88 334 MET A CA 1
ATOM 2718 C C . MET A 1 334 ? 11.110 19.489 -4.675 1.00 68.88 334 MET A C 1
ATOM 2720 O O . MET A 1 334 ? 10.283 20.363 -4.432 1.00 68.88 334 MET A O 1
ATOM 2724 N N . LYS A 1 335 ? 12.422 19.763 -4.680 1.00 72.69 335 LYS A N 1
ATOM 2725 C CA . LYS A 1 335 ? 12.946 21.131 -4.506 1.00 72.69 335 LYS A CA 1
ATOM 2726 C C . LYS A 1 335 ? 12.572 22.063 -5.660 1.00 72.69 335 LYS A C 1
ATOM 2728 O O . LYS A 1 335 ? 12.416 23.259 -5.438 1.00 72.69 335 LYS A O 1
ATOM 2733 N N . ILE A 1 336 ? 12.454 21.526 -6.873 1.00 72.25 336 ILE A N 1
ATOM 2734 C CA . ILE A 1 336 ? 12.054 22.275 -8.072 1.00 72.25 336 ILE A CA 1
ATOM 2735 C C . ILE A 1 336 ? 10.526 22.384 -8.143 1.00 72.25 336 ILE A C 1
ATOM 2737 O O . ILE A 1 336 ? 9.995 23.397 -8.591 1.00 72.25 336 ILE A O 1
ATOM 2741 N N . ASN A 1 337 ? 9.816 21.356 -7.675 1.00 54.66 337 ASN A N 1
ATOM 2742 C CA . ASN A 1 337 ? 8.365 21.263 -7.722 1.00 54.66 337 ASN A CA 1
ATOM 2743 C C . ASN A 1 337 ? 7.787 21.018 -6.318 1.00 54.66 337 ASN A C 1
ATOM 2745 O O . ASN A 1 337 ? 7.598 19.879 -5.893 1.00 54.66 337 ASN A O 1
ATOM 2749 N N . SER A 1 338 ? 7.487 22.109 -5.610 1.00 52.12 338 SER A N 1
ATOM 2750 C CA . SER A 1 338 ? 7.051 22.114 -4.203 1.00 52.12 338 SER A CA 1
ATOM 2751 C C . SER A 1 338 ? 5.652 21.536 -3.949 1.00 52.12 338 SER A C 1
ATOM 2753 O O . SER A 1 338 ? 5.219 21.481 -2.801 1.00 52.12 338 SER A O 1
ATOM 2755 N N . SER A 1 339 ? 4.939 21.115 -4.998 1.00 45.47 339 SER A N 1
ATOM 2756 C CA . SER A 1 339 ? 3.585 20.548 -4.917 1.00 45.47 339 SER A CA 1
ATOM 2757 C C . SER A 1 339 ? 3.548 19.032 -4.671 1.00 45.47 339 SER A C 1
ATOM 2759 O O . SER A 1 339 ? 2.470 18.443 -4.616 1.00 45.47 339 SER A O 1
ATOM 2761 N N . VAL A 1 340 ? 4.715 18.394 -4.530 1.00 52.91 340 VAL A N 1
ATOM 2762 C CA . VAL A 1 340 ? 4.855 16.944 -4.353 1.00 52.91 340 VAL A CA 1
ATOM 2763 C C . VAL A 1 340 ? 5.372 16.639 -2.946 1.00 52.91 340 VAL A C 1
ATOM 2765 O O . VAL A 1 340 ? 6.516 16.958 -2.633 1.00 52.91 340 VAL A O 1
ATOM 2768 N N . ASP A 1 341 ? 4.552 15.983 -2.120 1.00 54.16 341 ASP A N 1
ATOM 2769 C CA . ASP A 1 341 ? 4.977 15.365 -0.853 1.00 54.16 341 ASP A CA 1
ATOM 2770 C C . ASP A 1 341 ? 4.972 13.838 -1.018 1.00 54.16 341 ASP A C 1
ATOM 2772 O O . ASP A 1 341 ? 3.967 13.165 -0.790 1.00 54.16 341 ASP A O 1
ATOM 2776 N N . HIS A 1 342 ? 6.094 13.296 -1.500 1.00 55.41 342 HIS A N 1
ATOM 2777 C CA . HIS A 1 342 ? 6.309 11.861 -1.664 1.00 55.41 342 HIS A CA 1
ATOM 2778 C C . HIS A 1 342 ? 7.592 11.432 -0.955 1.00 55.41 342 HIS A C 1
ATOM 2780 O O . HIS A 1 342 ? 8.606 12.128 -0.979 1.00 55.41 342 HIS A O 1
ATOM 2786 N N . ARG A 1 343 ? 7.582 10.231 -0.375 1.00 55.19 343 ARG A N 1
ATOM 2787 C CA . ARG A 1 343 ? 8.788 9.589 0.143 1.00 55.19 343 ARG A CA 1
ATOM 2788 C C . ARG A 1 343 ? 8.949 8.215 -0.483 1.00 55.19 343 ARG A C 1
ATOM 2790 O O . ARG A 1 343 ? 8.054 7.380 -0.338 1.00 55.19 343 ARG A O 1
ATOM 2797 N N . THR A 1 344 ? 10.122 7.941 -1.057 1.00 51.81 344 THR A N 1
ATOM 2798 C CA . THR A 1 344 ? 10.541 6.572 -1.374 1.00 51.81 344 THR A CA 1
ATOM 2799 C C . THR A 1 344 ? 10.492 5.758 -0.079 1.00 51.81 344 THR A C 1
ATOM 2801 O O . THR A 1 344 ? 11.313 5.915 0.826 1.00 51.81 344 THR A O 1
ATOM 2804 N N . VAL A 1 345 ? 9.478 4.911 0.092 1.00 51.56 345 VAL A N 1
ATOM 2805 C CA . VAL A 1 345 ? 9.410 4.059 1.281 1.00 51.56 345 VAL A CA 1
ATOM 2806 C C . VAL A 1 345 ? 10.314 2.866 1.020 1.00 51.56 345 VAL A C 1
ATOM 2808 O O . VAL A 1 345 ? 10.103 2.142 0.046 1.00 51.56 345 VAL A O 1
ATOM 2811 N N . ARG A 1 346 ? 11.241 2.575 1.946 1.00 48.59 346 ARG A N 1
ATOM 2812 C CA . ARG A 1 346 ? 12.078 1.353 1.956 1.00 48.59 346 ARG A CA 1
ATOM 2813 C C . ARG A 1 346 ? 11.297 0.092 1.558 1.00 48.59 346 ARG A C 1
ATOM 2815 O O . ARG A 1 346 ? 11.851 -0.824 0.959 1.00 48.59 346 ARG A O 1
ATOM 2822 N N . ALA A 1 347 ? 10.006 0.044 1.880 1.00 50.47 347 ALA A N 1
ATOM 2823 C CA . ALA A 1 347 ? 9.098 -1.044 1.573 1.00 50.47 347 ALA A CA 1
ATOM 2824 C C . ALA A 1 347 ? 8.746 -1.235 0.084 1.00 50.47 347 ALA A C 1
ATOM 2826 O O . ALA A 1 347 ? 8.481 -2.377 -0.252 1.00 50.47 347 ALA A O 1
ATOM 2827 N N . ASN A 1 348 ? 8.724 -0.227 -0.797 1.00 55.47 348 ASN A N 1
ATOM 2828 C CA . ASN A 1 348 ? 8.272 -0.408 -2.193 1.00 55.47 348 ASN A CA 1
ATOM 2829 C C . ASN A 1 348 ? 9.277 -1.240 -3.003 1.00 55.47 348 ASN A C 1
ATOM 2831 O O . ASN A 1 348 ? 9.009 -2.394 -3.340 1.00 55.47 348 ASN A O 1
ATOM 2835 N N . LEU A 1 349 ? 10.486 -0.698 -3.178 1.00 62.12 349 LEU A N 1
ATOM 2836 C CA . LEU A 1 349 ? 11.601 -1.357 -3.860 1.00 62.12 349 LEU A CA 1
ATOM 2837 C C . LEU A 1 349 ? 11.918 -2.723 -3.217 1.00 62.12 349 LEU A C 1
ATOM 2839 O O . LEU A 1 349 ? 12.059 -3.728 -3.907 1.00 62.12 349 LEU A O 1
ATOM 2843 N N . THR A 1 350 ? 11.917 -2.793 -1.877 1.00 55.41 350 THR A N 1
ATOM 2844 C CA . THR A 1 350 ? 12.144 -4.049 -1.138 1.00 55.41 350 THR A CA 1
ATOM 2845 C C . THR A 1 350 ? 10.999 -5.052 -1.312 1.00 55.41 350 THR A C 1
ATOM 2847 O O . THR A 1 350 ? 11.247 -6.258 -1.310 1.00 55.41 350 THR A O 1
ATOM 2850 N N . ARG A 1 351 ? 9.736 -4.614 -1.433 1.00 56.62 351 ARG A N 1
ATOM 2851 C CA . ARG A 1 351 ? 8.607 -5.534 -1.657 1.00 56.62 351 ARG A CA 1
ATOM 2852 C C . ARG A 1 351 ? 8.628 -6.101 -3.067 1.00 56.62 351 ARG A C 1
ATOM 2854 O O . ARG A 1 351 ? 8.456 -7.308 -3.203 1.00 56.62 351 ARG A O 1
ATOM 2861 N N . ALA A 1 352 ? 8.904 -5.279 -4.075 1.00 58.59 352 ALA A N 1
ATOM 2862 C CA . ALA A 1 352 ? 9.061 -5.744 -5.450 1.00 58.59 352 ALA A CA 1
ATOM 2863 C C . ALA A 1 352 ? 10.249 -6.714 -5.594 1.00 58.59 352 ALA A C 1
ATOM 2865 O O . ALA A 1 352 ? 10.104 -7.783 -6.193 1.00 58.59 352 ALA A O 1
ATOM 2866 N N . TYR A 1 353 ? 11.378 -6.393 -4.948 1.00 53.72 353 TYR A N 1
ATOM 2867 C CA . TYR A 1 353 ? 12.569 -7.245 -4.873 1.00 53.72 353 TYR A CA 1
ATOM 2868 C C . TYR A 1 353 ? 12.285 -8.599 -4.190 1.00 53.72 353 TYR A C 1
ATOM 2870 O O . TYR A 1 353 ? 12.696 -9.637 -4.700 1.00 53.72 353 TYR A O 1
ATOM 2878 N N . LYS A 1 354 ? 11.532 -8.627 -3.073 1.00 48.34 354 LYS A N 1
ATOM 2879 C CA . LYS A 1 354 ? 11.310 -9.854 -2.267 1.00 48.34 354 LYS A CA 1
ATOM 2880 C C . LYS A 1 354 ? 10.057 -10.673 -2.614 1.00 48.34 354 LYS A C 1
ATOM 2882 O O . LYS A 1 354 ? 10.078 -11.884 -2.427 1.00 48.34 354 LYS A O 1
ATOM 2887 N N . PHE A 1 355 ? 8.957 -10.056 -3.053 1.00 42.38 355 PHE A N 1
ATOM 2888 C CA . PHE A 1 355 ? 7.619 -10.686 -3.043 1.00 42.38 355 PHE A CA 1
ATOM 2889 C C . PHE A 1 355 ? 6.922 -10.766 -4.403 1.00 42.38 355 PHE A C 1
ATOM 2891 O O . PHE A 1 355 ? 5.737 -11.080 -4.451 1.00 42.38 355 PHE A O 1
ATOM 2898 N N . LYS A 1 356 ? 7.630 -10.518 -5.513 1.00 54.19 356 LYS A N 1
ATOM 2899 C CA . LYS A 1 356 ? 7.031 -10.540 -6.861 1.00 54.19 356 LYS A CA 1
ATOM 2900 C C . LYS A 1 356 ? 5.828 -9.576 -6.998 1.00 54.19 356 LYS A C 1
ATOM 2902 O O . LYS A 1 356 ? 4.956 -9.802 -7.831 1.00 54.19 356 LYS A O 1
ATOM 2907 N N . GLU A 1 357 ? 5.788 -8.487 -6.221 1.00 48.28 357 GLU A N 1
ATOM 2908 C CA . GLU A 1 357 ? 4.801 -7.404 -6.370 1.00 48.28 357 GLU A CA 1
ATOM 2909 C C . GLU A 1 357 ? 5.240 -6.461 -7.507 1.00 48.28 357 GLU A C 1
ATOM 2911 O O . GLU A 1 357 ? 6.006 -5.525 -7.291 1.00 48.28 357 GLU A O 1
ATOM 2916 N N . PHE A 1 358 ? 4.805 -6.739 -8.737 1.00 55.59 358 PHE A N 1
ATOM 2917 C CA . PHE A 1 358 ? 5.055 -5.924 -9.934 1.00 55.59 358 PHE A CA 1
ATOM 2918 C C . PHE A 1 358 ? 3.997 -6.219 -11.006 1.00 55.59 358 PHE A C 1
ATOM 2920 O O . PHE A 1 358 ? 3.239 -7.179 -10.886 1.00 55.59 358 PHE A O 1
ATOM 2927 N N . GLY A 1 359 ? 3.923 -5.385 -12.048 1.00 50.47 359 GLY A N 1
ATOM 2928 C CA . GLY A 1 359 ? 2.918 -5.547 -13.106 1.00 50.47 359 GLY A CA 1
ATOM 2929 C C . GLY A 1 359 ? 1.584 -4.860 -12.819 1.00 50.47 359 GLY A C 1
ATOM 2930 O O . GLY A 1 359 ? 0.534 -5.329 -13.239 1.00 50.47 359 GLY A O 1
ATOM 2931 N N . HIS A 1 360 ? 1.638 -3.748 -12.094 1.00 58.41 360 HIS A N 1
ATOM 2932 C CA . HIS A 1 360 ? 0.519 -2.826 -11.926 1.00 58.41 360 HIS A CA 1
ATOM 2933 C C . HIS A 1 360 ? 0.158 -2.093 -13.233 1.00 58.41 360 HIS A C 1
ATOM 2935 O O . HIS A 1 360 ? -0.984 -1.677 -13.417 1.00 58.41 360 HIS A O 1
ATOM 2941 N N . ASP A 1 361 ? 1.103 -1.997 -14.174 1.00 66.25 361 ASP A N 1
ATOM 2942 C CA . ASP A 1 361 ? 0.817 -1.438 -15.490 1.00 66.25 361 ASP A CA 1
ATOM 2943 C C . ASP A 1 361 ? -0.120 -2.356 -16.283 1.00 66.25 361 ASP A C 1
ATOM 2945 O O . ASP A 1 361 ? 0.190 -3.534 -16.504 1.00 66.25 361 ASP A O 1
ATOM 2949 N N . LYS A 1 362 ? -1.232 -1.805 -16.784 1.00 64.88 362 LYS A N 1
ATOM 2950 C CA . LYS A 1 362 ? -2.089 -2.529 -17.731 1.00 64.88 362 LYS A CA 1
ATOM 2951 C C . LYS A 1 362 ? -1.370 -2.734 -19.071 1.00 64.88 362 LYS A C 1
ATOM 2953 O O . LYS A 1 362 ? -0.576 -1.874 -19.469 1.00 64.88 362 LYS A O 1
ATOM 2958 N N . PRO A 1 363 ? -1.651 -3.829 -19.805 1.00 63.78 363 PRO A N 1
ATOM 2959 C CA . PRO A 1 363 ? -1.201 -3.973 -21.188 1.00 63.78 363 PRO A CA 1
ATOM 2960 C C . PRO A 1 363 ? -1.514 -2.709 -22.006 1.00 63.78 363 PRO A C 1
ATOM 2962 O O . PRO A 1 363 ? -2.605 -2.158 -21.905 1.00 63.78 363 PRO A O 1
ATOM 2965 N N . GLY A 1 364 ? -0.531 -2.211 -22.761 1.00 64.62 364 GLY A N 1
ATOM 2966 C CA . GLY A 1 364 ? -0.653 -0.969 -23.538 1.00 64.62 364 GLY A CA 1
ATOM 2967 C C . GLY A 1 364 ? -0.486 0.342 -22.752 1.00 64.62 364 GLY A C 1
ATOM 2968 O O . GLY A 1 364 ? -0.328 1.390 -23.372 1.00 64.62 364 GLY A O 1
ATOM 2969 N N . ALA A 1 365 ? -0.432 0.306 -21.417 1.00 73.00 365 ALA A N 1
ATOM 2970 C CA . ALA A 1 365 ? -0.428 1.494 -20.561 1.00 73.00 365 ALA A CA 1
ATOM 2971 C C . ALA A 1 365 ? 0.844 1.607 -19.700 1.00 73.00 365 ALA A C 1
ATOM 2973 O O . ALA A 1 365 ? 0.783 1.866 -18.502 1.00 73.00 365 ALA A O 1
ATOM 2974 N N . CYS A 1 366 ? 2.022 1.379 -20.284 1.00 79.06 366 CYS A N 1
ATOM 2975 C CA . CYS A 1 366 ? 3.281 1.455 -19.537 1.00 79.06 366 CYS A CA 1
ATOM 2976 C C . CYS A 1 366 ? 3.486 2.845 -18.922 1.00 79.06 366 CYS A C 1
ATOM 2978 O O . CYS A 1 366 ? 3.398 3.838 -19.647 1.00 79.06 366 CYS A O 1
ATOM 2980 N N . VAL A 1 367 ? 3.843 2.917 -17.635 1.00 80.56 367 VAL A N 1
ATOM 2981 C CA . VAL A 1 367 ? 4.074 4.201 -16.951 1.00 80.56 367 VAL A CA 1
ATOM 2982 C C . VAL A 1 367 ? 5.095 5.071 -17.691 1.00 80.56 367 VAL A C 1
ATOM 2984 O O . VAL A 1 367 ? 4.858 6.256 -17.893 1.00 80.56 367 VAL A O 1
ATOM 2987 N N . PHE A 1 368 ? 6.179 4.486 -18.209 1.00 84.50 368 PHE A N 1
ATOM 2988 C CA . PHE A 1 368 ? 7.190 5.230 -18.963 1.00 84.50 368 PHE A CA 1
ATOM 2989 C C . PHE A 1 368 ? 6.652 5.820 -20.274 1.00 84.50 368 PHE A C 1
ATOM 2991 O O . PHE A 1 368 ? 6.991 6.945 -20.636 1.00 84.50 368 PHE A O 1
ATOM 2998 N N . LYS A 1 369 ? 5.786 5.078 -20.974 1.00 81.31 369 LYS A N 1
ATOM 2999 C CA . LYS A 1 369 ? 5.170 5.520 -22.231 1.00 81.31 369 LYS A CA 1
ATOM 3000 C C . LYS A 1 369 ? 4.189 6.661 -21.986 1.00 81.31 369 LYS A C 1
ATOM 3002 O O . LYS A 1 369 ? 4.232 7.660 -22.693 1.00 81.31 369 LYS A O 1
ATOM 3007 N N . LEU A 1 370 ? 3.346 6.532 -20.963 1.00 76.56 370 LEU A N 1
ATOM 3008 C CA . LEU A 1 370 ? 2.378 7.566 -20.582 1.00 76.56 370 LEU A CA 1
ATOM 3009 C C . LEU A 1 370 ? 3.059 8.876 -20.178 1.00 76.56 370 LEU A C 1
ATOM 3011 O O . LEU A 1 370 ? 2.494 9.945 -20.371 1.00 76.56 370 LEU A O 1
ATOM 3015 N N . MET A 1 371 ? 4.279 8.791 -19.648 1.00 80.19 371 MET A N 1
ATOM 3016 C CA . MET A 1 371 ? 5.112 9.940 -19.285 1.00 80.19 371 MET A CA 1
ATOM 3017 C C . MET A 1 371 ? 5.923 10.501 -20.463 1.00 80.19 371 MET A C 1
ATOM 3019 O O . MET A 1 371 ? 6.769 11.365 -20.259 1.00 80.19 371 MET A O 1
ATOM 3023 N N . GLY A 1 372 ? 5.702 10.013 -21.690 1.00 77.06 372 GLY A N 1
ATOM 3024 C CA . GLY A 1 372 ? 6.406 10.486 -22.885 1.00 77.06 372 GLY A CA 1
ATOM 3025 C C . GLY A 1 372 ? 7.894 10.122 -22.916 1.00 77.06 372 GLY A C 1
ATOM 3026 O O . GLY A 1 372 ? 8.677 10.765 -23.611 1.00 77.06 372 GLY A O 1
ATOM 3027 N N . MET A 1 373 ? 8.312 9.107 -22.153 1.00 82.69 373 MET A N 1
ATOM 3028 C CA . MET A 1 373 ? 9.723 8.725 -22.018 1.00 82.69 373 MET A CA 1
ATOM 3029 C C . MET A 1 373 ? 10.156 7.613 -22.981 1.00 82.69 373 MET A C 1
ATOM 3031 O O . MET A 1 373 ? 11.296 7.168 -22.910 1.00 82.69 373 MET A O 1
ATOM 3035 N N . CYS A 1 374 ? 9.255 7.115 -23.827 1.00 81.81 374 CYS A N 1
ATOM 3036 C CA . CYS A 1 374 ? 9.535 6.044 -24.785 1.00 81.81 374 CYS A CA 1
ATOM 3037 C C . CYS A 1 374 ? 9.211 6.492 -26.210 1.00 81.81 374 CYS A C 1
ATOM 3039 O O . CYS A 1 374 ? 8.229 7.207 -26.413 1.00 81.81 374 CYS A O 1
ATOM 3041 N N . GLY A 1 375 ? 9.971 5.985 -27.180 1.00 70.62 375 GLY A N 1
ATOM 3042 C CA . GLY A 1 375 ? 9.665 6.076 -28.602 1.00 70.62 375 GLY A CA 1
ATOM 3043 C C . GLY A 1 375 ? 8.308 5.470 -28.985 1.00 70.62 375 GLY A C 1
ATOM 3044 O O . GLY A 1 375 ? 7.716 4.655 -28.264 1.00 70.62 375 GLY A O 1
ATOM 3045 N N . SER A 1 376 ? 7.817 5.877 -30.157 1.00 62.09 376 SER A N 1
ATOM 3046 C CA . SER A 1 376 ? 6.508 5.507 -30.717 1.00 62.09 376 SER A CA 1
ATOM 3047 C C . SER A 1 376 ? 6.311 3.996 -30.893 1.00 62.09 376 SER A C 1
ATOM 3049 O O . SER A 1 376 ? 5.179 3.522 -30.822 1.00 62.09 376 SER A O 1
ATOM 3051 N N . GLU A 1 377 ? 7.395 3.235 -31.055 1.00 62.00 377 GLU A N 1
ATOM 3052 C CA . GLU A 1 377 ? 7.379 1.787 -31.314 1.00 62.00 377 GLU A CA 1
ATOM 3053 C C . GLU A 1 377 ? 7.279 0.920 -30.041 1.00 62.00 377 GLU A C 1
ATOM 3055 O O . GLU A 1 377 ? 7.213 -0.311 -30.103 1.00 62.00 377 GLU A O 1
ATOM 3060 N N . CYS A 1 378 ? 7.237 1.532 -28.852 1.00 69.00 378 CYS A N 1
ATOM 3061 C CA . CYS A 1 378 ? 7.109 0.797 -27.596 1.00 69.00 378 CYS A CA 1
ATOM 3062 C C . CYS A 1 378 ? 5.688 0.218 -27.420 1.00 69.00 378 CYS A C 1
ATOM 3064 O O . CYS A 1 378 ? 4.744 0.916 -27.021 1.00 69.00 378 CYS A O 1
ATOM 3066 N N . ASN A 1 379 ? 5.550 -1.086 -27.690 1.00 64.50 379 ASN A N 1
ATOM 3067 C CA . ASN A 1 379 ? 4.269 -1.814 -27.681 1.00 64.50 379 ASN A CA 1
ATOM 3068 C C . ASN A 1 379 ? 4.036 -2.686 -26.437 1.00 64.50 379 ASN A C 1
ATOM 3070 O O . ASN A 1 379 ? 2.921 -3.149 -26.202 1.00 64.50 379 ASN A O 1
ATOM 3074 N N . LEU A 1 380 ? 5.067 -2.900 -25.618 1.00 64.31 380 LEU A N 1
ATOM 3075 C CA . LEU A 1 380 ? 4.997 -3.729 -24.414 1.00 64.31 380 LEU A CA 1
ATOM 3076 C C . LEU A 1 380 ? 5.339 -2.908 -23.177 1.00 64.31 380 LEU A C 1
ATOM 3078 O O . LEU A 1 380 ? 6.261 -2.092 -23.191 1.00 64.31 380 LEU A O 1
ATOM 3082 N N . THR A 1 381 ? 4.635 -3.172 -22.076 1.00 69.00 381 THR A N 1
ATOM 3083 C CA . THR A 1 381 ? 5.043 -2.642 -20.773 1.00 69.00 381 THR A CA 1
ATOM 3084 C C . THR A 1 381 ? 6.391 -3.237 -20.373 1.00 69.00 381 THR A C 1
ATOM 3086 O O . THR A 1 381 ? 6.714 -4.365 -20.748 1.00 69.00 381 THR A O 1
ATOM 3089 N N . CYS A 1 382 ? 7.182 -2.504 -19.584 1.00 67.81 382 CYS A N 1
ATOM 3090 C CA . CYS A 1 382 ? 8.450 -3.021 -19.050 1.00 67.81 382 CYS A CA 1
ATOM 3091 C C . CYS A 1 382 ? 8.244 -4.353 -18.291 1.00 67.81 382 CYS A C 1
ATOM 3093 O O . CYS A 1 382 ? 9.055 -5.271 -18.370 1.00 67.81 382 CYS A O 1
ATOM 3095 N N . TRP A 1 383 ? 7.082 -4.504 -17.651 1.00 68.25 383 TRP A N 1
ATOM 3096 C CA . TRP A 1 383 ? 6.615 -5.762 -17.072 1.00 68.25 383 TRP A CA 1
ATOM 3097 C C . TRP A 1 383 ? 6.432 -6.882 -18.100 1.00 68.25 383 TRP A C 1
ATOM 3099 O O . TRP A 1 383 ? 7.014 -7.951 -17.946 1.00 68.25 383 TRP A O 1
ATOM 3109 N N . LEU A 1 384 ? 5.640 -6.669 -19.152 1.00 64.69 384 LEU A N 1
ATOM 3110 C CA . LEU A 1 384 ? 5.426 -7.706 -20.163 1.00 64.69 384 LEU A CA 1
ATOM 3111 C C . LEU A 1 384 ? 6.747 -8.100 -20.827 1.00 64.69 384 LEU A C 1
ATOM 3113 O O . LEU A 1 384 ? 6.974 -9.285 -21.049 1.00 64.69 384 LEU A O 1
ATOM 3117 N N . LYS A 1 385 ? 7.650 -7.132 -21.030 1.00 71.94 385 LYS A N 1
ATOM 3118 C CA . LYS A 1 385 ? 9.023 -7.369 -21.484 1.00 71.94 385 LYS A CA 1
ATOM 3119 C C . LYS A 1 385 ? 9.776 -8.331 -20.562 1.00 71.94 385 LYS A C 1
ATOM 3121 O O . LYS A 1 385 ? 10.357 -9.274 -21.077 1.00 71.94 385 LYS A O 1
ATOM 3126 N N . LEU A 1 386 ? 9.694 -8.177 -19.237 1.00 69.81 386 LEU A N 1
ATOM 3127 C CA . LEU A 1 386 ? 10.309 -9.087 -18.250 1.00 69.81 386 LEU A CA 1
ATOM 3128 C C . LEU A 1 386 ? 9.743 -10.519 -18.245 1.00 69.81 386 LEU A C 1
ATOM 3130 O O . LEU A 1 386 ? 10.379 -11.420 -17.707 1.00 69.81 386 LEU A O 1
ATOM 3134 N N . LYS A 1 387 ? 8.554 -10.737 -18.817 1.00 68.19 387 LYS A N 1
ATOM 3135 C CA . LYS A 1 387 ? 7.895 -12.052 -18.913 1.00 68.19 387 LYS A CA 1
ATOM 3136 C C . LYS A 1 387 ? 8.096 -12.765 -20.246 1.00 68.19 387 LYS A C 1
ATOM 3138 O O . LYS A 1 387 ? 7.598 -13.874 -20.421 1.00 68.19 387 LYS A O 1
ATOM 3143 N N . THR A 1 388 ? 8.777 -12.130 -21.191 1.00 68.75 388 THR A N 1
ATOM 3144 C CA . THR A 1 388 ? 9.096 -12.756 -22.476 1.00 68.75 388 THR A CA 1
ATOM 3145 C C . THR A 1 388 ? 10.177 -13.823 -22.308 1.00 68.75 388 THR A C 1
ATOM 3147 O O . THR A 1 388 ? 10.973 -13.774 -21.371 1.00 68.75 388 THR A O 1
ATOM 3150 N N . SER A 1 389 ? 10.237 -14.783 -23.233 1.00 63.72 389 SER A N 1
ATOM 3151 C CA . SER A 1 389 ? 11.320 -15.774 -23.278 1.00 63.72 389 SER A CA 1
ATOM 3152 C C . SER A 1 389 ? 12.701 -15.118 -23.405 1.00 63.72 389 SER A C 1
ATOM 3154 O O . SER A 1 389 ? 13.651 -15.570 -22.771 1.00 63.72 389 SER A O 1
ATOM 3156 N N . SER A 1 390 ? 12.797 -14.002 -24.134 1.00 72.94 390 SER A N 1
ATOM 3157 C CA . SER A 1 390 ? 14.032 -13.229 -24.308 1.00 72.94 390 SER A CA 1
ATOM 3158 C C . SER A 1 390 ? 14.440 -12.412 -23.078 1.00 72.94 390 SER A C 1
ATOM 3160 O O . SER A 1 390 ? 15.592 -11.995 -22.978 1.00 72.94 390 SER A O 1
ATOM 3162 N N . ALA A 1 391 ? 13.545 -12.203 -22.105 1.00 75.00 391 ALA A N 1
ATOM 3163 C CA . ALA A 1 391 ? 13.853 -11.450 -20.888 1.00 75.00 391 ALA A CA 1
ATOM 3164 C C . ALA A 1 391 ? 14.959 -12.101 -20.063 1.00 75.00 391 ALA A C 1
ATOM 3166 O O . ALA A 1 391 ? 15.791 -11.410 -19.479 1.00 75.00 391 ALA A O 1
ATOM 3167 N N . ARG A 1 392 ? 14.954 -13.438 -20.009 1.00 74.44 392 ARG A N 1
ATOM 3168 C CA . ARG A 1 392 ? 15.971 -14.202 -19.297 1.00 74.44 392 ARG A CA 1
ATOM 3169 C C . ARG A 1 392 ? 17.330 -13.963 -19.939 1.00 74.44 392 ARG A C 1
ATOM 3171 O O . ARG A 1 392 ? 18.215 -13.456 -19.269 1.00 74.44 392 ARG A O 1
ATOM 3178 N N . GLU A 1 393 ? 17.457 -14.221 -21.236 1.00 81.50 393 GLU A N 1
ATOM 3179 C CA . GLU A 1 393 ? 18.694 -13.983 -21.990 1.00 81.50 393 GLU A CA 1
ATOM 3180 C C . GLU A 1 393 ? 19.180 -12.534 -21.852 1.00 81.50 393 GLU A C 1
ATOM 3182 O O . GLU A 1 393 ? 20.373 -12.289 -21.687 1.00 81.50 393 GLU A O 1
ATOM 3187 N N . ALA A 1 394 ? 18.258 -11.568 -21.849 1.00 85.44 394 ALA A N 1
ATOM 3188 C CA . ALA A 1 394 ? 18.582 -10.166 -21.634 1.00 85.44 394 ALA A CA 1
ATOM 3189 C C . ALA A 1 394 ? 19.115 -9.879 -20.223 1.00 85.44 394 ALA A C 1
ATOM 3191 O O . ALA A 1 394 ? 20.088 -9.139 -20.092 1.00 85.44 394 ALA A O 1
ATOM 3192 N N . LEU A 1 395 ? 18.516 -10.462 -19.179 1.00 84.75 395 LEU A N 1
ATOM 3193 C CA . LEU A 1 395 ? 19.011 -10.365 -17.802 1.00 84.75 395 LEU A CA 1
ATOM 3194 C C . LEU A 1 395 ? 20.402 -10.997 -17.670 1.00 84.75 395 LEU A C 1
ATOM 3196 O O . LEU A 1 395 ? 21.294 -10.367 -17.106 1.00 84.75 395 LEU A O 1
ATOM 3200 N N . GLU A 1 396 ? 20.600 -12.199 -18.219 1.00 83.88 396 GLU A N 1
ATOM 3201 C CA . GLU A 1 396 ? 21.886 -12.909 -18.182 1.00 83.88 396 GLU A CA 1
ATOM 3202 C C . GLU A 1 396 ? 22.973 -12.111 -18.922 1.00 83.88 396 GLU A C 1
ATOM 3204 O O . GLU A 1 396 ? 24.041 -11.836 -18.373 1.00 83.88 396 GLU A O 1
ATOM 3209 N N . LYS A 1 397 ? 22.681 -11.642 -20.142 1.00 89.06 397 LYS A N 1
ATOM 3210 C CA . LYS A 1 397 ? 23.605 -10.830 -20.943 1.00 89.06 397 LYS A CA 1
ATOM 3211 C C . LYS A 1 397 ? 23.927 -9.494 -20.273 1.00 89.06 397 LYS A C 1
ATOM 3213 O O . LYS A 1 397 ? 25.092 -9.102 -20.231 1.00 89.06 397 LYS A O 1
ATOM 3218 N N . ALA A 1 398 ? 22.922 -8.796 -19.741 1.00 90.88 398 ALA A N 1
ATOM 3219 C CA . ALA A 1 398 ? 23.125 -7.534 -19.034 1.00 90.88 398 ALA A CA 1
ATOM 3220 C C . ALA A 1 398 ? 24.007 -7.716 -17.795 1.00 90.88 398 ALA A C 1
ATOM 3222 O O . ALA A 1 398 ? 24.889 -6.889 -17.551 1.00 90.88 398 ALA A O 1
ATOM 3223 N N . ALA A 1 399 ? 23.789 -8.798 -17.040 1.00 87.75 399 ALA A N 1
ATOM 3224 C CA . ALA A 1 399 ? 24.571 -9.126 -15.857 1.00 87.75 399 ALA A CA 1
ATOM 3225 C C . ALA A 1 399 ? 26.036 -9.397 -16.213 1.00 87.75 399 ALA A C 1
ATOM 3227 O O . ALA A 1 399 ? 26.920 -8.744 -15.663 1.00 87.75 399 ALA A O 1
ATOM 3228 N N . LEU A 1 400 ? 26.293 -10.280 -17.184 1.00 89.12 400 LEU A N 1
ATOM 3229 C CA . LEU A 1 400 ? 27.650 -10.617 -17.629 1.00 89.12 400 LEU A CA 1
ATOM 3230 C C . LEU A 1 400 ? 28.428 -9.386 -18.111 1.00 89.12 400 LEU A C 1
ATOM 3232 O O . LEU A 1 400 ? 29.580 -9.191 -17.727 1.00 89.12 400 LEU A O 1
ATOM 3236 N N . LEU A 1 401 ? 27.790 -8.526 -18.909 1.00 91.06 401 LEU A N 1
ATOM 3237 C CA . LEU A 1 401 ? 28.413 -7.291 -19.388 1.00 91.06 401 LEU A CA 1
ATOM 3238 C C . LEU A 1 401 ? 28.723 -6.329 -18.239 1.00 91.06 401 LEU A C 1
ATOM 3240 O O . LEU A 1 401 ? 29.813 -5.766 -18.194 1.00 91.06 401 LEU A O 1
ATOM 3244 N N . ALA A 1 402 ? 27.806 -6.174 -17.283 1.00 92.25 402 ALA A N 1
ATOM 3245 C CA . ALA A 1 402 ? 28.018 -5.293 -16.141 1.00 92.25 402 ALA A CA 1
ATOM 3246 C C . ALA A 1 402 ? 29.126 -5.789 -15.203 1.00 92.25 402 ALA A C 1
ATOM 3248 O O . ALA A 1 402 ? 29.918 -4.986 -14.714 1.00 92.25 402 ALA A O 1
ATOM 3249 N N . ILE A 1 403 ? 29.216 -7.104 -14.984 1.00 88.31 403 ILE A N 1
ATOM 3250 C CA . ILE A 1 403 ? 30.292 -7.734 -14.205 1.00 88.31 403 ILE A CA 1
ATOM 3251 C C . ILE A 1 403 ? 31.647 -7.522 -14.892 1.00 88.31 403 ILE A C 1
ATOM 3253 O O . ILE A 1 403 ? 32.633 -7.226 -14.222 1.00 88.31 403 ILE A O 1
ATOM 3257 N N . ALA A 1 404 ? 31.683 -7.588 -16.225 1.00 91.06 404 ALA A N 1
ATOM 3258 C CA . ALA A 1 404 ? 32.876 -7.316 -17.023 1.00 91.06 404 ALA A CA 1
ATOM 3259 C C . ALA A 1 404 ? 33.201 -5.814 -17.189 1.00 91.06 404 ALA A C 1
ATOM 3261 O O . ALA A 1 404 ? 34.205 -5.474 -17.811 1.00 91.06 404 ALA A O 1
ATOM 3262 N N . GLY A 1 405 ? 32.375 -4.902 -16.660 1.00 91.19 405 GLY A N 1
ATOM 3263 C CA . GLY A 1 405 ? 32.571 -3.456 -16.817 1.00 91.19 405 GLY A CA 1
ATOM 3264 C C . GLY A 1 405 ? 32.293 -2.936 -18.234 1.00 91.19 405 GLY A C 1
ATOM 3265 O O . GLY A 1 405 ? 32.785 -1.875 -18.610 1.00 91.19 405 GLY A O 1
ATOM 3266 N N . HIS A 1 406 ? 31.517 -3.673 -19.031 1.00 93.56 406 HIS A N 1
ATOM 3267 C CA . HIS A 1 406 ? 31.160 -3.307 -20.396 1.00 93.56 406 HIS A CA 1
ATOM 3268 C C . HIS A 1 406 ? 29.767 -2.684 -20.472 1.00 93.56 406 HIS A C 1
ATOM 3270 O O . HIS A 1 406 ? 28.777 -3.238 -19.987 1.00 93.56 406 HIS A O 1
ATOM 3276 N N . GLU A 1 407 ? 29.692 -1.538 -21.138 1.00 91.94 407 GLU A N 1
ATOM 3277 C CA . GLU A 1 407 ? 28.450 -0.825 -21.410 1.00 91.94 407 GLU A CA 1
ATOM 3278 C C . GLU A 1 407 ? 27.986 -1.104 -22.846 1.00 91.94 407 GLU A C 1
ATOM 3280 O O . GLU A 1 407 ? 28.742 -0.925 -23.804 1.00 91.94 407 GLU A O 1
ATOM 3285 N N . VAL A 1 408 ? 26.742 -1.564 -23.002 1.00 90.31 408 VAL A N 1
ATOM 3286 C CA . VAL A 1 408 ? 26.092 -1.717 -24.312 1.00 90.31 408 VAL A CA 1
ATOM 3287 C C . VAL A 1 408 ? 25.947 -0.331 -24.924 1.00 90.31 408 VAL A C 1
ATOM 3289 O O . VAL A 1 408 ? 25.403 0.552 -24.272 1.00 90.31 408 VAL A O 1
ATOM 3292 N N . GLN A 1 409 ? 26.411 -0.119 -26.154 1.00 85.88 409 GLN A N 1
ATOM 3293 C CA . GLN A 1 409 ? 26.234 1.174 -26.820 1.00 85.88 409 GLN A CA 1
ATOM 3294 C C . GLN A 1 409 ? 24.741 1.454 -27.072 1.00 85.88 409 GLN A C 1
ATOM 3296 O O . GLN A 1 409 ? 23.994 0.506 -27.334 1.00 85.88 409 GLN A O 1
ATOM 3301 N N . PRO A 1 410 ? 24.287 2.719 -26.994 1.00 71.94 410 PRO A N 1
ATOM 3302 C CA . PRO A 1 410 ? 22.933 3.080 -27.400 1.00 71.94 410 PRO A CA 1
ATOM 3303 C C . PRO A 1 410 ? 22.684 2.614 -28.839 1.00 71.94 410 PRO A C 1
ATOM 3305 O O . PRO A 1 410 ? 23.572 2.725 -29.686 1.00 71.94 410 PRO A O 1
ATOM 3308 N N . ASN A 1 411 ? 21.495 2.082 -29.123 1.00 58.12 411 ASN A N 1
ATOM 3309 C CA . ASN A 1 411 ? 21.118 1.829 -30.513 1.00 58.12 411 ASN A CA 1
ATOM 3310 C C . ASN A 1 411 ? 20.971 3.195 -31.201 1.00 58.12 411 ASN A C 1
ATOM 3312 O O . ASN A 1 411 ? 20.246 4.047 -30.687 1.00 58.12 411 ASN A O 1
ATOM 3316 N N . ALA A 1 412 ? 21.727 3.401 -32.282 1.00 39.72 412 ALA A N 1
ATOM 3317 C CA . ALA A 1 412 ? 21.723 4.628 -33.075 1.00 39.72 412 ALA A CA 1
ATOM 3318 C C . ALA A 1 412 ? 20.398 4.843 -33.813 1.00 39.72 412 ALA A C 1
ATOM 3320 O O . ALA A 1 412 ? 19.794 3.825 -34.230 1.00 39.72 412 ALA A O 1
#

Foldseek 3Di:
DFADPVQLVVQLVVCLVCLVLQWHKAFDFQADPDGDDPVPDDCVVVLADRVNVPPVSNVVRSVCSVGRRGFFMKIFALRNQKKKWKFWCVWAPDCVVLVVVCQVVALAQWWKKWKWKDDVDIHTTMMITMAGEPSVLVVWWQKDKAAQQRGDIDIPNGDIDIAPQGWHWDQDPVGTIIMGMDTSGPADNSRHDYPHPCPVVQVSSVSRRIGIDTHTDDPVVVPDDPPVDDPDDPPDAAQLQLQALQQLLLLQLLLCQLLVNQLSNVQSVCLVVLAARPFDWDQLCVLDPPQNDRDILLLQSLLLSLQLCLNLNYDPRSLVNSLVSSQSNNVNNCVVPVSHRGGSDPCSSVCSNPPVPHDSADQQRASSVSRVRHDPPPRGHSVVSCVDPCVNVSSVVSSVCSSVVHHDDHDD

pLDDT: mean 75.34, std 16.73, range [23.66, 96.56]